Protein AF-A0A138ZXM4-F1 (afdb_monomer_lite)

Secondary structure (DSSP, 8-state):
-----------------------------PPPP-----SS---------------PPPPPPPPP----PPPPPPP---------------------------------PPPPPHHHHHHHHIIIIIIIT-TT--EEEEEEBTTB-TTT-EEEE-HHHHTTSHHHHHHHHHTTTPPSSEEEEEE---TT--HHHHHHHHHHHH-TTHHHHHHS--S-HHHHHHHHHHHHHHHHHTT-HHHHHHHHHHHHHH-STTTHHHHHHHHHSGGGGGGHHHHHHHHHHHHHIIIIIHHHHHHHHHT--S-TTTSGGG-HHHHHHHHHHHHS-HHHHHHHHT-TTS--S-HHHHHHHHHHHHHHHHHH-SS----EEEEEEE--SSTT-EEEEEEE--------------------------

InterPro domains:
  IPR011333 SKP1/BTB/POZ domain superfamily [G3DSA:3.30.710.10] (106-260)

Sequence (414 aa):
MMSFQREPSASPSQGQTHAQLQQQNVQIQHPNPITHKLAGLNLNGSVSFGDQSSVSPPLLPNPDYASIPPPLAPTGAPSHLRPPSVDSSGSASTSPVAPPQVHQMQMQVPPPQHHDVICHHMYNVGFVGGHFSDLVLRFQGPQVSQDVSAFRLHRIVVAQSPYIAQVLRQNEYSISPLDLVVHITDPHISHEGLHIALGHLYASYSLPLLAAPHPDPLRRSALLRSALASACLLHLPDLATRIAELVKLDIRRDTVTDYCAYVGGEVARAYGPWAREIRDAVTQYLCRDAAREAKERTGGTASVWEEGVSGEAYRDLVAGFAELPFDWLKKVVESRGFDCPSDLERFNFAKEVLAARVRAHRARPNEENVLLAFGGKTQGQANVALVRRTKSAGQGQGPVNGTAERKVWKAGGE

Organism: Gonapodya prolifera (strain JEL478) (NCBI:txid1344416)

Structure (mmCIF, N/CA/C/O backbone):
data_AF-A0A138ZXM4-F1
#
_entry.id   AF-A0A138ZXM4-F1
#
loop_
_atom_site.group_PDB
_atom_site.id
_atom_site.type_symbol
_atom_site.label_atom_id
_atom_site.label_alt_id
_atom_site.label_comp_id
_atom_site.label_asym_id
_atom_site.label_entity_id
_atom_site.label_seq_id
_atom_site.pdbx_PDB_ins_code
_atom_site.Cartn_x
_atom_site.Cartn_y
_atom_site.Cartn_z
_atom_site.occupancy
_atom_site.B_iso_or_equiv
_atom_site.auth_seq_id
_atom_site.auth_comp_id
_atom_site.auth_asym_id
_atom_site.auth_atom_id
_atom_site.pdbx_PDB_model_num
ATOM 1 N N . MET A 1 1 ? -32.473 -85.863 32.015 1.00 38.31 1 MET A N 1
ATOM 2 C CA . MET A 1 1 ? -32.603 -84.809 33.040 1.00 38.31 1 MET A CA 1
ATOM 3 C C . MET A 1 1 ? -32.464 -83.471 32.338 1.00 38.31 1 MET A C 1
ATOM 5 O O . MET A 1 1 ? -31.402 -83.236 31.791 1.00 38.31 1 MET A O 1
ATOM 9 N N . MET A 1 2 ? -33.579 -82.726 32.301 1.00 35.59 2 MET A N 1
ATOM 10 C CA . MET A 1 2 ? -33.753 -81.263 32.168 1.00 35.59 2 MET A CA 1
ATOM 11 C C . MET A 1 2 ? -32.957 -80.498 31.080 1.00 35.59 2 MET A C 1
ATOM 13 O O . MET A 1 2 ? -31.740 -80.537 31.093 1.00 35.59 2 MET A O 1
ATOM 17 N N . SER A 1 3 ? -33.510 -79.697 30.159 1.00 32.78 3 SER A N 1
ATOM 18 C CA . SER A 1 3 ? -34.881 -79.271 29.815 1.00 32.78 3 SER A CA 1
ATOM 19 C C . SER A 1 3 ? -34.835 -78.486 28.481 1.00 32.78 3 SER A C 1
ATOM 21 O O . SER A 1 3 ? -33.892 -77.736 28.266 1.00 32.78 3 SER A O 1
ATOM 23 N N . PHE A 1 4 ? -35.852 -78.693 27.627 1.00 35.78 4 PHE A N 1
ATOM 24 C CA . PHE A 1 4 ? -36.592 -77.792 26.702 1.00 35.78 4 PHE A CA 1
ATOM 25 C C . PHE A 1 4 ? -36.105 -76.327 26.498 1.00 35.78 4 PHE A C 1
ATOM 27 O O . PHE A 1 4 ? -35.669 -75.701 27.450 1.00 35.78 4 PHE A O 1
ATOM 34 N N . GLN A 1 5 ? -36.225 -75.663 25.327 1.00 36.12 5 GLN A N 1
ATOM 35 C CA . GLN A 1 5 ? -37.429 -75.484 24.474 1.00 36.12 5 GLN A CA 1
ATOM 36 C C . GLN A 1 5 ? -37.052 -74.789 23.121 1.00 36.12 5 GLN A C 1
ATOM 38 O O . GLN A 1 5 ? -36.386 -73.762 23.142 1.00 36.12 5 GLN A O 1
ATOM 43 N N . ARG A 1 6 ? -37.220 -75.440 21.952 1.00 33.19 6 ARG A N 1
ATOM 44 C CA . ARG A 1 6 ? -38.161 -75.178 20.812 1.00 33.19 6 ARG A CA 1
ATOM 45 C C . ARG A 1 6 ? -38.364 -73.728 20.289 1.00 33.19 6 ARG A C 1
ATOM 47 O O . ARG A 1 6 ? -39.032 -72.957 20.960 1.00 33.19 6 ARG A O 1
ATOM 54 N N . GLU A 1 7 ? -37.848 -73.464 19.067 1.00 42.28 7 GLU A N 1
ATOM 55 C CA . GLU A 1 7 ? -38.527 -73.195 17.751 1.00 42.28 7 GLU A CA 1
ATOM 56 C C . GLU A 1 7 ? -39.801 -72.299 17.642 1.00 42.28 7 GLU A C 1
ATOM 58 O O . GLU A 1 7 ? -40.478 -72.156 18.655 1.00 42.28 7 GLU A O 1
ATOM 63 N N . PRO A 1 8 ? -40.260 -71.813 16.440 1.00 58.84 8 PRO A N 1
ATOM 64 C CA . PRO A 1 8 ? -39.748 -71.961 15.046 1.00 58.84 8 PRO A CA 1
ATOM 65 C C . PRO A 1 8 ? -39.905 -70.732 14.075 1.00 58.84 8 PRO A C 1
ATOM 67 O O . PRO A 1 8 ? -40.482 -69.700 14.399 1.00 58.84 8 PRO A O 1
ATOM 70 N N . SER A 1 9 ? -39.473 -70.961 12.817 1.00 34.47 9 SER A N 1
ATOM 71 C CA . SER A 1 9 ? -40.088 -70.575 11.514 1.00 34.47 9 SER A CA 1
ATOM 72 C C . SER A 1 9 ? -40.133 -69.116 11.023 1.00 34.47 9 SER A C 1
ATOM 74 O O . SER A 1 9 ? -40.842 -68.290 11.582 1.00 34.47 9 SER A O 1
ATOM 76 N N . ALA A 1 10 ? -39.534 -68.866 9.846 1.00 34.12 10 ALA A N 1
ATOM 77 C CA . ALA A 1 10 ? -40.231 -68.696 8.550 1.00 34.12 10 ALA A CA 1
ATOM 78 C C . ALA A 1 10 ? -39.397 -67.857 7.547 1.00 34.12 10 ALA A C 1
ATOM 80 O O . ALA A 1 10 ? -38.995 -66.732 7.825 1.00 34.12 10 ALA A O 1
ATOM 81 N N . SER A 1 11 ? -39.143 -68.423 6.366 1.00 39.12 11 SER A N 1
ATOM 82 C CA . SER A 1 11 ? -38.633 -67.768 5.137 1.00 39.12 11 SER A CA 1
ATOM 83 C C . SER A 1 11 ? -39.806 -67.084 4.382 1.00 39.12 11 SER A C 1
ATOM 85 O O . SER A 1 11 ? -40.922 -67.140 4.899 1.00 39.12 11 SER A O 1
ATOM 87 N N . PRO A 1 12 ? -39.720 -66.643 3.101 1.00 57.97 12 PRO A N 1
ATOM 88 C CA . PRO A 1 12 ? -38.662 -66.035 2.264 1.00 57.97 12 PRO A CA 1
ATOM 89 C C . PRO A 1 12 ? -39.185 -64.781 1.478 1.00 57.97 12 PRO A C 1
ATOM 91 O O . PRO A 1 12 ? -40.369 -64.468 1.524 1.00 57.97 12 PRO A O 1
ATOM 94 N N . SER A 1 13 ? -38.353 -64.071 0.699 1.00 35.69 13 SER A N 1
ATOM 95 C CA . SER A 1 13 ? -38.745 -63.346 -0.552 1.00 35.69 13 SER A CA 1
ATOM 96 C C . SER A 1 13 ? -37.514 -62.642 -1.151 1.00 35.69 13 SER A C 1
ATOM 98 O O . SER A 1 13 ? -36.816 -61.914 -0.460 1.00 35.69 13 SER A O 1
ATOM 100 N N . GLN A 1 14 ? -37.008 -63.070 -2.313 1.00 35.56 14 GLN A N 1
ATOM 101 C CA . GLN A 1 14 ? -37.389 -62.662 -3.680 1.00 35.56 14 GLN A CA 1
ATOM 102 C C . GLN A 1 14 ? -37.160 -61.176 -3.998 1.00 35.56 14 GLN A C 1
ATOM 104 O O . GLN A 1 14 ? -37.762 -60.306 -3.383 1.00 35.56 14 GLN A O 1
ATOM 109 N N . GLY A 1 15 ? -36.357 -60.915 -5.041 1.00 32.12 15 GLY A N 1
ATOM 110 C CA . GLY A 1 15 ? -36.316 -59.612 -5.711 1.00 32.12 15 GLY A CA 1
ATOM 111 C C . GLY A 1 15 ? -35.017 -59.283 -6.451 1.00 32.12 15 GLY A C 1
ATOM 112 O O . GLY A 1 15 ? -34.351 -58.317 -6.103 1.00 32.12 15 GLY A O 1
ATOM 113 N N . GLN A 1 16 ? -34.648 -60.057 -7.478 1.00 41.94 16 GLN A N 1
ATOM 114 C CA . GLN A 1 16 ? -33.799 -59.538 -8.560 1.00 41.94 16 GLN A CA 1
ATOM 115 C C . GLN A 1 16 ? -34.645 -58.609 -9.438 1.00 41.94 16 GLN A C 1
ATOM 117 O O . GLN A 1 16 ? -35.705 -59.052 -9.859 1.00 41.94 16 GLN A O 1
ATOM 122 N N . THR A 1 17 ? -34.141 -57.426 -9.812 1.00 40.62 17 THR A N 1
ATOM 123 C CA . THR A 1 17 ? -34.301 -56.876 -11.177 1.00 40.62 17 THR A CA 1
ATOM 124 C C . THR A 1 17 ? -33.346 -55.709 -11.448 1.00 40.62 17 THR A C 1
ATOM 126 O O . THR A 1 17 ? -33.464 -54.629 -10.880 1.00 40.62 17 THR A O 1
ATOM 129 N N . HIS A 1 18 ? -32.407 -55.980 -12.353 1.00 42.78 18 HIS A N 1
ATOM 130 C CA . HIS A 1 18 ? -31.997 -55.179 -13.513 1.00 42.78 18 HIS A CA 1
ATOM 131 C C . HIS A 1 18 ? -32.740 -53.852 -13.796 1.00 42.78 18 HIS A C 1
ATOM 133 O O . HIS A 1 18 ? -33.948 -53.871 -14.010 1.00 42.78 18 HIS A O 1
ATOM 139 N N . ALA A 1 19 ? -31.972 -52.761 -13.943 1.00 36.25 19 ALA A N 1
ATOM 140 C CA . ALA A 1 19 ? -32.199 -51.550 -14.763 1.00 36.25 19 ALA A CA 1
ATOM 141 C C . ALA A 1 19 ? -31.180 -50.482 -14.294 1.00 36.25 19 ALA A C 1
ATOM 143 O O . ALA A 1 19 ? -30.959 -50.356 -13.101 1.00 36.25 19 ALA A O 1
ATOM 144 N N . GLN A 1 20 ? -30.499 -49.654 -15.080 1.00 39.78 20 GLN A N 1
ATOM 145 C CA . GLN A 1 20 ? -30.492 -49.364 -16.505 1.00 39.78 20 GLN A CA 1
ATOM 146 C C . GLN A 1 20 ? -29.289 -48.420 -16.699 1.00 39.78 20 GLN A C 1
ATOM 148 O O . GLN A 1 20 ? -29.171 -47.410 -16.009 1.00 39.78 20 GLN A O 1
ATOM 153 N N . LEU A 1 21 ? -28.363 -48.773 -17.592 1.00 41.78 21 LEU A N 1
ATOM 154 C CA . LEU A 1 21 ? -27.267 -47.897 -18.007 1.00 41.78 21 LEU A CA 1
ATOM 155 C C . LEU A 1 21 ? -27.857 -46.747 -18.824 1.00 41.78 21 LEU A C 1
ATOM 157 O O . LEU A 1 21 ? -28.330 -46.959 -19.939 1.00 41.78 21 LEU A O 1
ATOM 161 N N . GLN A 1 22 ? -27.804 -45.536 -18.278 1.00 39.94 22 GLN A N 1
ATOM 162 C CA . GLN A 1 22 ? -28.008 -44.311 -19.036 1.00 39.94 22 GLN A CA 1
ATOM 163 C C . GLN A 1 22 ? -26.737 -43.473 -18.902 1.00 39.94 22 GLN A C 1
ATOM 165 O O . GLN A 1 22 ? -26.466 -42.856 -17.875 1.00 39.94 22 GLN A O 1
ATOM 170 N N . GLN A 1 23 ? -25.913 -43.529 -19.950 1.00 39.78 23 GLN A N 1
ATOM 171 C CA . GLN A 1 23 ? -24.825 -42.587 -20.167 1.00 39.78 23 GLN A CA 1
ATOM 172 C C . GLN A 1 23 ? -25.450 -41.212 -20.386 1.00 39.78 23 GLN A C 1
ATOM 174 O O . GLN A 1 23 ? -26.037 -40.950 -21.436 1.00 39.78 23 GLN A O 1
ATOM 179 N N . GLN A 1 24 ? -25.342 -40.342 -19.386 1.00 34.28 24 GLN A N 1
ATOM 180 C CA . GLN A 1 24 ? -25.623 -38.927 -19.551 1.00 34.28 24 GLN A CA 1
ATOM 181 C C . GLN A 1 24 ? -24.293 -38.204 -19.746 1.00 34.28 24 GLN A C 1
ATOM 183 O O . GLN A 1 24 ? -23.449 -38.120 -18.857 1.00 34.28 24 GLN A O 1
ATOM 188 N N . ASN A 1 25 ? -24.115 -37.743 -20.977 1.00 32.75 25 ASN A N 1
ATOM 189 C CA . ASN A 1 25 ? -23.037 -36.892 -21.435 1.00 32.75 25 ASN A CA 1
ATOM 190 C C . ASN A 1 25 ? -23.164 -35.532 -20.722 1.00 32.75 25 ASN A C 1
ATOM 192 O O . ASN A 1 25 ? -23.930 -34.673 -21.156 1.00 32.75 25 ASN A O 1
ATOM 196 N N . VAL A 1 26 ? -22.480 -35.357 -19.587 1.00 34.22 26 VAL A N 1
ATOM 197 C CA . VAL A 1 26 ? -22.360 -34.057 -18.914 1.00 34.22 26 VAL A CA 1
ATOM 198 C C . VAL A 1 26 ? -21.089 -33.392 -19.416 1.00 34.22 26 VAL A C 1
ATOM 200 O O . VAL A 1 26 ? -19.976 -33.651 -18.965 1.00 34.22 26 VAL A O 1
ATOM 203 N N . GLN A 1 27 ? -21.298 -32.533 -20.401 1.00 28.95 27 GLN A N 1
ATOM 204 C CA . GLN A 1 27 ? -20.345 -31.566 -20.904 1.00 28.95 27 GLN A CA 1
ATOM 205 C C . GLN A 1 27 ? -20.014 -30.589 -19.765 1.00 28.95 27 GLN A C 1
ATOM 207 O O . GLN A 1 27 ? -20.816 -29.721 -19.423 1.00 28.95 27 GLN A O 1
ATOM 212 N N . ILE A 1 28 ? -18.848 -30.759 -19.137 1.00 30.16 28 ILE A N 1
ATOM 213 C CA . ILE A 1 28 ? -18.315 -29.809 -18.156 1.00 30.16 28 ILE A CA 1
ATOM 214 C C . ILE A 1 28 ? -17.912 -28.549 -18.932 1.00 30.16 28 ILE A C 1
ATOM 216 O O . ILE A 1 28 ? -16.823 -28.460 -19.494 1.00 30.16 28 ILE A O 1
ATOM 220 N N . GLN A 1 29 ? -18.827 -27.583 -19.011 1.00 29.02 29 GLN A N 1
ATOM 221 C CA . GLN A 1 29 ? -18.492 -26.213 -19.377 1.00 29.02 29 GLN A CA 1
ATOM 222 C C . GLN A 1 29 ? -17.703 -25.600 -18.220 1.00 29.02 29 GLN A C 1
ATOM 224 O O . GLN A 1 29 ? -18.238 -25.342 -17.142 1.00 29.02 29 GLN A O 1
ATOM 229 N N . HIS A 1 30 ? -16.412 -25.382 -18.448 1.00 31.16 30 HIS A N 1
ATOM 230 C CA . HIS A 1 30 ? -15.605 -24.505 -17.613 1.00 31.16 30 HIS A CA 1
ATOM 231 C C . HIS A 1 30 ? -16.187 -23.080 -17.659 1.00 31.16 30 HIS A C 1
ATOM 233 O O . HIS A 1 30 ? -16.512 -22.598 -18.747 1.00 31.16 30 HIS A O 1
ATOM 239 N N . PRO A 1 31 ? -16.310 -22.374 -16.522 1.00 30.88 31 PRO A N 1
ATOM 240 C CA . PRO A 1 31 ? -16.673 -20.967 -16.543 1.00 30.88 31 PRO A CA 1
ATOM 241 C C . PRO A 1 31 ? -15.512 -20.153 -17.128 1.00 30.88 31 PRO A C 1
ATOM 243 O O . PRO A 1 31 ? -14.401 -20.152 -16.596 1.00 30.88 31 PRO A O 1
ATOM 246 N N . ASN A 1 32 ? -15.783 -19.464 -18.237 1.00 30.11 32 ASN A N 1
ATOM 247 C CA . ASN A 1 32 ? -14.894 -18.453 -18.802 1.00 30.11 32 ASN A CA 1
ATOM 248 C C . ASN A 1 32 ? -14.623 -17.347 -17.765 1.00 30.11 32 ASN A C 1
ATOM 250 O O . ASN A 1 32 ? -15.570 -16.871 -17.131 1.00 30.11 32 ASN A O 1
ATOM 254 N N . PRO A 1 33 ? -13.374 -16.875 -17.616 1.00 29.64 33 PRO A N 1
ATOM 255 C CA . PRO A 1 33 ? -13.096 -15.689 -16.827 1.00 29.64 33 PRO A CA 1
ATOM 256 C C . PRO A 1 33 ? -13.668 -14.455 -17.531 1.00 29.64 33 PRO A C 1
ATOM 258 O O . PRO A 1 33 ? -13.435 -14.204 -18.714 1.00 29.64 33 PRO A O 1
ATOM 261 N N . ILE A 1 34 ? -14.435 -13.679 -16.772 1.00 28.89 34 ILE A N 1
ATOM 262 C CA . ILE A 1 34 ? -15.022 -12.412 -17.191 1.00 28.89 34 ILE A CA 1
ATOM 263 C C . ILE A 1 34 ? -13.892 -11.382 -17.342 1.00 28.89 34 ILE A C 1
ATOM 265 O O . ILE A 1 34 ? -13.441 -10.776 -16.374 1.00 28.89 34 ILE A O 1
ATOM 269 N N . THR A 1 35 ? -13.425 -11.163 -18.570 1.00 29.75 35 THR A N 1
ATOM 270 C CA . THR A 1 35 ? -12.601 -10.003 -18.935 1.00 29.75 35 THR A CA 1
ATOM 271 C C . THR A 1 35 ? -13.485 -8.765 -19.062 1.00 29.75 35 THR A C 1
ATOM 273 O O . THR A 1 35 ? -14.120 -8.550 -20.096 1.00 29.75 35 THR A O 1
ATOM 276 N N . HIS A 1 36 ? -13.509 -7.920 -18.031 1.00 31.66 36 HIS A N 1
ATOM 277 C CA . HIS A 1 36 ? -14.006 -6.552 -18.167 1.00 31.66 36 HIS A CA 1
ATOM 278 C C . HIS A 1 36 ? -12.922 -5.663 -18.787 1.00 31.66 36 HIS A C 1
ATOM 280 O O . HIS A 1 36 ? -11.859 -5.438 -18.209 1.00 31.66 36 HIS A O 1
ATOM 286 N N . LYS A 1 37 ? -13.228 -5.163 -19.989 1.00 27.03 37 LYS A N 1
ATOM 287 C CA . LYS A 1 37 ? -12.516 -4.089 -20.687 1.00 27.03 37 LYS A CA 1
ATOM 288 C C . LYS A 1 37 ? -12.453 -2.846 -19.793 1.00 27.03 37 LYS A C 1
ATOM 290 O O . LYS A 1 37 ? -13.477 -2.207 -19.562 1.00 27.03 37 LYS A O 1
ATOM 295 N N . LEU A 1 38 ? -11.253 -2.469 -19.359 1.00 29.81 38 LEU A N 1
ATOM 296 C CA . LEU A 1 38 ? -10.950 -1.074 -19.053 1.00 29.81 38 LEU A CA 1
ATOM 297 C C . LEU A 1 38 ? -11.057 -0.294 -20.368 1.00 29.81 38 LEU A C 1
ATOM 299 O O . LEU A 1 38 ? -10.394 -0.614 -21.357 1.00 29.81 38 LEU A O 1
ATOM 303 N N . ALA A 1 39 ? -11.957 0.683 -20.401 1.00 30.14 39 ALA A N 1
ATOM 304 C CA . ALA A 1 39 ? -12.055 1.610 -21.512 1.00 30.14 39 ALA A CA 1
ATOM 305 C C . ALA A 1 39 ? -10.760 2.432 -21.571 1.00 30.14 39 ALA A C 1
ATOM 307 O O . ALA A 1 39 ? -10.463 3.189 -20.653 1.00 30.14 39 ALA A O 1
ATOM 308 N N . GLY A 1 40 ? -10.007 2.257 -22.659 1.00 31.59 40 GLY A N 1
ATOM 309 C CA . GLY A 1 40 ? -8.855 3.090 -22.997 1.00 31.59 40 GLY A CA 1
ATOM 310 C C . GLY A 1 40 ? -7.512 2.560 -22.504 1.00 31.59 40 GLY A C 1
ATOM 311 O O . GLY A 1 40 ? -6.895 3.194 -21.663 1.00 31.59 40 GLY A O 1
ATOM 312 N N . LEU A 1 41 ? -7.081 1.404 -23.022 1.00 35.16 41 LEU A N 1
ATOM 313 C CA . LEU A 1 41 ? -5.732 1.089 -23.535 1.00 35.16 41 LEU A CA 1
ATOM 314 C C . LEU A 1 41 ? -5.639 -0.442 -23.680 1.00 35.16 41 LEU A C 1
ATOM 316 O O . LEU A 1 41 ? -5.649 -1.189 -22.706 1.00 35.16 41 LEU A O 1
ATOM 320 N N . ASN A 1 42 ? -5.629 -0.917 -24.926 1.00 30.86 42 ASN A N 1
ATOM 321 C CA . ASN A 1 42 ? -5.535 -2.337 -25.255 1.00 30.86 42 ASN A CA 1
ATOM 322 C C . ASN A 1 42 ? -4.065 -2.779 -25.149 1.00 30.86 42 ASN A C 1
ATOM 324 O O . ASN A 1 42 ? -3.282 -2.491 -26.047 1.00 30.86 42 ASN A O 1
ATOM 328 N N . LEU A 1 43 ? -3.695 -3.443 -24.050 1.00 41.62 43 LEU A N 1
ATOM 329 C CA . LEU A 1 43 ? -2.327 -3.918 -23.784 1.00 41.62 43 LEU A CA 1
ATOM 330 C C . LEU A 1 43 ? -2.052 -5.356 -24.270 1.00 41.62 43 LEU A C 1
ATOM 332 O O . LEU A 1 43 ? -0.990 -5.896 -23.987 1.00 41.62 43 LEU A O 1
ATOM 336 N N . ASN A 1 44 ? -2.953 -5.970 -25.046 1.00 30.34 44 ASN A N 1
ATOM 337 C CA . ASN A 1 44 ? -2.725 -7.294 -25.637 1.00 30.34 44 ASN A CA 1
ATOM 338 C C . ASN A 1 44 ? -2.558 -7.200 -27.158 1.00 30.34 44 ASN A C 1
ATOM 340 O O . ASN A 1 44 ? -3.509 -7.374 -27.919 1.00 30.34 44 ASN A O 1
ATOM 344 N N . GLY A 1 45 ? -1.326 -6.947 -27.597 1.00 29.80 45 GLY A N 1
ATOM 345 C CA . GLY A 1 45 ? -0.895 -7.117 -28.983 1.00 29.80 45 GLY A CA 1
ATOM 346 C C . GLY A 1 45 ? -0.041 -8.372 -29.140 1.00 29.80 45 GLY A C 1
ATOM 347 O O . GLY A 1 45 ? 1.173 -8.271 -29.274 1.00 29.80 45 GLY A O 1
ATOM 348 N N . SER A 1 46 ? -0.648 -9.562 -29.121 1.00 27.39 46 SER A N 1
ATOM 349 C CA . SER A 1 46 ? 0.027 -10.782 -29.577 1.00 27.39 46 SER A CA 1
ATOM 350 C C . SER A 1 46 ? 0.015 -10.806 -31.108 1.00 27.39 46 SER A C 1
ATOM 352 O O . SER A 1 46 ? -1.023 -11.075 -31.715 1.00 27.39 46 SER A O 1
ATOM 354 N N . VAL A 1 47 ? 1.149 -10.510 -31.740 1.00 32.25 47 VAL A N 1
ATOM 355 C CA . VAL A 1 47 ? 1.321 -10.653 -33.191 1.00 32.25 47 VAL A CA 1
ATOM 356 C C . VAL A 1 47 ? 2.090 -11.947 -33.455 1.00 32.25 47 VAL A C 1
ATOM 358 O O . VAL A 1 47 ? 3.249 -12.078 -33.065 1.00 32.25 47 VAL A O 1
ATOM 361 N N . SER A 1 48 ? 1.433 -12.914 -34.102 1.00 27.03 48 SER A N 1
ATOM 362 C CA . SER A 1 48 ? 2.085 -14.097 -34.672 1.00 27.03 48 SER A CA 1
ATOM 363 C C . SER A 1 48 ? 3.062 -13.671 -35.765 1.00 27.03 48 SER A C 1
ATOM 365 O O . SER A 1 48 ? 2.666 -13.030 -36.738 1.00 27.03 48 SER A O 1
ATOM 367 N N . PHE A 1 49 ? 4.328 -14.059 -35.624 1.00 31.98 49 PHE A N 1
ATOM 368 C CA . PHE A 1 49 ? 5.327 -13.918 -36.678 1.00 31.98 49 PHE A CA 1
ATOM 369 C C . PHE A 1 49 ? 5.114 -14.998 -37.741 1.00 31.98 49 PHE A C 1
ATOM 371 O O . PHE A 1 49 ? 5.291 -16.187 -37.479 1.00 31.98 49 PHE A O 1
ATOM 378 N N . GLY A 1 50 ? 4.714 -14.560 -38.934 1.00 28.03 50 GLY A N 1
ATOM 379 C CA . GLY A 1 50 ? 4.845 -15.329 -40.162 1.00 28.03 50 GLY A CA 1
ATOM 380 C C . GLY A 1 50 ? 6.275 -15.221 -40.683 1.00 28.03 50 GLY A C 1
ATOM 381 O O . GLY A 1 50 ? 6.826 -14.126 -40.784 1.00 28.03 50 GLY A O 1
ATOM 382 N N . ASP A 1 51 ? 6.848 -16.377 -40.985 1.00 34.75 51 ASP A N 1
ATOM 383 C CA . ASP A 1 51 ? 8.135 -16.581 -41.637 1.00 34.75 51 ASP A CA 1
ATOM 384 C C . ASP A 1 51 ? 8.145 -15.897 -43.017 1.00 34.75 51 ASP A C 1
ATOM 386 O O . ASP A 1 51 ? 7.332 -16.241 -43.878 1.00 34.75 51 ASP A O 1
ATOM 390 N N . GLN A 1 52 ? 9.015 -14.902 -43.228 1.00 32.28 52 GLN A N 1
ATOM 391 C CA . GLN A 1 52 ? 9.327 -14.398 -44.568 1.00 32.28 52 GLN A CA 1
ATOM 392 C C . GLN A 1 52 ? 10.818 -14.100 -44.724 1.00 32.28 52 GLN A C 1
ATOM 394 O O . GLN A 1 52 ? 11.423 -13.275 -44.041 1.00 32.28 52 GLN A O 1
ATOM 399 N N . SER A 1 53 ? 11.361 -14.821 -45.695 1.00 31.59 53 SER A N 1
ATOM 400 C CA . SER A 1 53 ? 12.686 -14.772 -46.281 1.00 31.59 53 SER A CA 1
ATOM 401 C C . SER A 1 53 ? 13.117 -13.387 -46.775 1.00 31.59 53 SER A C 1
ATOM 403 O O . SER A 1 53 ? 12.339 -12.618 -47.333 1.00 31.59 53 SER A O 1
ATOM 405 N N . SER A 1 54 ? 14.421 -13.162 -46.633 1.00 39.75 54 SER A N 1
ATOM 406 C CA . SER A 1 54 ? 15.265 -12.083 -47.151 1.00 39.75 54 SER A CA 1
ATOM 407 C C . SER A 1 54 ? 14.871 -11.482 -48.508 1.00 39.75 54 SER A C 1
ATOM 409 O O . SER A 1 54 ? 14.960 -12.159 -49.534 1.00 39.75 54 SER A O 1
ATOM 411 N N . VAL A 1 55 ? 14.626 -10.168 -48.532 1.00 33.66 55 VAL A N 1
ATOM 412 C CA . VAL A 1 55 ? 14.842 -9.317 -49.713 1.00 33.66 55 VAL A CA 1
ATOM 413 C C . VAL A 1 55 ? 15.416 -7.974 -49.248 1.00 33.66 55 VAL A C 1
ATOM 415 O O . VAL A 1 55 ? 14.792 -7.258 -48.468 1.00 33.66 55 VAL A O 1
ATOM 418 N N . SER A 1 56 ? 16.632 -7.653 -49.693 1.00 36.28 56 SER A N 1
ATOM 419 C CA . SER A 1 56 ? 17.322 -6.388 -49.408 1.00 36.28 56 SER A CA 1
ATOM 420 C C . SER A 1 56 ? 16.662 -5.204 -50.135 1.00 36.28 56 SER A C 1
ATOM 422 O O . SER A 1 56 ? 16.290 -5.358 -51.300 1.00 36.28 56 SER A O 1
ATOM 424 N N . PRO A 1 57 ? 16.562 -4.008 -49.523 1.00 41.41 57 PRO A N 1
ATOM 425 C CA . PRO A 1 57 ? 16.085 -2.812 -50.213 1.00 41.41 57 PRO A CA 1
ATOM 426 C C . PRO A 1 57 ? 17.206 -2.122 -51.024 1.00 41.41 57 PRO A C 1
ATOM 428 O O . PRO A 1 57 ? 18.388 -2.278 -50.702 1.00 41.41 57 PRO A O 1
ATOM 431 N N . PRO A 1 58 ? 16.859 -1.348 -52.073 1.00 38.84 58 PRO A N 1
ATOM 432 C CA . PRO A 1 58 ? 17.829 -0.654 -52.914 1.00 38.84 58 PRO A CA 1
ATOM 433 C C . PRO A 1 58 ? 18.396 0.602 -52.231 1.00 38.84 58 PRO A C 1
ATOM 435 O O . PRO A 1 58 ? 17.691 1.334 -51.538 1.00 38.84 58 PRO A O 1
ATOM 438 N N . LEU A 1 59 ? 19.684 0.852 -52.476 1.00 39.09 59 LEU A N 1
ATOM 439 C CA . LEU A 1 59 ? 20.416 2.061 -52.090 1.00 39.09 59 LEU A CA 1
ATOM 440 C C . LEU A 1 59 ? 19.830 3.300 -52.788 1.00 39.09 59 LEU A C 1
ATOM 442 O O . LEU A 1 59 ? 19.748 3.344 -54.015 1.00 39.09 59 LEU A O 1
ATOM 446 N N . LEU A 1 60 ? 19.462 4.315 -52.004 1.00 43.03 60 LEU A N 1
ATOM 447 C CA . LEU A 1 60 ? 19.148 5.658 -52.498 1.00 43.03 60 LEU A CA 1
ATOM 448 C C . LEU A 1 60 ? 20.443 6.475 -52.696 1.00 43.03 60 LEU A C 1
ATOM 450 O O . LEU A 1 60 ? 21.394 6.290 -51.934 1.00 43.03 60 LEU A O 1
ATOM 454 N N . PRO A 1 61 ? 20.496 7.383 -53.689 1.00 40.78 61 PRO A N 1
ATOM 455 C CA . PRO A 1 61 ? 21.673 8.204 -53.959 1.00 40.78 61 PRO A CA 1
ATOM 456 C C . PRO A 1 61 ? 21.805 9.385 -52.980 1.00 40.78 61 PRO A C 1
ATOM 458 O O . PRO A 1 61 ? 20.818 10.013 -52.596 1.00 40.78 61 PRO A O 1
ATOM 461 N N . ASN A 1 62 ? 23.054 9.685 -52.610 1.00 40.09 62 ASN A N 1
ATOM 462 C CA . ASN A 1 62 ? 23.471 10.847 -51.817 1.00 40.09 62 ASN A CA 1
ATOM 463 C C . ASN A 1 62 ? 23.052 12.173 -52.479 1.00 40.09 62 ASN A C 1
ATOM 465 O O . ASN A 1 62 ? 23.333 12.349 -53.666 1.00 40.09 62 ASN A O 1
ATOM 469 N N . PRO A 1 63 ? 22.491 13.142 -51.734 1.00 44.94 63 PRO A N 1
ATOM 470 C CA . PRO A 1 63 ? 22.438 14.525 -52.179 1.00 44.94 63 PRO A CA 1
ATOM 471 C C . PRO A 1 63 ? 23.730 15.271 -51.809 1.00 44.94 63 PRO A C 1
ATOM 473 O O . PRO A 1 63 ? 24.202 15.222 -50.672 1.00 44.94 63 PRO A O 1
ATOM 476 N N . ASP A 1 64 ? 24.282 15.968 -52.800 1.00 34.91 64 ASP A N 1
ATOM 477 C CA . ASP A 1 64 ? 25.448 16.839 -52.698 1.00 34.91 64 ASP A CA 1
ATOM 478 C C . ASP A 1 64 ? 25.265 17.958 -51.659 1.00 34.91 64 ASP A C 1
ATOM 480 O O . ASP A 1 64 ? 24.255 18.666 -51.626 1.00 34.91 64 ASP A O 1
ATOM 484 N N . TYR A 1 65 ? 26.294 18.153 -50.832 1.00 38.31 65 TYR A N 1
ATOM 485 C CA . TYR A 1 65 ? 26.432 19.298 -49.936 1.00 38.31 65 TYR A CA 1
ATOM 486 C C . TYR A 1 65 ? 26.771 20.555 -50.752 1.00 38.31 65 TYR A C 1
ATOM 488 O O . TYR A 1 65 ? 27.905 20.724 -51.201 1.00 38.31 65 TYR A O 1
ATOM 496 N N . ALA A 1 66 ? 25.805 21.464 -50.899 1.00 35.44 66 ALA A N 1
ATOM 497 C CA . ALA A 1 66 ? 26.039 22.830 -51.359 1.00 35.44 66 ALA A CA 1
ATOM 498 C C . ALA A 1 66 ? 25.842 23.834 -50.208 1.00 35.44 66 ALA A C 1
ATOM 500 O O . ALA A 1 66 ? 24.866 23.795 -49.463 1.00 35.44 66 ALA A O 1
ATOM 501 N N . SER A 1 67 ? 26.834 24.712 -50.085 1.00 40.19 67 SER A N 1
ATOM 502 C CA . SER A 1 67 ? 27.096 25.757 -49.094 1.00 40.19 67 SER A CA 1
ATOM 503 C C . SER A 1 67 ? 25.901 26.616 -48.647 1.00 40.19 67 SER A C 1
ATOM 505 O O . SER A 1 67 ? 25.186 27.180 -49.472 1.00 40.19 67 SER A O 1
ATOM 507 N N . ILE A 1 68 ? 25.779 26.832 -47.331 1.00 44.41 68 ILE A N 1
ATOM 508 C CA . ILE A 1 68 ? 24.876 27.819 -46.709 1.00 44.41 68 ILE A CA 1
ATOM 509 C C . ILE A 1 68 ? 25.723 28.985 -46.146 1.00 44.41 68 ILE A C 1
ATOM 511 O O . ILE A 1 68 ? 26.682 28.716 -45.418 1.00 44.41 68 ILE A O 1
ATOM 515 N N . PRO A 1 69 ? 25.414 30.264 -46.450 1.00 50.72 69 PRO A N 1
ATOM 516 C CA . PRO A 1 69 ? 26.103 31.426 -45.876 1.00 50.72 69 PRO A CA 1
ATOM 517 C C . PRO A 1 69 ? 25.560 31.816 -44.478 1.00 50.72 69 PRO A C 1
ATOM 519 O O . PRO A 1 69 ? 24.426 31.472 -44.141 1.00 50.72 69 PRO A O 1
ATOM 522 N N . PRO A 1 70 ? 26.342 32.544 -43.652 1.00 59.28 70 PRO A N 1
ATOM 523 C CA . PRO A 1 70 ? 25.993 32.838 -42.258 1.00 59.28 70 PRO A CA 1
ATOM 524 C C . PRO A 1 70 ? 25.034 34.039 -42.104 1.00 59.28 70 PRO A C 1
ATOM 526 O O . PRO A 1 70 ? 25.019 34.926 -42.962 1.00 59.28 70 PRO A O 1
ATOM 529 N N . PRO A 1 71 ? 24.265 34.122 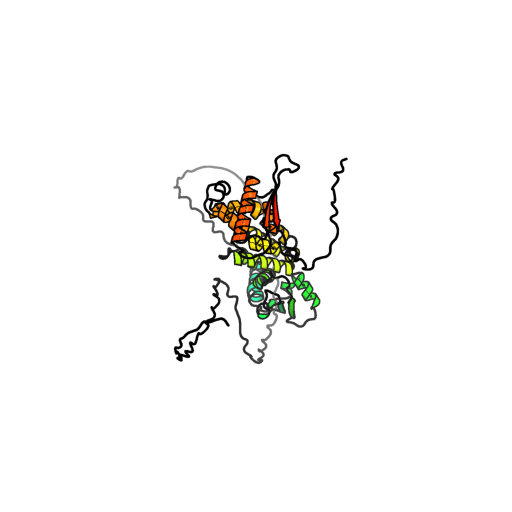-40.997 1.00 51.03 71 PRO A N 1
ATOM 530 C CA . PRO A 1 71 ? 23.360 35.238 -40.744 1.00 51.03 71 PRO A CA 1
ATOM 531 C C . PRO A 1 71 ? 24.065 36.460 -40.130 1.00 51.03 71 PRO A C 1
ATOM 533 O O . PRO A 1 71 ? 24.938 36.352 -39.269 1.00 51.03 71 PRO A O 1
ATOM 536 N N . LEU A 1 72 ? 23.624 37.633 -40.590 1.00 41.78 72 LEU A N 1
ATOM 537 C CA . LEU A 1 72 ? 24.029 38.972 -40.163 1.00 41.78 72 LEU A CA 1
ATOM 538 C C . LEU A 1 72 ? 23.528 39.312 -38.749 1.00 41.78 72 LEU A C 1
ATOM 540 O O . LEU A 1 72 ? 22.395 39.008 -38.378 1.00 41.78 72 LEU A O 1
ATOM 544 N N . ALA A 1 73 ? 24.382 40.002 -37.992 1.00 44.81 73 ALA A N 1
ATOM 545 C CA . ALA A 1 73 ? 24.101 40.571 -36.677 1.00 44.81 73 ALA A CA 1
ATOM 546 C C . ALA A 1 73 ? 23.176 41.807 -36.753 1.00 44.81 73 ALA A C 1
ATOM 548 O O . ALA A 1 73 ? 23.284 42.579 -37.708 1.00 44.81 73 ALA A O 1
ATOM 549 N N . PRO A 1 74 ? 22.343 42.075 -35.730 1.00 51.22 74 PRO A N 1
ATOM 550 C CA . PRO A 1 74 ? 21.647 43.348 -35.601 1.00 51.22 74 PRO A CA 1
ATOM 551 C C . PRO A 1 74 ? 22.450 44.353 -34.756 1.00 51.22 74 PRO A C 1
ATOM 553 O O . PRO A 1 74 ? 22.697 44.159 -33.566 1.00 51.22 74 PRO A O 1
ATOM 556 N N . THR A 1 75 ? 22.832 45.457 -35.393 1.00 40.19 75 THR A N 1
ATOM 557 C CA . THR A 1 75 ? 23.260 46.722 -34.785 1.00 40.19 75 THR A CA 1
ATOM 558 C C . THR A 1 75 ? 22.040 47.589 -34.457 1.00 40.19 75 THR A C 1
ATOM 560 O O . THR A 1 75 ? 21.120 47.692 -35.263 1.00 40.19 75 THR A O 1
ATOM 563 N N . GLY A 1 76 ? 22.037 48.268 -33.304 1.00 36.47 76 GLY A N 1
ATOM 564 C CA . GLY A 1 76 ? 21.035 49.302 -33.013 1.00 36.47 76 GLY A CA 1
ATOM 565 C C . GLY A 1 76 ? 20.963 49.719 -31.546 1.00 36.47 76 GLY A C 1
ATOM 566 O O . GLY A 1 76 ? 20.271 49.094 -30.755 1.00 36.47 76 GLY A O 1
ATOM 567 N N . ALA A 1 77 ? 21.699 50.776 -31.207 1.00 39.47 77 ALA A N 1
ATOM 568 C CA . ALA A 1 77 ? 21.822 51.403 -29.890 1.00 39.47 77 ALA A CA 1
ATOM 569 C C . ALA A 1 77 ? 20.599 52.302 -29.526 1.00 39.47 77 ALA A C 1
ATOM 571 O O . ALA A 1 77 ? 19.718 52.500 -30.363 1.00 39.47 77 ALA A O 1
ATOM 572 N N . PRO A 1 78 ? 20.522 52.841 -28.289 1.00 49.72 78 PRO A N 1
ATOM 573 C CA . PRO A 1 78 ? 19.281 53.252 -27.629 1.00 49.72 78 PRO A CA 1
ATOM 574 C C . PRO A 1 78 ? 18.981 54.753 -27.755 1.00 49.72 78 PRO A C 1
ATOM 576 O O . PRO A 1 78 ? 19.875 55.566 -27.986 1.00 49.72 78 PRO A O 1
ATOM 579 N N . SER A 1 79 ? 17.724 55.153 -27.537 1.00 37.66 79 SER A N 1
ATOM 580 C CA . SER A 1 79 ? 17.346 56.568 -27.432 1.00 37.66 79 SER A CA 1
ATOM 581 C C . SER A 1 79 ? 16.109 56.804 -26.556 1.00 37.66 79 SER A C 1
ATOM 583 O O . SER A 1 79 ? 14.994 56.455 -26.917 1.00 37.66 79 SER A O 1
ATOM 585 N N . HIS A 1 80 ? 16.388 57.475 -25.437 1.00 38.75 80 HIS A N 1
ATOM 586 C CA . HIS A 1 80 ? 15.634 58.553 -24.786 1.00 38.75 80 HIS A CA 1
ATOM 587 C C . HIS A 1 80 ? 14.316 58.299 -24.022 1.00 38.75 80 HIS A C 1
ATOM 589 O O . HIS A 1 80 ? 13.274 57.920 -24.541 1.00 38.75 80 HIS A O 1
ATOM 595 N N . LEU A 1 81 ? 14.421 58.651 -22.735 1.00 37.62 81 LEU A N 1
ATOM 596 C CA . LEU A 1 81 ? 13.400 58.820 -21.707 1.00 37.62 81 LEU A CA 1
ATOM 597 C C . LEU A 1 81 ? 12.638 60.158 -21.830 1.00 37.62 81 LEU A C 1
ATOM 599 O O . LEU A 1 81 ? 13.226 61.168 -22.218 1.00 37.62 81 LEU A O 1
ATOM 603 N N . ARG A 1 82 ? 11.421 60.145 -21.249 1.00 37.88 82 ARG A N 1
ATOM 604 C CA . ARG A 1 82 ? 10.610 61.245 -20.658 1.00 37.88 82 ARG A CA 1
ATOM 605 C C . ARG A 1 82 ? 9.505 61.861 -21.544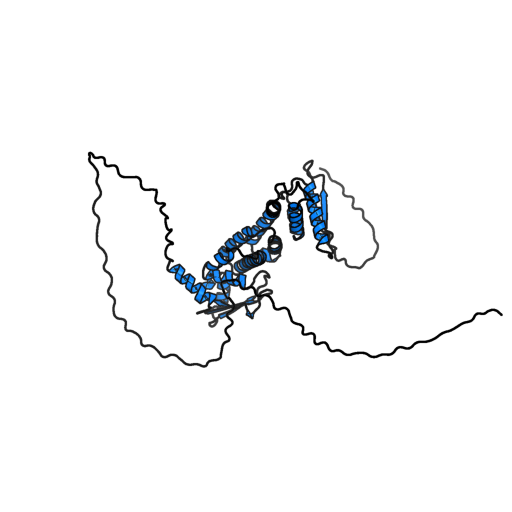 1.00 37.88 82 ARG A C 1
ATOM 607 O O . ARG A 1 82 ? 9.763 62.265 -22.670 1.00 37.88 82 ARG A O 1
ATOM 614 N N . PRO A 1 83 ? 8.271 61.959 -21.007 1.00 46.69 83 PRO A N 1
ATOM 615 C CA . PRO A 1 83 ? 7.770 63.249 -20.491 1.00 46.69 83 PRO A CA 1
ATOM 616 C C . PRO A 1 83 ? 7.023 63.094 -19.140 1.00 46.69 83 PRO A C 1
ATOM 618 O O . PRO A 1 83 ? 6.744 61.970 -18.723 1.00 46.69 83 PRO A O 1
ATOM 621 N N . PRO A 1 84 ? 6.802 64.182 -18.374 1.00 55.97 84 PRO A N 1
ATOM 622 C CA . PRO A 1 84 ? 5.505 64.895 -18.411 1.00 55.97 84 PRO A CA 1
ATOM 623 C C . PRO A 1 84 ? 5.720 66.430 -18.260 1.00 55.97 84 PRO A C 1
ATOM 625 O O . PRO A 1 84 ? 6.862 66.860 -18.120 1.00 55.97 84 PRO A O 1
ATOM 628 N N . SER A 1 85 ? 4.778 67.377 -18.304 1.00 41.12 85 SER A N 1
ATOM 629 C CA . SER A 1 85 ? 3.336 67.479 -17.997 1.00 41.12 85 SER A CA 1
ATOM 630 C C . SER A 1 85 ? 2.933 68.935 -18.317 1.00 41.12 85 SER A C 1
ATOM 632 O O . SER A 1 85 ? 3.773 69.785 -18.044 1.00 41.12 85 SER A O 1
ATOM 634 N N . VAL A 1 86 ? 1.705 69.236 -18.778 1.00 41.41 86 VAL A N 1
ATOM 635 C CA . VAL A 1 86 ? 0.829 70.328 -18.258 1.00 41.41 86 VAL A CA 1
ATOM 636 C C . VAL A 1 86 ? -0.551 70.377 -18.953 1.00 41.41 86 VAL A C 1
ATOM 638 O O . VAL A 1 86 ? -0.636 70.436 -20.174 1.00 41.41 86 VAL A O 1
ATOM 641 N N . ASP A 1 87 ? -1.587 70.366 -18.108 1.00 36.31 87 ASP A N 1
ATOM 642 C CA . ASP A 1 87 ? -2.790 71.216 -18.029 1.00 36.31 87 ASP A CA 1
ATOM 643 C C . ASP A 1 87 ? -3.835 71.398 -19.158 1.00 36.31 87 ASP A C 1
ATOM 645 O O . ASP A 1 87 ? -3.606 72.017 -20.191 1.00 36.31 87 ASP A O 1
ATOM 649 N N . SER A 1 88 ? -5.071 71.055 -18.754 1.00 37.88 88 SER A N 1
ATOM 650 C CA . SER A 1 88 ? -6.286 71.899 -18.720 1.00 37.88 88 SER A CA 1
ATOM 651 C C . SER A 1 88 ? -7.493 71.588 -19.624 1.00 37.88 88 SER A C 1
ATOM 653 O O . SER A 1 88 ? -7.456 71.638 -20.847 1.00 37.88 88 SER A O 1
ATOM 655 N N . SER A 1 89 ? -8.619 71.455 -18.903 1.00 37.16 89 SER A N 1
ATOM 656 C CA . SER A 1 89 ? -10.007 71.853 -19.199 1.00 37.16 89 SER A CA 1
ATOM 657 C C . SER A 1 89 ? -10.850 71.106 -20.245 1.00 37.16 89 SER A C 1
ATOM 659 O O . SER A 1 89 ? -10.707 71.297 -21.443 1.00 37.16 89 SER A O 1
ATOM 661 N N . GLY A 1 90 ? -11.891 70.438 -19.725 1.00 36.88 90 GLY A N 1
ATOM 662 C CA . GLY A 1 90 ? -13.286 70.768 -20.046 1.00 36.88 90 GLY A CA 1
ATOM 663 C C . GLY A 1 90 ? -13.954 69.964 -21.161 1.00 36.88 90 GLY A C 1
ATOM 664 O O . GLY A 1 90 ? -13.656 70.176 -22.329 1.00 36.88 90 GLY A O 1
ATOM 665 N N . SER A 1 91 ? -14.941 69.132 -20.803 1.00 40.47 91 SER A N 1
ATOM 666 C CA . SER A 1 91 ? -16.324 69.143 -21.336 1.00 40.47 91 SER A CA 1
ATOM 667 C C . SER A 1 91 ? -17.023 67.814 -21.052 1.00 40.47 91 SER A C 1
ATOM 669 O O . SER A 1 91 ? -16.524 66.739 -21.374 1.00 40.47 91 SER A O 1
ATOM 671 N N . ALA A 1 92 ? -18.201 67.910 -20.445 1.00 46.66 92 ALA A N 1
ATOM 672 C CA . ALA A 1 92 ? -19.096 66.802 -20.164 1.00 46.66 92 ALA A CA 1
ATOM 673 C C . ALA A 1 92 ? -19.693 66.210 -21.451 1.00 46.66 92 ALA A C 1
ATOM 675 O O . ALA A 1 92 ? -20.147 66.946 -22.324 1.00 46.66 92 ALA A O 1
ATOM 676 N N . SER A 1 93 ? -19.788 64.882 -21.521 1.00 42.22 93 SER A N 1
ATOM 677 C CA . SER A 1 93 ? -20.856 64.214 -22.267 1.00 42.22 93 SER A CA 1
ATOM 678 C C . SER A 1 93 ? -21.155 62.854 -21.641 1.00 42.22 93 SER A C 1
ATOM 680 O O . SER A 1 93 ? -20.273 62.046 -21.358 1.00 42.22 93 SER A O 1
ATOM 682 N N . THR A 1 94 ? -22.430 62.666 -21.331 1.00 51.84 94 THR A N 1
ATOM 683 C CA . THR A 1 94 ? -23.041 61.481 -20.744 1.00 51.84 94 THR A CA 1
ATOM 684 C C . THR A 1 94 ? -23.325 60.455 -21.838 1.00 51.84 94 THR A C 1
ATOM 686 O O . THR A 1 94 ? -23.869 60.788 -22.889 1.00 51.84 94 THR A O 1
ATOM 689 N N . SER A 1 95 ? -22.978 59.190 -21.601 1.00 48.81 95 SER A N 1
ATOM 690 C CA . SER A 1 95 ? -23.421 58.051 -22.415 1.00 48.81 95 SER A CA 1
ATOM 691 C C . SER A 1 95 ? -23.440 56.764 -21.576 1.00 48.81 95 SER A C 1
ATOM 693 O O . SER A 1 95 ? -22.757 56.696 -20.552 1.00 48.81 95 SER A O 1
ATOM 695 N N . PRO A 1 96 ? -24.308 55.800 -21.926 1.00 52.88 96 PRO A N 1
ATOM 696 C CA . PRO A 1 96 ? -24.993 54.954 -20.955 1.00 52.88 96 PRO A CA 1
ATOM 697 C C . PRO A 1 96 ? -24.185 53.727 -20.523 1.00 52.88 96 PRO A C 1
ATOM 699 O O . PRO A 1 96 ? -23.398 53.161 -21.279 1.00 52.88 96 PRO A O 1
ATOM 702 N N . VAL A 1 97 ? -24.441 53.304 -19.285 1.00 46.78 97 VAL A N 1
ATOM 703 C CA . VAL A 1 97 ? -23.885 52.113 -18.634 1.00 46.78 97 VAL A CA 1
ATOM 704 C C . VAL A 1 97 ? -24.300 50.851 -19.398 1.00 46.78 97 VAL A C 1
ATOM 706 O O . VAL A 1 97 ? -25.472 50.475 -19.402 1.00 46.78 97 VAL A O 1
ATOM 709 N N . ALA A 1 98 ? -23.330 50.189 -20.029 1.00 59.09 98 ALA A N 1
ATOM 710 C CA . ALA A 1 98 ? -23.465 48.824 -20.529 1.00 59.09 98 ALA A CA 1
ATOM 711 C C . ALA A 1 98 ? -23.313 47.820 -19.365 1.00 59.09 98 ALA A C 1
ATOM 713 O O . ALA A 1 98 ? -22.528 48.073 -18.445 1.00 59.09 98 ALA A O 1
ATOM 714 N N . PRO A 1 99 ? -24.039 46.686 -19.372 1.00 58.31 99 PRO A N 1
ATOM 715 C CA . PRO A 1 99 ? -23.923 45.675 -18.325 1.00 58.31 99 PRO A CA 1
ATOM 716 C C . PRO A 1 99 ? -22.510 45.064 -18.308 1.00 58.31 99 PRO A C 1
ATOM 718 O O . PRO A 1 99 ? -21.869 44.972 -19.360 1.00 58.31 99 PRO A O 1
ATOM 721 N N . PRO A 1 100 ? -22.007 44.636 -17.135 1.00 50.19 100 PRO A N 1
ATOM 722 C CA . PRO A 1 100 ? -20.646 44.136 -17.003 1.00 50.19 100 PRO A CA 1
ATOM 723 C C . PRO A 1 100 ? -20.469 42.865 -17.838 1.00 50.19 100 PRO A C 1
ATOM 725 O O . PRO A 1 100 ? -21.049 41.819 -17.545 1.00 50.19 100 PRO A O 1
ATOM 728 N N . GLN A 1 101 ? -19.650 42.959 -18.886 1.00 53.47 101 GLN A N 1
ATOM 729 C CA . GLN A 1 101 ? -19.165 41.789 -19.600 1.00 53.47 101 GLN A CA 1
ATOM 730 C C . GLN A 1 101 ? -18.225 41.019 -18.682 1.00 53.47 101 GLN A C 1
ATOM 732 O O . GLN A 1 101 ? -17.108 41.454 -18.395 1.00 53.47 101 GLN A O 1
ATOM 737 N N . VAL A 1 102 ? -18.695 39.863 -18.223 1.00 52.31 102 VAL A N 1
ATOM 738 C CA . VAL A 1 102 ? -17.871 38.861 -17.557 1.00 52.31 102 VAL A CA 1
ATOM 739 C C . VAL A 1 102 ? -16.843 38.395 -18.587 1.00 52.31 102 VAL A C 1
ATOM 741 O O . VAL A 1 102 ? -17.152 37.589 -19.463 1.00 52.31 102 VAL A O 1
ATOM 744 N N . HIS A 1 103 ? -15.639 38.964 -18.541 1.00 54.66 103 HIS A N 1
ATOM 745 C CA . HIS A 1 103 ? -14.509 38.481 -19.323 1.00 54.66 103 HIS A CA 1
ATOM 746 C C . HIS A 1 103 ? -14.217 37.051 -18.863 1.00 54.66 103 HIS A C 1
ATOM 748 O O . HIS A 1 103 ? -13.575 36.831 -17.837 1.00 54.66 103 HIS A O 1
ATOM 754 N N . GLN A 1 104 ? -14.712 36.066 -19.616 1.00 57.22 104 GLN A N 1
ATOM 755 C CA . GLN A 1 104 ? -14.176 34.715 -19.565 1.00 57.22 104 GLN A CA 1
ATOM 756 C C . GLN A 1 104 ? -12.732 34.802 -20.060 1.00 57.22 104 GLN A C 1
ATOM 758 O O . GLN A 1 104 ? -12.474 34.788 -21.261 1.00 57.22 104 GLN A O 1
ATOM 763 N N . MET A 1 105 ? -11.783 34.936 -19.131 1.00 53.94 105 MET A N 1
ATOM 764 C CA . MET A 1 105 ? -10.382 34.658 -19.418 1.00 53.94 105 MET A CA 1
ATOM 765 C C . MET A 1 105 ? -10.296 33.182 -19.806 1.00 53.94 105 MET A C 1
ATOM 767 O O . MET A 1 105 ? -10.260 32.299 -18.950 1.00 53.94 105 MET A O 1
ATOM 771 N N . GLN A 1 106 ? -10.311 32.908 -21.111 1.00 57.88 106 GLN A N 1
ATOM 772 C CA . GLN A 1 106 ? -9.862 31.631 -21.640 1.00 57.88 106 GLN A CA 1
ATOM 773 C C . GLN A 1 106 ? -8.397 31.481 -21.234 1.00 57.88 106 GLN A C 1
ATOM 775 O O . GLN A 1 106 ? -7.518 32.158 -21.763 1.00 57.88 106 GLN A O 1
ATOM 780 N N . MET A 1 107 ? -8.150 30.622 -20.246 1.00 58.78 107 MET A N 1
ATOM 781 C CA . MET A 1 107 ? -6.814 30.157 -19.892 1.00 58.78 107 MET A CA 1
ATOM 782 C C . MET A 1 107 ? -6.237 29.444 -21.115 1.00 58.78 107 MET A C 1
ATOM 784 O O . MET A 1 107 ? -6.550 28.285 -21.384 1.00 58.78 107 MET A O 1
ATOM 788 N N . GLN A 1 108 ? -5.447 30.172 -21.898 1.00 63.03 108 GLN A N 1
ATOM 789 C CA . GLN A 1 108 ? -4.753 29.640 -23.058 1.00 63.03 108 GLN A CA 1
ATOM 790 C C . GLN A 1 108 ? -3.680 28.680 -22.536 1.00 63.03 108 GLN A C 1
ATOM 792 O O . GLN A 1 108 ? -2.699 29.103 -21.925 1.00 63.03 108 GLN A O 1
ATOM 797 N N . VAL A 1 109 ? -3.909 27.374 -22.694 1.00 71.31 109 VAL A N 1
ATOM 798 C CA . VAL A 1 109 ? -2.932 26.352 -22.303 1.00 71.31 109 VAL A CA 1
ATOM 799 C C . VAL A 1 109 ? -1.673 26.577 -23.147 1.00 71.31 109 VAL A C 1
ATOM 801 O O . VAL A 1 109 ? -1.785 26.628 -24.376 1.00 71.31 109 VAL A O 1
ATOM 804 N N . PRO A 1 110 ? -0.492 26.763 -22.529 1.00 75.00 110 PRO A N 1
ATOM 805 C CA . PRO A 1 110 ? 0.735 26.995 -23.275 1.00 75.00 110 PRO A CA 1
ATOM 806 C C . PRO A 1 110 ? 1.027 25.809 -24.211 1.00 75.00 110 PRO A C 1
ATOM 808 O O . PRO A 1 110 ? 0.737 24.662 -23.856 1.00 75.00 110 PRO A O 1
ATOM 811 N N . PRO A 1 111 ? 1.581 26.064 -25.410 1.00 80.94 111 PRO A N 1
ATOM 812 C CA . PRO A 1 111 ? 1.906 25.002 -26.355 1.00 80.94 111 PRO A CA 1
ATOM 813 C C . PRO A 1 111 ? 2.934 24.026 -25.752 1.00 80.94 111 PRO A C 1
ATOM 815 O O . PRO A 1 111 ? 3.809 24.463 -24.997 1.00 80.94 111 PRO A O 1
ATOM 818 N N . PRO A 1 112 ? 2.851 22.720 -26.079 1.00 83.19 112 PRO A N 1
ATOM 819 C CA . PRO A 1 112 ? 3.765 21.712 -25.548 1.00 83.19 112 PRO A CA 1
ATOM 820 C C . PRO A 1 112 ? 5.204 22.033 -25.951 1.00 83.19 112 PRO A C 1
ATOM 822 O O . PRO A 1 112 ? 5.471 22.426 -27.091 1.00 83.19 112 PRO A O 1
ATOM 825 N N . GLN A 1 113 ? 6.142 21.866 -25.021 1.00 90.50 113 GLN A N 1
ATOM 826 C CA . GLN A 1 113 ? 7.549 22.110 -25.307 1.00 90.50 113 GLN A CA 1
ATOM 827 C C . GLN A 1 113 ? 8.110 20.971 -26.168 1.00 90.50 113 GLN A C 1
ATOM 829 O O . GLN A 1 113 ? 7.623 19.842 -26.140 1.00 90.50 113 GLN A O 1
ATOM 834 N N . HIS A 1 114 ? 9.172 21.235 -26.934 1.00 90.44 114 HIS A N 1
ATOM 835 C CA . HIS A 1 114 ? 9.780 20.221 -27.807 1.00 90.44 114 HIS A CA 1
ATOM 836 C C . HIS A 1 114 ? 10.231 18.963 -27.037 1.00 90.44 114 HIS A C 1
ATOM 838 O O . HIS A 1 114 ? 10.097 17.847 -27.535 1.00 90.44 114 HIS A O 1
ATOM 844 N N . HIS A 1 115 ? 10.696 19.136 -25.795 1.00 89.75 115 HIS A N 1
ATOM 845 C CA . HIS A 1 115 ? 11.029 18.035 -24.893 1.00 89.75 115 HIS A CA 1
ATOM 846 C C . HIS A 1 115 ? 9.830 17.113 -24.620 1.00 89.75 115 HIS A C 1
ATOM 848 O O . HIS A 1 115 ? 9.973 15.893 -24.695 1.00 89.75 115 HIS A O 1
ATOM 854 N N . ASP A 1 116 ? 8.640 17.680 -24.397 1.00 88.94 116 ASP A N 1
ATOM 855 C CA . ASP A 1 116 ? 7.418 16.910 -24.143 1.00 88.94 116 ASP A CA 1
ATOM 856 C C . ASP A 1 116 ? 7.062 16.032 -25.344 1.00 88.94 116 ASP A C 1
ATOM 858 O O . ASP A 1 116 ? 6.673 14.878 -25.180 1.00 88.94 116 ASP A O 1
ATOM 862 N N . VAL A 1 117 ? 7.246 16.553 -26.562 1.00 91.62 117 VAL A N 1
ATOM 863 C CA . VAL A 1 117 ? 7.007 15.807 -27.806 1.00 91.62 117 VAL A CA 1
ATOM 864 C C . VAL A 1 117 ? 7.958 14.612 -27.921 1.00 91.62 117 VAL A C 1
ATOM 866 O O . VAL A 1 117 ? 7.519 13.514 -28.271 1.00 91.62 117 VAL A O 1
ATOM 869 N N . ILE A 1 118 ? 9.241 14.795 -27.590 1.00 93.00 118 ILE A N 1
ATOM 870 C CA . ILE A 1 118 ? 10.240 13.716 -27.611 1.00 93.00 118 ILE A CA 1
ATOM 871 C C . ILE A 1 118 ? 9.894 12.648 -26.570 1.00 93.00 118 ILE A C 1
ATOM 873 O O . ILE A 1 118 ? 9.807 11.472 -26.919 1.00 93.00 118 ILE A O 1
ATOM 877 N N . CYS A 1 119 ? 9.652 13.035 -25.316 1.00 92.25 119 CYS A N 1
ATOM 878 C CA . CYS A 1 119 ? 9.291 12.102 -24.247 1.00 92.25 119 CYS A CA 1
ATOM 879 C C . CYS A 1 119 ? 8.001 11.341 -24.565 1.00 92.25 119 CYS A C 1
ATOM 881 O O . CYS A 1 119 ? 7.927 10.128 -24.362 1.00 92.25 119 CYS A O 1
ATOM 883 N N . HIS A 1 120 ? 7.002 12.025 -25.123 1.00 92.62 120 HIS A N 1
ATOM 884 C CA . HIS A 1 120 ? 5.761 11.406 -25.570 1.00 92.62 120 HIS A CA 1
ATOM 885 C C . HIS A 1 120 ? 5.998 10.364 -26.667 1.00 92.62 120 HIS A C 1
ATOM 887 O O . HIS A 1 120 ? 5.474 9.250 -26.592 1.00 92.62 120 HIS A O 1
ATOM 893 N N . HIS A 1 121 ? 6.812 10.693 -27.673 1.00 94.62 121 HIS A N 1
ATOM 894 C CA . HIS A 1 121 ? 7.160 9.756 -28.738 1.00 94.62 121 HIS A CA 1
ATOM 895 C C . HIS A 1 121 ? 7.956 8.561 -28.201 1.00 94.62 121 HIS A C 1
ATOM 897 O O . HIS A 1 121 ? 7.616 7.416 -28.491 1.00 94.62 121 HIS A O 1
ATOM 903 N N . MET A 1 122 ? 8.969 8.806 -27.368 1.00 94.88 122 MET A N 1
ATOM 904 C CA . MET A 1 122 ? 9.783 7.756 -26.755 1.00 94.88 122 MET A CA 1
ATOM 905 C C . MET A 1 122 ? 8.955 6.810 -25.886 1.00 94.88 122 MET A C 1
ATOM 907 O O . MET A 1 122 ? 9.175 5.602 -25.925 1.00 94.88 122 MET A O 1
ATOM 911 N N . TYR A 1 123 ? 7.986 7.330 -25.134 1.00 94.81 123 TYR A N 1
ATOM 912 C CA . TYR A 1 123 ? 7.086 6.505 -24.337 1.00 94.81 123 TYR A CA 1
ATOM 913 C C . TYR A 1 123 ? 6.179 5.636 -25.223 1.00 94.81 123 TYR A C 1
ATOM 915 O O . TYR A 1 123 ? 6.136 4.421 -25.056 1.00 94.81 123 TYR A O 1
ATOM 923 N N . ASN A 1 124 ? 5.480 6.222 -26.198 1.00 94.88 124 ASN A N 1
ATOM 924 C CA . ASN A 1 124 ? 4.495 5.475 -26.988 1.00 94.88 124 ASN A CA 1
ATOM 925 C C . ASN A 1 124 ? 5.130 4.548 -28.033 1.00 94.88 124 ASN A C 1
ATOM 927 O O . ASN A 1 124 ? 4.729 3.397 -28.174 1.00 94.88 124 ASN A O 1
ATOM 931 N N . VAL A 1 125 ? 6.118 5.037 -28.780 1.00 96.44 125 VAL A N 1
ATOM 932 C CA . VAL A 1 125 ? 6.746 4.278 -29.871 1.00 96.44 125 VAL A CA 1
ATOM 933 C C . VAL A 1 125 ? 7.874 3.401 -29.333 1.00 96.44 125 VAL A C 1
ATOM 935 O O . VAL A 1 125 ? 7.959 2.225 -29.680 1.00 96.44 125 VAL A O 1
ATOM 938 N N . GLY A 1 126 ? 8.709 3.952 -28.451 1.00 95.81 126 GLY A N 1
ATOM 939 C CA . GLY A 1 126 ? 9.852 3.239 -27.886 1.00 95.81 126 GLY A CA 1
ATOM 940 C C . GLY A 1 126 ? 9.454 2.230 -26.810 1.00 95.81 126 GLY A C 1
ATOM 941 O O . GLY A 1 126 ? 9.732 1.046 -26.959 1.00 95.81 126 GLY A O 1
ATOM 942 N N . PHE A 1 127 ? 8.813 2.678 -25.727 1.00 95.75 127 PHE A N 1
ATOM 943 C CA . PHE A 1 127 ? 8.483 1.807 -24.591 1.00 95.75 127 PHE A CA 1
ATOM 944 C C . PHE A 1 127 ? 7.255 0.926 -24.847 1.00 95.75 127 PHE A C 1
ATOM 946 O O . PHE A 1 127 ? 7.366 -0.294 -24.783 1.00 95.75 127 PHE A O 1
ATOM 953 N N . VAL A 1 128 ? 6.101 1.516 -25.178 1.00 94.12 128 VAL A N 1
ATOM 954 C CA . VAL A 1 128 ? 4.858 0.750 -25.401 1.00 94.12 128 VAL A CA 1
ATOM 955 C C . VAL A 1 128 ? 4.945 -0.085 -26.684 1.00 94.12 128 VAL A C 1
ATOM 957 O O . VAL A 1 128 ? 4.568 -1.254 -26.682 1.00 94.12 128 VAL A O 1
ATOM 960 N N . GLY A 1 129 ? 5.461 0.491 -27.774 1.00 95.38 129 GLY A N 1
ATOM 961 C CA . GLY A 1 129 ? 5.637 -0.213 -29.050 1.00 95.38 129 GLY A CA 1
ATOM 962 C C . GLY A 1 129 ? 6.861 -1.135 -29.116 1.00 95.38 129 GLY A C 1
ATOM 963 O O . GLY A 1 129 ? 6.912 -2.025 -29.962 1.00 95.38 129 GLY A O 1
ATOM 964 N N . GLY A 1 130 ? 7.857 -0.942 -28.246 1.00 95.44 130 GLY A N 1
ATOM 965 C CA . GLY A 1 130 ? 9.106 -1.710 -28.264 1.00 95.44 130 GLY A CA 1
ATOM 966 C C . GLY A 1 130 ? 9.991 -1.453 -29.491 1.00 95.44 130 GLY A C 1
ATOM 967 O O . GLY A 1 130 ? 10.902 -2.239 -29.759 1.00 95.44 130 GLY A O 1
ATOM 968 N N . HIS A 1 131 ? 9.727 -0.403 -30.275 1.00 96.81 131 HIS A N 1
ATOM 969 C CA . HIS A 1 131 ? 10.514 -0.094 -31.468 1.00 96.81 131 HIS A CA 1
ATOM 970 C C . HIS A 1 131 ? 11.910 0.391 -31.088 1.00 96.81 131 HIS A C 1
ATOM 972 O O . HIS A 1 131 ? 12.061 1.086 -30.094 1.00 96.81 131 HIS A O 1
ATOM 978 N N . PHE A 1 132 ? 12.915 0.045 -31.898 1.00 95.88 132 PHE A N 1
ATOM 979 C CA . PHE A 1 132 ? 14.322 0.425 -31.691 1.00 95.88 132 PHE A CA 1
ATOM 980 C C . PHE A 1 132 ? 14.944 -0.074 -30.373 1.00 95.88 132 PHE A C 1
ATOM 982 O O . PHE A 1 132 ? 16.008 0.395 -29.975 1.00 95.88 132 PHE A O 1
ATOM 989 N N . SER A 1 133 ? 14.318 -1.060 -29.718 1.00 96.38 133 SER A N 1
ATOM 990 C CA . SER A 1 133 ? 14.852 -1.675 -28.505 1.00 96.38 133 SER A CA 1
ATOM 991 C C . SER A 1 133 ? 16.159 -2.421 -28.777 1.00 96.38 133 SER A C 1
ATOM 993 O O . SER A 1 133 ? 16.214 -3.277 -29.662 1.00 96.38 133 SER A O 1
ATOM 995 N N . ASP A 1 134 ? 17.166 -2.174 -27.952 1.00 95.69 134 ASP A N 1
ATOM 996 C CA . ASP A 1 134 ? 18.458 -2.869 -27.925 1.00 95.69 134 ASP A CA 1
ATOM 997 C C . ASP A 1 134 ? 18.624 -3.756 -26.671 1.00 95.69 134 ASP A C 1
ATOM 999 O O . ASP A 1 134 ? 19.675 -4.366 -26.454 1.00 95.69 134 ASP A O 1
ATOM 1003 N N . LEU A 1 135 ? 17.571 -3.845 -25.852 1.00 95.81 135 LEU A N 1
ATOM 1004 C CA . LEU A 1 135 ? 17.490 -4.644 -24.636 1.00 95.81 135 LEU A CA 1
ATOM 1005 C C . LEU A 1 135 ? 16.133 -5.350 -24.544 1.00 95.81 135 LEU A C 1
ATOM 1007 O O . LEU A 1 135 ? 15.083 -4.734 -24.718 1.00 95.81 135 LEU A O 1
ATOM 1011 N N . VAL A 1 136 ? 16.154 -6.631 -24.193 1.00 95.56 136 VAL A N 1
ATOM 1012 C CA . VAL A 1 136 ? 14.993 -7.393 -23.736 1.00 95.56 136 VAL A CA 1
ATOM 1013 C C . VAL A 1 136 ? 15.224 -7.744 -22.272 1.00 95.56 136 VAL A C 1
ATOM 1015 O O . VAL A 1 136 ? 16.202 -8.402 -21.932 1.00 95.56 136 VAL A O 1
ATOM 1018 N N . LEU A 1 137 ? 14.343 -7.279 -21.391 1.00 94.81 137 LEU A N 1
ATOM 1019 C CA . LEU A 1 137 ? 14.418 -7.552 -19.959 1.00 94.81 137 LEU A CA 1
ATOM 1020 C C . LEU A 1 137 ? 13.248 -8.439 -19.546 1.00 94.81 137 LEU A C 1
ATOM 1022 O O . LEU A 1 137 ? 12.092 -8.029 -19.638 1.00 94.81 137 LEU A O 1
ATOM 1026 N N . ARG A 1 138 ? 13.549 -9.654 -19.095 1.00 94.62 138 ARG A N 1
ATOM 1027 C CA . ARG A 1 138 ? 12.573 -10.649 -18.656 1.00 94.62 138 ARG A CA 1
ATOM 1028 C C . ARG A 1 138 ? 12.578 -10.753 -17.149 1.00 94.62 138 ARG A C 1
ATOM 1030 O O . ARG A 1 138 ? 13.626 -10.960 -16.545 1.00 94.62 138 ARG A O 1
ATOM 1037 N N . PHE A 1 139 ? 11.405 -10.685 -16.547 1.00 91.75 139 PHE A N 1
ATOM 1038 C CA . PHE A 1 139 ? 11.249 -10.897 -15.116 1.00 91.75 139 PHE A CA 1
ATOM 1039 C C . PHE A 1 139 ? 10.642 -12.270 -14.834 1.00 91.75 139 PHE A C 1
ATOM 1041 O O . PHE A 1 139 ? 9.705 -12.689 -15.511 1.00 91.75 139 PHE A O 1
ATOM 1048 N N . GLN A 1 140 ? 11.172 -12.974 -13.835 1.00 89.75 140 GLN A N 1
ATOM 1049 C CA . GLN A 1 140 ? 10.697 -14.301 -13.441 1.00 89.75 140 GLN A CA 1
ATOM 1050 C C . GLN A 1 140 ? 10.427 -14.334 -11.945 1.00 89.75 140 GLN A C 1
ATOM 1052 O O . GLN A 1 140 ? 11.331 -14.077 -11.155 1.00 89.75 140 GLN A O 1
ATOM 1057 N N . GLY A 1 141 ? 9.203 -14.664 -11.539 1.00 84.81 141 GLY A N 1
ATOM 1058 C CA . GLY A 1 141 ? 8.856 -14.727 -10.124 1.00 84.81 141 GLY A CA 1
ATOM 1059 C C . GLY A 1 141 ? 7.472 -15.316 -9.862 1.00 84.81 141 GLY A C 1
ATOM 1060 O O . GLY A 1 141 ? 6.748 -15.633 -10.803 1.00 84.81 141 GLY A O 1
ATOM 1061 N N . PRO A 1 142 ? 7.072 -15.437 -8.584 1.00 77.38 142 PRO A N 1
ATOM 1062 C CA . PRO A 1 142 ? 5.841 -16.125 -8.184 1.00 77.38 142 PRO A CA 1
ATOM 1063 C C . PRO A 1 142 ? 4.561 -15.543 -8.800 1.00 77.38 142 PRO A C 1
ATOM 1065 O O . PRO A 1 142 ? 3.613 -16.277 -9.052 1.00 77.38 142 PRO A O 1
ATOM 1068 N N . GLN A 1 143 ? 4.534 -14.227 -9.028 1.00 78.12 143 GLN A N 1
ATOM 1069 C CA . GLN A 1 143 ? 3.391 -13.490 -9.589 1.00 78.12 143 GLN A CA 1
ATOM 1070 C C . GLN A 1 143 ? 3.596 -13.077 -11.055 1.00 78.12 143 GLN A C 1
ATOM 1072 O O . GLN A 1 143 ? 2.767 -12.380 -11.636 1.00 78.12 143 GLN A O 1
ATOM 1077 N N . VAL A 1 144 ? 4.727 -13.452 -11.654 1.00 76.75 144 VAL A N 1
ATOM 1078 C CA . VAL A 1 144 ? 5.211 -12.887 -12.914 1.00 76.75 144 VAL A CA 1
ATOM 1079 C C . VAL A 1 144 ? 5.495 -14.047 -13.861 1.00 76.75 144 VAL A C 1
ATOM 1081 O O . VAL A 1 144 ? 6.530 -14.707 -13.773 1.00 76.75 144 VAL A O 1
ATOM 1084 N N . SER A 1 145 ? 4.530 -14.329 -14.741 1.00 71.81 145 SER A N 1
ATOM 1085 C CA . SER A 1 145 ? 4.654 -15.394 -15.744 1.00 71.81 145 SER A CA 1
ATOM 1086 C C . SER A 1 145 ? 5.726 -15.030 -16.772 1.00 71.81 145 SER A C 1
ATOM 1088 O O . SER A 1 145 ? 5.744 -13.898 -17.263 1.00 71.81 145 SER A O 1
ATOM 1090 N N . GLN A 1 146 ? 6.595 -15.987 -17.114 1.00 63.41 146 GLN A N 1
ATOM 1091 C CA . GLN A 1 146 ? 7.757 -15.763 -17.986 1.00 63.41 146 GLN A CA 1
ATOM 1092 C C . GLN A 1 146 ? 7.374 -15.201 -19.366 1.00 63.41 146 GLN A C 1
ATOM 1094 O O . GLN A 1 146 ? 8.060 -14.313 -19.870 1.00 63.41 146 GLN A O 1
ATOM 1099 N N . ASP A 1 147 ? 6.260 -15.662 -19.941 1.00 62.31 147 ASP A N 1
ATOM 1100 C CA . ASP A 1 147 ? 5.841 -15.282 -21.298 1.00 62.31 147 ASP A CA 1
ATOM 1101 C C . ASP A 1 147 ? 5.286 -13.855 -21.395 1.00 62.31 147 ASP A C 1
ATOM 1103 O O . ASP A 1 147 ? 5.375 -13.221 -22.442 1.00 62.31 147 ASP A O 1
ATOM 1107 N N . VAL A 1 148 ? 4.736 -13.327 -20.299 1.00 70.12 148 VAL A N 1
ATOM 1108 C CA . VAL A 1 148 ? 4.078 -12.006 -20.274 1.00 70.12 148 VAL A CA 1
ATOM 1109 C C . VAL A 1 148 ? 5.049 -10.903 -19.843 1.00 70.12 148 VAL A C 1
ATOM 1111 O O . VAL A 1 148 ? 4.751 -9.726 -19.981 1.00 70.12 148 VAL A O 1
ATOM 1114 N N . SER A 1 149 ? 6.234 -11.259 -19.346 1.00 78.31 149 SER A N 1
ATOM 1115 C CA . SER A 1 149 ? 7.070 -10.339 -18.561 1.00 78.31 149 SER A CA 1
ATOM 1116 C C . SER A 1 149 ? 8.374 -9.954 -19.243 1.00 78.31 149 SER A C 1
ATOM 1118 O O . SER A 1 149 ? 9.369 -9.676 -18.571 1.00 78.31 149 SER A O 1
ATOM 1120 N N . ALA A 1 150 ? 8.367 -9.964 -20.577 1.00 91.50 150 ALA A N 1
ATOM 1121 C CA . ALA A 1 150 ? 9.462 -9.508 -21.417 1.00 91.50 150 ALA A CA 1
ATOM 1122 C C . ALA A 1 150 ? 9.220 -8.061 -21.867 1.00 91.50 150 ALA A C 1
ATOM 1124 O O . ALA A 1 150 ? 8.293 -7.778 -22.623 1.00 91.50 150 ALA A O 1
ATOM 1125 N N . PHE A 1 151 ? 10.094 -7.153 -21.444 1.00 95.25 151 PHE A N 1
ATOM 1126 C CA . PHE A 1 151 ? 10.048 -5.745 -21.818 1.00 95.25 151 PHE A CA 1
ATOM 1127 C C . PHE A 1 151 ? 11.114 -5.442 -22.868 1.00 95.25 151 PHE A C 1
ATOM 1129 O O . PHE A 1 151 ? 12.299 -5.691 -22.644 1.00 95.25 151 PHE A O 1
ATOM 1136 N N . ARG A 1 152 ? 10.698 -4.875 -24.003 1.00 96.50 152 ARG A N 1
ATOM 1137 C CA . ARG A 1 152 ? 11.595 -4.342 -25.037 1.00 96.50 152 ARG A CA 1
ATOM 1138 C C . ARG A 1 152 ? 11.955 -2.907 -24.676 1.00 96.50 152 ARG A C 1
ATOM 1140 O O . ARG A 1 152 ? 11.098 -2.032 -24.656 1.00 96.50 152 ARG A O 1
ATOM 1147 N N . LEU A 1 153 ? 13.214 -2.684 -24.332 1.00 97.19 153 LEU A N 1
ATOM 1148 C CA . LEU A 1 153 ? 13.702 -1.471 -23.688 1.00 97.19 153 LEU A CA 1
ATOM 1149 C C . LEU A 1 153 ? 14.913 -0.908 -24.432 1.00 97.19 153 LEU A C 1
ATOM 1151 O O . LEU A 1 153 ? 15.500 -1.555 -25.296 1.00 97.19 153 LEU A O 1
ATOM 1155 N N . HIS A 1 154 ? 15.274 0.321 -24.076 1.00 96.69 154 HIS A N 1
ATOM 1156 C CA . HIS A 1 154 ? 16.399 1.048 -24.647 1.00 96.69 154 HIS A CA 1
ATOM 1157 C C . HIS A 1 154 ? 17.452 1.255 -23.563 1.00 96.69 154 HIS A C 1
ATOM 1159 O O . HIS A 1 154 ? 17.181 1.958 -22.585 1.00 96.69 154 HIS A O 1
ATOM 1165 N N . ARG A 1 155 ? 18.647 0.675 -23.724 1.00 95.44 155 ARG A N 1
ATOM 1166 C CA . ARG A 1 155 ? 19.722 0.682 -22.713 1.00 95.44 155 ARG A CA 1
ATOM 1167 C C . ARG A 1 155 ? 20.018 2.089 -22.208 1.00 95.44 155 ARG A C 1
ATOM 1169 O O . ARG A 1 155 ? 20.103 2.287 -21.001 1.00 95.44 155 ARG A O 1
ATOM 1176 N N . ILE A 1 156 ? 20.102 3.062 -23.118 1.00 95.00 156 ILE A N 1
ATOM 1177 C CA . ILE A 1 156 ? 20.385 4.465 -22.785 1.00 95.00 156 ILE A CA 1
ATOM 1178 C C . ILE A 1 156 ? 19.323 5.086 -21.865 1.00 95.00 156 ILE A C 1
ATOM 1180 O O . ILE A 1 156 ? 19.653 5.879 -20.991 1.00 95.00 156 ILE A O 1
ATOM 1184 N N . VAL A 1 157 ? 18.057 4.692 -22.024 1.00 96.38 157 VAL A N 1
ATOM 1185 C CA . VAL A 1 157 ? 16.943 5.209 -21.222 1.00 96.38 157 VAL A CA 1
ATOM 1186 C C . VAL A 1 157 ? 16.912 4.517 -19.870 1.00 96.38 157 VAL A C 1
ATOM 1188 O O . VAL A 1 157 ? 16.847 5.174 -18.834 1.00 96.38 157 VAL A O 1
ATOM 1191 N N . VAL A 1 158 ? 16.982 3.186 -19.860 1.00 96.56 158 VAL A N 1
ATOM 1192 C CA . VAL A 1 158 ? 16.802 2.419 -18.624 1.00 96.56 158 VAL A CA 1
ATOM 1193 C C . VAL A 1 158 ? 18.038 2.400 -17.729 1.00 96.56 158 VAL A C 1
ATOM 1195 O O . VAL A 1 158 ? 17.914 2.108 -16.543 1.00 96.56 158 VAL A O 1
ATOM 1198 N N . ALA A 1 159 ? 19.208 2.794 -18.243 1.00 96.31 159 ALA A N 1
ATOM 1199 C CA . ALA A 1 159 ? 20.410 3.041 -17.445 1.00 96.31 159 ALA A CA 1
ATOM 1200 C C . ALA A 1 159 ? 20.237 4.167 -16.404 1.00 96.31 159 ALA A C 1
ATOM 1202 O O . ALA A 1 159 ? 21.072 4.310 -15.517 1.00 96.31 159 ALA A O 1
ATOM 1203 N N . GLN A 1 160 ? 19.144 4.935 -16.461 1.00 95.69 160 GLN A N 1
ATOM 1204 C CA . GLN A 1 160 ? 18.746 5.843 -15.383 1.00 95.69 160 GLN A CA 1
ATOM 1205 C C . GLN A 1 160 ? 18.396 5.104 -14.077 1.00 95.69 160 GLN A C 1
ATOM 1207 O O . GLN A 1 160 ? 18.536 5.675 -13.000 1.00 95.69 160 GLN A O 1
ATOM 1212 N N . SER A 1 161 ? 17.966 3.838 -14.144 1.00 97.62 161 SER A N 1
ATOM 1213 C CA . SER A 1 161 ? 17.806 2.991 -12.958 1.00 97.62 161 SER A CA 1
ATOM 1214 C C . SER A 1 161 ? 19.185 2.533 -12.464 1.00 97.62 161 SER A C 1
ATOM 1216 O O . SER A 1 161 ? 19.879 1.826 -13.202 1.00 97.62 161 SER A O 1
ATOM 1218 N N . PRO A 1 162 ? 19.583 2.836 -11.211 1.00 97.44 162 PRO A N 1
ATOM 1219 C CA . PRO A 1 162 ? 20.859 2.374 -10.660 1.00 97.44 162 PRO A CA 1
ATOM 1220 C C . PRO A 1 162 ? 21.008 0.849 -10.684 1.00 97.44 162 PRO A C 1
ATOM 1222 O O . PRO A 1 162 ? 22.097 0.331 -10.938 1.00 97.44 162 PRO A O 1
ATOM 1225 N N . TYR A 1 163 ? 19.903 0.133 -10.455 1.00 96.56 163 TYR A N 1
ATOM 1226 C CA . TYR A 1 163 ? 19.854 -1.322 -10.536 1.00 96.56 163 TYR A CA 1
ATOM 1227 C C . TYR A 1 163 ? 20.158 -1.806 -11.960 1.00 96.56 163 TYR A C 1
ATOM 1229 O O . TYR A 1 163 ? 21.105 -2.565 -12.169 1.00 96.56 163 TYR A O 1
ATOM 1237 N N . ILE A 1 164 ? 19.414 -1.318 -12.959 1.00 96.00 164 ILE A N 1
ATOM 1238 C CA . ILE A 1 164 ? 19.605 -1.741 -14.354 1.00 96.00 164 ILE A CA 1
ATOM 1239 C C . ILE A 1 164 ? 20.988 -1.321 -14.861 1.00 96.00 164 ILE A C 1
ATOM 1241 O O . ILE A 1 164 ? 21.653 -2.110 -15.524 1.00 96.00 164 ILE A O 1
ATOM 1245 N N . ALA A 1 165 ? 21.481 -0.133 -14.505 1.00 96.69 165 ALA A N 1
ATOM 1246 C CA . ALA A 1 165 ? 22.826 0.316 -14.863 1.00 96.69 165 ALA A CA 1
ATOM 1247 C C . ALA A 1 165 ? 23.921 -0.631 -14.350 1.00 96.69 165 ALA A C 1
ATOM 1249 O O . ALA A 1 165 ? 24.906 -0.893 -15.043 1.00 96.69 165 ALA A O 1
ATOM 1250 N N . GLN A 1 166 ? 23.768 -1.169 -13.137 1.00 96.25 166 GLN A N 1
ATOM 1251 C CA . GLN A 1 166 ? 24.681 -2.181 -12.614 1.00 96.25 166 GLN A CA 1
ATOM 1252 C C . GLN A 1 166 ? 24.604 -3.481 -13.421 1.00 96.25 166 GLN A C 1
ATOM 1254 O O . GLN A 1 166 ? 25.649 -4.006 -13.806 1.00 96.25 166 GLN A O 1
ATOM 1259 N N . VAL A 1 167 ? 23.396 -3.962 -13.724 1.00 93.56 167 VAL A N 1
ATOM 1260 C CA . VAL A 1 167 ? 23.203 -5.174 -14.535 1.00 93.56 167 VAL A CA 1
ATOM 1261 C C . VAL A 1 167 ? 23.787 -4.995 -15.944 1.00 93.56 167 VAL A C 1
ATOM 1263 O O . VAL A 1 167 ? 24.469 -5.885 -16.446 1.00 93.56 167 VAL A O 1
ATOM 1266 N N . LEU A 1 168 ? 23.596 -3.835 -16.576 1.00 94.06 168 LEU A N 1
ATOM 1267 C CA . LEU A 1 168 ? 24.140 -3.543 -17.905 1.00 94.06 168 LEU A CA 1
ATOM 1268 C C . LEU A 1 168 ? 25.672 -3.505 -17.912 1.00 94.06 168 LEU A C 1
ATOM 1270 O O . LEU A 1 168 ? 26.273 -4.038 -18.840 1.00 94.06 168 LEU A O 1
ATOM 1274 N N . ARG A 1 169 ? 26.308 -2.935 -16.879 1.00 93.81 169 ARG A N 1
ATOM 1275 C CA . ARG A 1 169 ? 27.779 -2.931 -16.748 1.00 93.81 169 ARG A CA 1
ATOM 1276 C C . ARG A 1 169 ? 28.359 -4.336 -16.612 1.00 93.81 169 ARG A C 1
ATOM 1278 O O . ARG A 1 169 ? 29.415 -4.619 -17.159 1.00 93.81 169 ARG A O 1
ATOM 1285 N N . GLN A 1 170 ? 27.657 -5.237 -15.928 1.00 92.62 170 GLN A N 1
ATOM 1286 C CA . GLN A 1 170 ? 28.072 -6.641 -15.821 1.00 92.62 170 GLN A CA 1
ATOM 1287 C C . GLN A 1 170 ? 27.989 -7.392 -17.160 1.00 92.62 170 GLN A C 1
ATOM 1289 O O . GLN A 1 170 ? 28.605 -8.441 -17.309 1.00 92.62 170 GLN A O 1
ATOM 1294 N N . ASN A 1 171 ? 27.253 -6.846 -18.131 1.00 89.88 171 ASN A N 1
ATOM 1295 C CA . ASN A 1 171 ? 26.974 -7.460 -19.426 1.00 89.88 171 ASN A CA 1
ATOM 1296 C C . ASN A 1 171 ? 27.445 -6.582 -20.600 1.00 89.88 171 ASN A C 1
ATOM 1298 O O . ASN A 1 171 ? 26.920 -6.703 -21.708 1.00 89.88 171 ASN A O 1
ATOM 1302 N N . GLU A 1 172 ? 28.419 -5.695 -20.372 1.00 83.50 172 GLU A N 1
ATOM 1303 C CA . GLU A 1 172 ? 28.827 -4.647 -21.318 1.00 83.50 172 GLU A CA 1
ATOM 1304 C C . GLU A 1 172 ? 29.228 -5.193 -22.699 1.00 83.50 172 GLU A C 1
ATOM 1306 O O . GLU A 1 172 ? 28.858 -4.611 -23.716 1.00 83.50 172 GLU A O 1
ATOM 1311 N N . TYR A 1 173 ? 29.877 -6.360 -22.731 1.00 82.81 173 TYR A N 1
ATOM 1312 C CA . TYR A 1 173 ? 30.393 -7.011 -23.944 1.00 82.81 173 TYR A CA 1
ATOM 1313 C C . TYR A 1 173 ? 29.386 -7.919 -24.666 1.00 82.81 173 TYR A C 1
ATOM 1315 O O . TYR A 1 173 ? 29.758 -8.659 -25.576 1.00 82.81 173 TYR A O 1
ATOM 1323 N N . SER A 1 174 ? 28.121 -7.907 -24.253 1.00 84.06 174 SER A N 1
ATOM 1324 C CA . SER A 1 174 ? 27.102 -8.777 -24.843 1.00 84.06 174 SER A CA 1
ATOM 1325 C C . SER A 1 174 ? 26.618 -8.258 -26.198 1.00 84.06 174 SER A C 1
ATOM 1327 O O . SER A 1 174 ? 26.526 -7.050 -26.428 1.00 84.06 174 SER A O 1
ATOM 1329 N N . ILE A 1 175 ? 26.269 -9.189 -27.087 1.00 82.19 175 ILE A N 1
ATOM 1330 C CA . ILE A 1 175 ? 25.753 -8.900 -28.431 1.00 82.19 175 ILE A CA 1
ATOM 1331 C C . ILE A 1 175 ? 24.349 -8.281 -28.327 1.00 82.19 175 ILE A C 1
ATOM 1333 O O . ILE A 1 175 ? 23.568 -8.642 -27.449 1.00 82.19 175 ILE A O 1
ATOM 1337 N N . SER A 1 176 ? 24.034 -7.338 -29.219 1.00 80.69 176 SER A N 1
ATOM 1338 C CA . SER A 1 176 ? 22.710 -6.712 -29.316 1.00 80.69 176 SER A CA 1
ATOM 1339 C C . SER A 1 176 ? 21.754 -7.541 -30.198 1.00 80.69 176 SER A C 1
ATOM 1341 O O . SER A 1 176 ? 22.188 -7.998 -31.259 1.00 80.69 176 SER A O 1
ATOM 1343 N N . PRO A 1 177 ? 20.467 -7.705 -29.829 1.00 82.62 177 PRO A N 1
ATOM 1344 C CA . PRO A 1 177 ? 19.846 -7.210 -28.602 1.00 82.62 177 PRO A CA 1
ATOM 1345 C C . PRO A 1 177 ? 20.268 -8.038 -27.386 1.00 82.62 177 PRO A C 1
ATOM 1347 O O . PRO A 1 177 ? 20.301 -9.267 -27.429 1.00 82.62 177 PRO A O 1
ATOM 1350 N N . LEU A 1 178 ? 20.559 -7.347 -26.286 1.00 91.88 178 LEU A N 1
ATOM 1351 C CA . LEU A 1 178 ? 20.896 -7.990 -25.020 1.00 91.88 178 LEU A CA 1
ATOM 1352 C C . LEU A 1 178 ? 19.613 -8.564 -24.396 1.00 91.88 178 LEU A C 1
ATOM 1354 O O . LEU A 1 178 ? 18.677 -7.807 -24.167 1.00 91.88 178 LEU A O 1
ATOM 1358 N N . ASP A 1 179 ? 19.551 -9.869 -24.122 1.00 92.50 179 ASP A N 1
ATOM 1359 C CA . ASP A 1 179 ? 18.424 -10.517 -23.427 1.00 92.50 179 ASP A CA 1
ATOM 1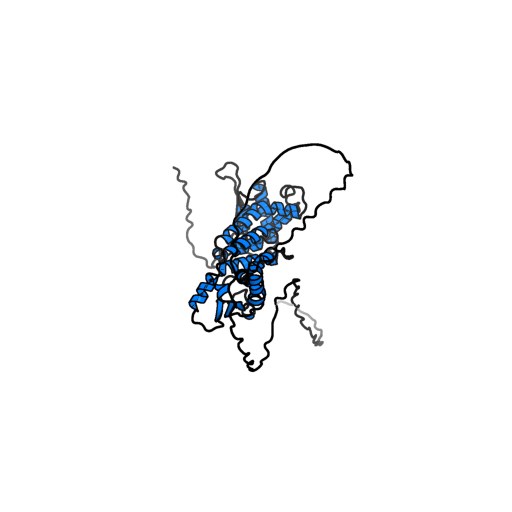360 C C . ASP A 1 179 ? 18.841 -10.869 -21.991 1.00 92.50 179 ASP A C 1
ATOM 1362 O O . ASP A 1 179 ? 19.796 -11.618 -21.778 1.00 92.50 179 ASP A O 1
ATOM 1366 N N . LEU A 1 180 ? 18.165 -10.284 -21.002 1.00 92.62 180 LEU A N 1
ATOM 1367 C CA . LEU A 1 180 ? 18.488 -10.424 -19.583 1.00 92.62 180 LEU A CA 1
ATOM 1368 C C . LEU A 1 180 ? 17.310 -10.974 -18.799 1.00 92.62 180 LEU A C 1
ATOM 1370 O O . LEU A 1 180 ? 16.174 -10.537 -18.966 1.00 92.62 180 LEU A O 1
ATOM 1374 N N . VAL A 1 181 ? 17.610 -11.868 -17.859 1.00 92.81 181 VAL A N 1
ATOM 1375 C CA . VAL A 1 181 ? 16.623 -12.461 -16.959 1.00 92.81 181 VAL A CA 1
ATOM 1376 C C . VAL A 1 181 ? 16.866 -11.989 -15.528 1.00 92.81 181 VAL A C 1
ATOM 1378 O O . VAL A 1 181 ? 17.918 -12.244 -14.944 1.00 92.81 181 VAL A O 1
ATOM 1381 N N . VAL A 1 182 ? 15.867 -11.330 -14.947 1.00 92.25 182 VAL A N 1
ATOM 1382 C CA . VAL A 1 182 ? 15.851 -10.863 -13.560 1.00 92.25 182 VAL A CA 1
ATOM 1383 C C . VAL A 1 182 ? 14.910 -11.740 -12.743 1.00 92.25 182 VAL A C 1
ATOM 1385 O O . VAL A 1 182 ? 13.714 -11.831 -13.019 1.00 92.25 182 VAL A O 1
ATOM 1388 N N . HIS A 1 183 ? 15.454 -12.371 -11.707 1.00 91.75 183 HIS A N 1
ATOM 1389 C CA . HIS A 1 183 ? 14.679 -13.191 -10.784 1.00 91.75 183 HIS A CA 1
ATOM 1390 C C 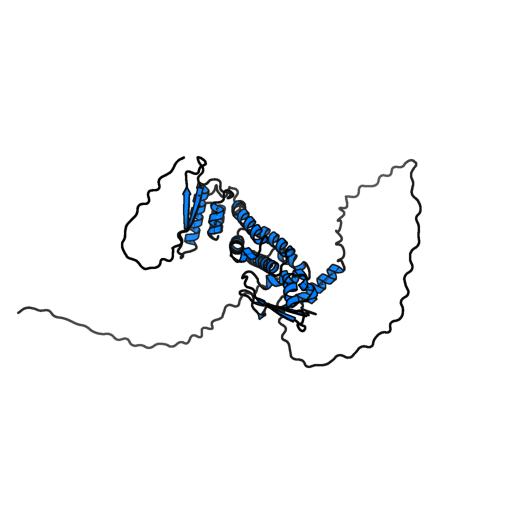. HIS A 1 183 ? 14.089 -12.320 -9.672 1.00 91.75 183 HIS A C 1
ATOM 1392 O O . HIS A 1 183 ? 14.805 -11.583 -8.995 1.00 91.75 183 HIS A O 1
ATOM 1398 N N . ILE A 1 184 ? 12.779 -12.427 -9.479 1.00 92.31 184 ILE A N 1
ATOM 1399 C CA . ILE A 1 184 ? 11.998 -11.711 -8.479 1.00 92.31 184 ILE A CA 1
ATOM 1400 C C . ILE A 1 184 ? 11.643 -12.675 -7.353 1.00 92.31 184 ILE A C 1
ATOM 1402 O O . ILE A 1 184 ? 10.983 -13.692 -7.565 1.00 92.31 184 ILE A O 1
ATOM 1406 N N . THR A 1 185 ? 12.024 -12.308 -6.136 1.00 91.75 185 THR A N 1
ATOM 1407 C CA . THR A 1 185 ? 11.613 -13.000 -4.906 1.00 91.75 185 THR A CA 1
ATOM 1408 C C . THR A 1 185 ? 10.442 -12.313 -4.208 1.00 91.75 185 THR A C 1
ATOM 1410 O O . THR A 1 185 ? 9.753 -12.937 -3.405 1.00 91.75 185 THR A O 1
ATOM 1413 N N . ASP A 1 186 ? 10.204 -11.039 -4.519 1.00 94.12 186 ASP A N 1
ATOM 1414 C CA . ASP A 1 186 ? 9.150 -10.232 -3.921 1.00 94.12 186 ASP A CA 1
ATOM 1415 C C . ASP A 1 186 ? 7.768 -10.604 -4.503 1.00 94.12 186 ASP A C 1
ATOM 1417 O O . ASP A 1 186 ? 7.532 -10.411 -5.700 1.00 94.12 186 ASP A O 1
ATOM 1421 N N . PRO A 1 187 ? 6.829 -11.114 -3.682 1.00 92.81 187 PRO A N 1
ATOM 1422 C CA . PRO A 1 187 ? 5.504 -11.519 -4.139 1.00 92.81 187 PRO A CA 1
ATOM 1423 C C . PRO A 1 187 ? 4.576 -10.339 -4.457 1.00 92.81 187 PRO A C 1
ATOM 1425 O O . PRO A 1 187 ? 3.463 -10.565 -4.916 1.00 92.81 187 PRO A O 1
ATOM 1428 N N . HIS A 1 188 ? 4.967 -9.096 -4.185 1.00 94.69 188 HIS A N 1
ATOM 1429 C CA . HIS A 1 188 ? 4.164 -7.917 -4.501 1.00 94.69 188 HIS A CA 1
ATOM 1430 C C . HIS A 1 188 ? 4.495 -7.334 -5.876 1.00 94.69 188 HIS A C 1
ATOM 1432 O O . HIS A 1 188 ? 3.728 -6.526 -6.404 1.00 94.69 188 HIS A O 1
ATOM 1438 N N . ILE A 1 189 ? 5.595 -7.757 -6.499 1.00 94.88 189 ILE A N 1
ATOM 1439 C CA . ILE A 1 189 ? 5.962 -7.301 -7.838 1.00 94.88 189 ILE A CA 1
ATOM 1440 C C . ILE A 1 189 ? 5.130 -8.049 -8.882 1.00 94.88 189 ILE A C 1
ATOM 1442 O O . ILE A 1 189 ? 5.080 -9.276 -8.907 1.00 94.88 189 ILE A O 1
ATOM 1446 N N . SER A 1 190 ? 4.482 -7.284 -9.756 1.00 93.88 190 SER A N 1
ATOM 1447 C CA . SER A 1 190 ? 3.640 -7.767 -10.850 1.00 93.88 190 SER A CA 1
ATOM 1448 C C . SER A 1 190 ? 4.065 -7.120 -12.165 1.00 93.88 190 SER A C 1
ATOM 1450 O O . SER A 1 190 ? 4.778 -6.114 -12.175 1.00 93.88 190 SER A O 1
ATOM 1452 N N . HIS A 1 191 ? 3.573 -7.661 -13.280 1.00 93.50 191 HIS A N 1
ATOM 1453 C CA . HIS A 1 191 ? 3.786 -7.071 -14.600 1.00 93.50 191 HIS A CA 1
ATOM 1454 C C . HIS A 1 191 ? 3.299 -5.611 -14.681 1.00 93.50 191 HIS A C 1
ATOM 1456 O O . HIS A 1 191 ? 4.020 -4.758 -15.192 1.00 93.50 191 HIS A O 1
ATOM 1462 N N . GLU A 1 192 ? 2.115 -5.295 -14.139 1.00 92.56 192 GLU A N 1
ATOM 1463 C CA . GLU A 1 192 ? 1.566 -3.928 -14.160 1.00 92.56 192 GLU A CA 1
ATOM 1464 C C . GLU A 1 192 ? 2.449 -2.954 -13.354 1.00 92.56 192 GLU A C 1
ATOM 1466 O O . GLU A 1 192 ? 2.750 -1.853 -13.818 1.00 92.56 192 GLU A O 1
ATOM 1471 N N . GLY A 1 193 ? 2.933 -3.378 -12.179 1.00 94.81 193 GLY A N 1
ATOM 1472 C CA . GLY A 1 193 ? 3.852 -2.585 -11.357 1.00 94.81 193 GLY A CA 1
ATOM 1473 C C . GLY A 1 193 ? 5.191 -2.314 -12.052 1.00 94.81 193 GLY A C 1
ATOM 1474 O O . GLY A 1 193 ? 5.671 -1.176 -12.054 1.00 94.81 193 GLY A O 1
ATOM 1475 N N . LEU A 1 194 ? 5.761 -3.336 -12.701 1.00 95.69 194 LEU A N 1
ATOM 1476 C CA . LEU A 1 194 ? 6.994 -3.216 -13.484 1.00 95.69 194 LEU A CA 1
ATOM 1477 C C . LEU A 1 194 ? 6.807 -2.293 -14.686 1.00 95.69 194 LEU A C 1
ATOM 1479 O O . LEU A 1 194 ? 7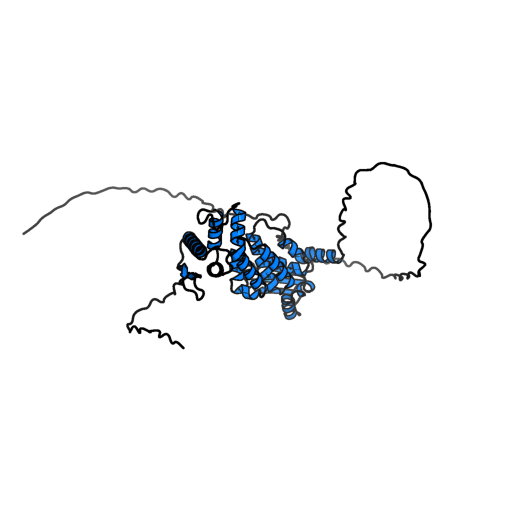.648 -1.432 -14.927 1.00 95.69 194 LEU A O 1
ATOM 1483 N N . HIS A 1 195 ? 5.689 -2.421 -15.401 1.00 94.56 195 HIS A N 1
ATOM 1484 C CA . HIS A 1 195 ? 5.363 -1.561 -16.533 1.00 94.56 195 HIS A CA 1
ATOM 1485 C C . HIS A 1 195 ? 5.288 -0.084 -16.115 1.00 94.56 195 HIS A C 1
ATOM 1487 O O . HIS A 1 195 ? 5.830 0.786 -16.794 1.00 94.56 195 HIS A O 1
ATOM 1493 N N . ILE A 1 196 ? 4.675 0.215 -14.966 1.00 95.44 196 ILE A N 1
ATOM 1494 C CA . ILE A 1 196 ? 4.622 1.577 -14.416 1.00 95.44 196 ILE A CA 1
ATOM 1495 C C . ILE A 1 196 ? 6.026 2.103 -14.110 1.00 95.44 196 ILE A C 1
ATOM 1497 O O . ILE A 1 196 ? 6.356 3.219 -14.522 1.00 95.44 196 ILE A O 1
ATOM 1501 N N . ALA A 1 197 ? 6.840 1.309 -13.410 1.00 96.44 197 ALA A N 1
ATOM 1502 C CA . ALA A 1 197 ? 8.170 1.717 -12.971 1.00 96.44 197 ALA A CA 1
ATOM 1503 C C . ALA A 1 197 ? 9.161 1.872 -14.137 1.00 96.44 197 ALA A C 1
ATOM 1505 O O . ALA A 1 197 ? 9.909 2.845 -14.177 1.00 96.44 197 ALA A O 1
ATOM 1506 N N . LEU A 1 198 ? 9.128 0.973 -15.122 1.00 96.44 198 LEU A N 1
ATOM 1507 C CA . LEU A 1 198 ? 9.935 1.078 -16.340 1.00 96.44 198 LEU A CA 1
ATOM 1508 C C . LEU A 1 198 ? 9.461 2.230 -17.228 1.00 96.44 198 LEU A C 1
ATOM 1510 O O . LEU A 1 198 ? 10.281 3.006 -17.710 1.00 96.44 198 LEU A O 1
ATOM 1514 N N . GLY A 1 199 ? 8.146 2.397 -17.387 1.00 95.31 199 GLY A N 1
ATOM 1515 C CA . GLY A 1 199 ? 7.575 3.509 -18.144 1.00 95.31 199 GLY A CA 1
ATOM 1516 C C . GLY A 1 199 ? 7.947 4.872 -17.556 1.00 95.31 199 GLY A C 1
ATOM 1517 O O . GLY A 1 199 ? 8.182 5.814 -18.310 1.00 95.31 199 GLY A O 1
ATOM 1518 N N . HIS A 1 200 ? 8.097 4.961 -16.227 1.00 95.56 200 HIS A N 1
ATOM 1519 C CA . HIS A 1 200 ? 8.547 6.177 -15.544 1.00 95.56 200 HIS A CA 1
ATOM 1520 C C . HIS A 1 200 ? 9.933 6.656 -16.012 1.00 95.56 200 HIS A C 1
ATOM 1522 O O . HIS A 1 200 ? 10.176 7.860 -16.033 1.00 95.56 200 HIS A O 1
ATOM 1528 N N . LEU A 1 201 ? 10.814 5.741 -16.438 1.00 95.62 201 LEU A N 1
ATOM 1529 C CA . LEU A 1 201 ? 12.147 6.072 -16.966 1.00 95.62 201 LEU A CA 1
ATOM 1530 C C . LEU A 1 201 ? 12.095 6.738 -18.347 1.00 95.62 201 LEU A C 1
ATOM 1532 O O . LEU A 1 201 ? 13.020 7.456 -18.718 1.00 95.62 201 LEU A O 1
ATOM 1536 N N . TYR A 1 202 ? 11.027 6.494 -19.110 1.00 94.69 202 TYR A N 1
ATOM 1537 C CA . TYR A 1 202 ? 10.795 7.132 -20.406 1.00 94.69 202 TYR A CA 1
ATOM 1538 C C . TYR A 1 202 ? 10.127 8.491 -20.242 1.00 94.69 202 TYR A C 1
ATOM 1540 O O . TYR A 1 202 ? 10.490 9.451 -20.920 1.00 94.69 202 TYR A O 1
ATOM 1548 N N . ALA A 1 203 ? 9.132 8.559 -19.357 1.00 88.12 203 ALA A N 1
ATOM 1549 C CA . ALA A 1 203 ? 8.410 9.776 -19.036 1.00 88.12 203 ALA A CA 1
ATOM 1550 C C . ALA A 1 203 ? 7.555 9.595 -17.776 1.00 88.12 203 ALA A C 1
ATOM 1552 O O . ALA A 1 203 ? 7.107 8.501 -17.440 1.00 88.12 203 ALA A O 1
ATOM 1553 N N . SER A 1 204 ? 7.196 10.702 -17.126 1.00 83.12 204 SER A N 1
ATOM 1554 C CA . SER A 1 204 ? 6.333 10.690 -15.934 1.00 83.12 204 SER A CA 1
ATOM 1555 C C . SER A 1 204 ? 4.845 10.368 -16.208 1.00 83.12 204 SER A C 1
ATOM 1557 O O . SER A 1 204 ? 4.009 10.571 -15.329 1.00 83.12 204 SER A O 1
ATOM 1559 N N . TYR A 1 205 ? 4.486 9.833 -17.384 1.00 79.25 205 TYR A N 1
ATOM 1560 C CA . TYR A 1 205 ? 3.094 9.531 -17.765 1.00 79.25 205 TYR A CA 1
ATOM 1561 C C . TYR A 1 205 ? 2.451 8.403 -16.951 1.00 79.25 205 TYR A C 1
ATOM 1563 O O . TYR A 1 205 ? 1.228 8.354 -16.833 1.00 79.25 205 TYR A O 1
ATOM 1571 N N . SER A 1 206 ? 3.250 7.529 -16.333 1.00 76.94 206 SER A N 1
ATOM 1572 C CA . SER A 1 206 ? 2.722 6.455 -15.485 1.00 76.94 206 SER A CA 1
ATOM 1573 C C . SER A 1 206 ? 2.106 6.967 -14.170 1.00 76.94 206 SER A C 1
ATOM 1575 O O . SER A 1 206 ? 1.326 6.256 -13.542 1.00 76.94 206 SER A O 1
ATOM 1577 N N . LEU A 1 207 ? 2.427 8.195 -13.737 1.00 81.38 207 LEU A N 1
ATOM 1578 C CA . LEU A 1 207 ? 1.927 8.767 -12.479 1.00 81.38 207 LEU A CA 1
ATOM 1579 C C . LEU A 1 207 ? 0.456 9.208 -12.551 1.00 81.38 207 LEU A C 1
ATOM 1581 O O . LEU A 1 207 ? -0.297 8.839 -11.652 1.00 81.38 207 LEU A O 1
ATOM 1585 N N . PRO A 1 208 ? -0.004 9.934 -13.591 1.00 84.44 208 PRO A N 1
ATOM 1586 C CA . PRO A 1 208 ? -1.429 10.193 -13.791 1.00 84.44 208 PRO A CA 1
ATOM 1587 C C . PRO A 1 208 ? -2.293 8.927 -13.805 1.00 84.44 208 PRO A C 1
ATOM 1589 O O . PRO A 1 208 ? -3.390 8.944 -13.252 1.00 84.44 208 PRO A O 1
ATOM 1592 N N . LEU A 1 209 ? -1.786 7.821 -14.367 1.00 80.31 209 LEU A N 1
ATOM 1593 C CA . LEU A 1 209 ? -2.486 6.529 -14.369 1.00 80.31 209 LEU A CA 1
ATOM 1594 C C . LEU A 1 209 ? -2.710 5.994 -12.949 1.00 80.31 209 LEU A C 1
ATOM 1596 O O . LEU A 1 209 ? -3.764 5.436 -12.659 1.00 80.31 209 LEU A O 1
ATOM 1600 N N . LEU A 1 210 ? -1.743 6.202 -12.052 1.00 85.00 210 LEU A N 1
ATOM 1601 C CA . LEU A 1 210 ? -1.879 5.861 -10.636 1.00 85.00 210 LEU A CA 1
ATOM 1602 C C . LEU A 1 210 ? -2.739 6.868 -9.865 1.00 85.00 210 LEU A C 1
ATOM 1604 O O . LEU A 1 210 ? -3.449 6.494 -8.934 1.00 85.00 210 LEU A O 1
ATOM 1608 N N . ALA A 1 211 ? -2.678 8.151 -10.210 1.00 84.75 211 ALA A N 1
ATOM 1609 C CA . ALA A 1 211 ? -3.437 9.191 -9.523 1.00 84.75 211 ALA A CA 1
ATOM 1610 C C . ALA A 1 211 ? -4.940 9.117 -9.834 1.00 84.75 211 ALA A C 1
ATOM 1612 O O . ALA A 1 211 ? -5.755 9.411 -8.962 1.00 84.75 211 ALA A O 1
ATOM 1613 N N . ALA A 1 212 ? -5.310 8.688 -11.044 1.00 84.25 212 ALA A N 1
ATOM 1614 C CA . ALA A 1 212 ? -6.700 8.599 -11.472 1.00 84.25 212 ALA A CA 1
ATOM 1615 C C . ALA A 1 212 ? -7.504 7.627 -10.587 1.00 84.25 212 ALA A C 1
ATOM 1617 O O . ALA A 1 212 ? -7.053 6.500 -10.368 1.00 84.25 212 ALA A O 1
ATOM 1618 N N . PRO A 1 213 ? -8.690 8.017 -10.084 1.00 78.75 213 PRO A N 1
ATOM 1619 C CA . PRO A 1 213 ? -9.520 7.136 -9.274 1.00 78.75 213 PRO A CA 1
ATOM 1620 C C . PRO A 1 213 ? -9.903 5.886 -10.073 1.00 78.75 213 PRO A C 1
ATOM 1622 O O . PRO A 1 213 ? -10.295 5.965 -11.235 1.00 78.75 213 PRO A O 1
ATOM 1625 N N . HIS A 1 214 ? -9.784 4.725 -9.434 1.00 83.94 214 HIS A N 1
ATOM 1626 C CA . HIS A 1 214 ? -10.135 3.441 -10.029 1.00 83.94 214 HIS A CA 1
ATOM 1627 C C . HIS A 1 214 ? -11.461 2.958 -9.417 1.00 83.94 214 HIS A C 1
ATOM 1629 O O . HIS A 1 214 ? -11.628 3.092 -8.202 1.00 83.94 214 HIS A O 1
ATOM 1635 N N . PRO A 1 215 ? -12.396 2.402 -10.211 1.00 86.00 215 PRO A N 1
ATOM 1636 C CA . PRO A 1 215 ? -13.709 1.976 -9.714 1.00 86.00 215 PRO A CA 1
ATOM 1637 C C . PRO A 1 215 ? -13.618 0.854 -8.672 1.00 86.00 215 PRO A C 1
ATOM 1639 O O . PRO A 1 215 ? -14.451 0.777 -7.777 1.00 86.00 215 PRO A O 1
ATOM 1642 N N . ASP A 1 216 ? -12.596 0.005 -8.781 1.00 92.19 216 ASP A N 1
ATOM 1643 C CA . ASP A 1 216 ? -12.294 -1.043 -7.807 1.00 92.19 216 ASP A CA 1
ATOM 1644 C C . ASP A 1 216 ? -11.145 -0.595 -6.876 1.00 92.19 216 ASP A C 1
ATOM 1646 O O . ASP A 1 216 ? -10.005 -0.467 -7.350 1.00 92.19 216 ASP A O 1
ATOM 1650 N N . PRO A 1 217 ? -11.416 -0.350 -5.579 1.00 91.12 217 PRO A N 1
ATOM 1651 C CA . PRO A 1 217 ? -10.410 0.086 -4.615 1.00 91.12 217 PRO A CA 1
ATOM 1652 C C . PRO A 1 217 ? -9.367 -0.997 -4.308 1.00 91.12 217 PRO A C 1
ATOM 1654 O O . PRO A 1 217 ? -8.206 -0.669 -4.079 1.00 91.12 217 PRO A O 1
ATOM 1657 N N . LEU A 1 218 ? -9.730 -2.283 -4.354 1.00 93.31 218 LEU A N 1
ATOM 1658 C CA . LEU A 1 218 ? -8.802 -3.380 -4.062 1.00 93.31 218 LEU A CA 1
ATOM 1659 C C . LEU A 1 218 ? -7.797 -3.558 -5.197 1.00 93.31 218 LEU A C 1
ATOM 1661 O O . LEU A 1 218 ? -6.594 -3.689 -4.963 1.00 93.31 218 LEU A O 1
ATOM 1665 N N . ARG A 1 219 ? -8.263 -3.479 -6.449 1.00 92.88 219 ARG A N 1
ATOM 1666 C CA . ARG A 1 219 ? -7.358 -3.486 -7.607 1.00 92.88 219 ARG A CA 1
ATOM 1667 C C . ARG A 1 219 ? -6.407 -2.291 -7.586 1.00 92.88 219 ARG A C 1
ATOM 1669 O O . ARG A 1 219 ? -5.225 -2.444 -7.892 1.00 92.88 219 ARG A O 1
ATOM 1676 N N . ARG A 1 220 ? -6.894 -1.115 -7.179 1.00 93.81 220 ARG A N 1
ATOM 1677 C CA . ARG A 1 220 ? -6.056 0.078 -6.997 1.00 93.81 220 ARG A CA 1
ATOM 1678 C C . ARG A 1 220 ? -4.987 -0.134 -5.930 1.00 93.81 220 ARG A C 1
ATOM 1680 O O . ARG A 1 220 ? -3.816 0.136 -6.198 1.00 93.81 220 ARG A O 1
ATOM 1687 N N . SER A 1 221 ? -5.369 -0.642 -4.758 1.00 95.62 221 SER A N 1
ATOM 1688 C CA . SER A 1 221 ? -4.434 -0.899 -3.659 1.00 95.62 221 SER A CA 1
ATOM 1689 C C . SER A 1 221 ? -3.348 -1.894 -4.087 1.00 95.62 221 SER A C 1
ATOM 1691 O O . SER A 1 221 ? -2.171 -1.713 -3.767 1.00 95.62 221 SER A O 1
ATOM 1693 N N . ALA A 1 222 ? -3.718 -2.935 -4.844 1.00 95.25 222 ALA A N 1
ATOM 1694 C CA . ALA A 1 222 ? -2.795 -3.929 -5.387 1.00 95.25 222 ALA A CA 1
ATOM 1695 C C . ALA A 1 222 ? -1.812 -3.306 -6.386 1.00 95.25 222 ALA A C 1
ATOM 1697 O O . ALA A 1 222 ? -0.604 -3.526 -6.272 1.00 95.25 222 ALA A O 1
ATOM 1698 N N . LEU A 1 223 ? -2.306 -2.471 -7.305 1.00 95.12 223 LEU A N 1
ATOM 1699 C CA . LEU A 1 223 ? -1.474 -1.766 -8.277 1.00 95.12 223 LEU A CA 1
ATOM 1700 C C . LEU A 1 223 ? -0.483 -0.813 -7.598 1.00 95.12 223 LEU A C 1
ATOM 1702 O O . LEU A 1 223 ? 0.697 -0.822 -7.938 1.00 95.12 223 LEU A O 1
ATOM 1706 N N . LEU A 1 224 ? -0.928 -0.034 -6.605 1.00 97.00 224 LEU A N 1
ATOM 1707 C CA . LEU A 1 224 ? -0.068 0.887 -5.854 1.00 97.00 224 LEU A CA 1
ATOM 1708 C C . LEU A 1 224 ? 1.038 0.146 -5.093 1.00 97.00 224 LEU A C 1
ATOM 1710 O O . LEU A 1 224 ? 2.204 0.531 -5.174 1.00 97.00 224 LEU A O 1
ATOM 1714 N N . ARG A 1 225 ? 0.696 -0.945 -4.395 1.00 96.75 225 ARG A N 1
ATOM 1715 C CA . ARG A 1 225 ? 1.682 -1.804 -3.716 1.00 96.75 225 ARG A CA 1
ATOM 1716 C C . ARG A 1 225 ? 2.684 -2.387 -4.707 1.00 96.75 225 ARG A C 1
ATOM 1718 O O . ARG A 1 225 ? 3.885 -2.353 -4.460 1.00 96.75 225 ARG A O 1
ATOM 1725 N N . SER A 1 226 ? 2.200 -2.865 -5.850 1.00 96.12 226 SER A N 1
ATOM 1726 C CA . SER A 1 226 ? 3.056 -3.461 -6.868 1.00 96.12 226 SER A CA 1
ATOM 1727 C C . SER A 1 226 ? 3.986 -2.457 -7.541 1.00 96.12 226 SER A C 1
ATOM 1729 O O . SER A 1 226 ? 5.167 -2.741 -7.754 1.00 96.12 226 SER A O 1
ATOM 1731 N N . ALA A 1 227 ? 3.479 -1.262 -7.837 1.00 96.88 227 ALA A N 1
ATOM 1732 C CA . ALA A 1 227 ? 4.267 -0.171 -8.384 1.00 96.88 227 ALA A CA 1
ATOM 1733 C C . ALA A 1 227 ? 5.338 0.294 -7.386 1.00 96.88 227 ALA A C 1
ATOM 1735 O O . ALA A 1 227 ? 6.475 0.527 -7.791 1.00 96.88 227 ALA A O 1
ATOM 1736 N N . LEU A 1 228 ? 5.016 0.365 -6.086 1.00 97.88 228 LEU A N 1
ATOM 1737 C CA . LEU A 1 228 ? 5.993 0.696 -5.046 1.00 97.88 228 LEU A CA 1
ATOM 1738 C C . LEU A 1 228 ? 7.094 -0.365 -4.953 1.00 97.88 228 LEU A C 1
ATOM 1740 O O . LEU A 1 228 ? 8.270 -0.017 -5.005 1.00 97.88 228 LEU A O 1
ATOM 1744 N N . ALA A 1 229 ? 6.729 -1.647 -4.877 1.00 97.31 229 ALA A N 1
ATOM 1745 C CA . ALA A 1 229 ? 7.694 -2.746 -4.837 1.00 97.31 229 ALA A CA 1
ATOM 1746 C C . ALA A 1 229 ? 8.611 -2.746 -6.076 1.00 97.31 229 ALA A C 1
ATOM 1748 O O . ALA A 1 229 ? 9.826 -2.904 -5.961 1.00 97.31 229 ALA A O 1
ATOM 1749 N N . SER A 1 230 ? 8.047 -2.471 -7.257 1.00 96.94 230 SER A N 1
ATOM 1750 C CA . SER A 1 230 ? 8.796 -2.360 -8.517 1.00 96.94 230 SER A CA 1
ATOM 1751 C C . SER A 1 230 ? 9.734 -1.148 -8.534 1.00 96.94 230 SER A C 1
ATOM 1753 O O . SER A 1 230 ? 10.881 -1.260 -8.962 1.00 96.94 230 SER A O 1
ATOM 1755 N N . ALA A 1 231 ? 9.287 0.005 -8.025 1.00 97.31 231 ALA A N 1
ATOM 1756 C CA . ALA A 1 231 ? 10.124 1.193 -7.879 1.00 97.31 231 ALA A CA 1
ATOM 1757 C C . ALA A 1 231 ? 11.288 0.947 -6.906 1.00 97.31 231 ALA A C 1
ATOM 1759 O O . ALA A 1 231 ? 12.417 1.354 -7.184 1.00 97.31 231 ALA A O 1
ATOM 1760 N N . CYS A 1 232 ? 11.040 0.232 -5.803 1.00 97.56 232 CYS A N 1
ATOM 1761 C CA . CYS A 1 232 ? 12.083 -0.182 -4.870 1.00 97.56 232 CYS A CA 1
ATOM 1762 C C . CYS A 1 232 ? 13.076 -1.152 -5.519 1.00 97.56 232 CYS A C 1
ATOM 1764 O O . CYS A 1 232 ? 14.271 -0.926 -5.383 1.00 97.56 232 CYS A O 1
ATOM 1766 N N . LEU A 1 233 ? 12.621 -2.167 -6.266 1.00 96.56 233 LEU A N 1
ATOM 1767 C CA . LEU A 1 233 ? 13.502 -3.091 -6.998 1.00 96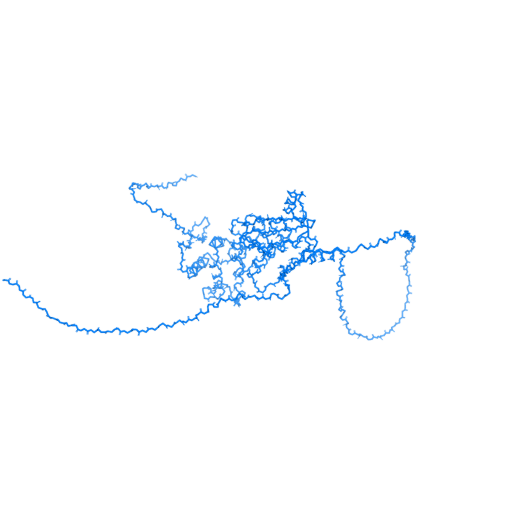.56 233 LEU A CA 1
ATOM 1768 C C . LEU A 1 233 ? 14.426 -2.346 -7.972 1.00 96.56 233 LEU A C 1
ATOM 1770 O O . LEU A 1 233 ? 15.622 -2.613 -8.032 1.00 96.56 233 LEU A O 1
ATOM 1774 N N . LEU A 1 234 ? 13.871 -1.397 -8.727 1.00 97.06 234 LEU A N 1
ATOM 1775 C CA . LEU A 1 234 ? 14.605 -0.641 -9.742 1.00 97.06 234 LEU A CA 1
ATOM 1776 C C . LEU A 1 234 ? 15.401 0.545 -9.170 1.00 97.06 234 LEU A C 1
ATOM 1778 O O . LEU A 1 234 ? 16.011 1.290 -9.940 1.00 97.06 234 LEU A O 1
ATOM 1782 N N . HIS A 1 235 ? 15.425 0.721 -7.846 1.00 97.50 235 HIS A N 1
ATOM 1783 C CA . HIS A 1 235 ? 16.091 1.828 -7.152 1.00 97.50 235 HIS A CA 1
ATOM 1784 C C . HIS A 1 235 ? 15.632 3.217 -7.653 1.00 97.50 235 HIS A C 1
ATOM 1786 O O . HIS A 1 235 ? 16.457 4.075 -7.966 1.00 97.50 235 HIS A O 1
ATOM 1792 N N . LEU A 1 236 ? 14.315 3.442 -7.728 1.00 97.12 236 LEU A N 1
ATOM 1793 C CA . LEU A 1 236 ? 13.690 4.691 -8.192 1.00 97.12 236 LEU A CA 1
ATOM 1794 C C . LEU A 1 236 ? 13.047 5.465 -7.020 1.00 97.12 236 LEU A C 1
ATOM 1796 O O . LEU A 1 236 ? 11.831 5.375 -6.821 1.00 97.12 236 LEU A O 1
ATOM 1800 N N . PRO A 1 237 ? 13.829 6.220 -6.219 1.00 96.75 237 PRO A N 1
ATOM 1801 C CA . PRO A 1 237 ? 13.346 6.832 -4.978 1.00 96.75 237 PRO A CA 1
ATOM 1802 C C . PRO A 1 237 ? 12.276 7.910 -5.194 1.00 96.75 237 PRO A C 1
ATOM 1804 O O . PRO A 1 237 ? 11.334 8.000 -4.404 1.00 96.75 237 PRO A O 1
ATOM 1807 N N . ASP A 1 238 ? 12.373 8.692 -6.271 1.00 95.62 238 ASP A N 1
ATOM 1808 C CA . ASP A 1 238 ? 11.400 9.747 -6.577 1.00 95.62 238 ASP A CA 1
ATOM 1809 C C . ASP A 1 238 ? 10.023 9.156 -6.899 1.00 95.62 238 ASP A C 1
ATOM 1811 O O . ASP A 1 238 ? 8.992 9.638 -6.419 1.00 95.62 238 ASP A O 1
ATOM 1815 N N . LEU A 1 239 ? 10.003 8.062 -7.668 1.00 96.12 239 LEU A N 1
ATOM 1816 C CA . LEU A 1 239 ? 8.782 7.326 -7.973 1.00 96.12 239 LEU A CA 1
ATOM 1817 C C . LEU A 1 239 ? 8.210 6.668 -6.714 1.00 96.12 239 LEU A C 1
ATOM 1819 O O . LEU A 1 239 ? 7.023 6.822 -6.436 1.00 96.12 239 LEU A O 1
ATOM 1823 N N . ALA A 1 240 ? 9.048 5.980 -5.934 1.00 97.38 240 ALA A N 1
ATOM 1824 C CA . ALA A 1 240 ? 8.630 5.328 -4.695 1.00 97.38 240 ALA A CA 1
ATOM 1825 C C . ALA A 1 240 ? 8.003 6.324 -3.705 1.00 97.38 240 ALA A C 1
ATOM 1827 O O . ALA A 1 240 ? 6.946 6.046 -3.144 1.00 97.38 240 ALA A O 1
ATOM 1828 N N . THR A 1 241 ? 8.583 7.520 -3.573 1.00 97.12 241 THR A N 1
ATOM 1829 C CA . THR A 1 241 ? 8.049 8.600 -2.728 1.00 97.12 241 THR A CA 1
ATOM 1830 C C . THR A 1 241 ? 6.663 9.041 -3.189 1.00 97.12 241 THR A C 1
ATOM 1832 O O . THR A 1 241 ? 5.728 9.081 -2.394 1.00 97.12 241 THR A O 1
ATOM 1835 N N . ARG A 1 242 ? 6.478 9.292 -4.490 1.00 96.19 242 ARG A N 1
ATOM 1836 C CA . ARG A 1 242 ? 5.164 9.682 -5.031 1.00 96.19 242 ARG A CA 1
ATOM 1837 C C . ARG A 1 242 ? 4.117 8.582 -4.870 1.00 96.19 242 ARG A C 1
ATOM 1839 O O . ARG A 1 242 ? 2.968 8.880 -4.557 1.00 96.19 242 ARG A O 1
ATOM 1846 N N . ILE A 1 243 ? 4.495 7.318 -5.062 1.00 97.06 243 ILE A N 1
ATOM 1847 C CA . ILE A 1 243 ? 3.579 6.189 -4.862 1.00 97.06 243 ILE A CA 1
ATOM 1848 C C . ILE A 1 243 ? 3.220 6.047 -3.381 1.00 97.06 243 ILE A C 1
ATOM 1850 O O . ILE A 1 243 ? 2.058 5.799 -3.073 1.00 97.06 243 ILE A O 1
ATOM 1854 N N . ALA A 1 244 ? 4.166 6.250 -2.462 1.00 97.56 244 ALA A N 1
ATOM 1855 C CA . ALA A 1 244 ? 3.890 6.233 -1.028 1.00 97.56 244 ALA A CA 1
ATOM 1856 C C . ALA A 1 244 ? 2.874 7.317 -0.627 1.00 97.56 244 ALA A C 1
ATOM 1858 O O . ALA A 1 244 ? 1.964 7.028 0.147 1.00 97.56 244 ALA A O 1
ATOM 1859 N N . GLU A 1 245 ? 2.948 8.524 -1.202 1.00 97.06 245 GLU A N 1
ATOM 1860 C CA . GLU A 1 245 ? 1.906 9.550 -1.021 1.00 97.06 245 GLU A CA 1
ATOM 1861 C C . GLU A 1 245 ? 0.532 9.070 -1.504 1.00 97.06 245 GLU A C 1
ATOM 1863 O O . GLU A 1 245 ? -0.459 9.194 -0.786 1.00 97.06 245 GLU A O 1
ATOM 1868 N N . LEU A 1 246 ? 0.465 8.453 -2.687 1.00 96.50 246 LEU A N 1
ATOM 1869 C CA . LEU A 1 246 ? -0.789 7.907 -3.212 1.00 96.50 246 LEU A CA 1
ATOM 1870 C C . LEU A 1 246 ? -1.337 6.761 -2.355 1.00 96.50 246 LEU A C 1
ATOM 1872 O O . LEU A 1 246 ? -2.548 6.672 -2.177 1.00 96.50 246 LEU A O 1
ATOM 1876 N N . VAL A 1 247 ? -0.468 5.910 -1.804 1.00 97.19 247 VAL A N 1
ATOM 1877 C CA . VAL A 1 247 ? -0.859 4.863 -0.852 1.00 97.19 247 VAL A CA 1
ATOM 1878 C C . VAL A 1 247 ? -1.477 5.486 0.391 1.00 97.19 247 VAL A C 1
ATOM 1880 O O . VAL A 1 247 ? -2.549 5.056 0.796 1.00 97.19 247 VAL A O 1
ATOM 1883 N N . LYS A 1 248 ? -0.856 6.520 0.973 1.00 97.56 248 LYS A N 1
ATOM 1884 C CA . LYS A 1 248 ? -1.394 7.196 2.165 1.00 97.56 248 LYS A CA 1
ATOM 1885 C C . LYS A 1 248 ? -2.796 7.761 1.929 1.00 97.56 248 LYS A C 1
ATOM 1887 O O . LYS A 1 248 ? -3.627 7.689 2.826 1.00 97.56 248 LYS A O 1
ATOM 1892 N N . LEU A 1 249 ? -3.063 8.264 0.724 1.00 95.56 249 LEU A N 1
ATOM 1893 C CA . LEU A 1 249 ? -4.384 8.752 0.316 1.00 95.56 249 LEU A CA 1
ATOM 1894 C C . LEU A 1 249 ? -5.396 7.631 0.017 1.00 95.56 249 LEU A C 1
ATOM 1896 O O . LEU A 1 249 ? -6.596 7.886 0.032 1.00 95.56 249 LEU A O 1
ATOM 1900 N N . ASP A 1 250 ? -4.937 6.413 -0.280 1.00 96.31 250 ASP A N 1
ATOM 1901 C CA . ASP A 1 250 ? -5.800 5.261 -0.577 1.00 96.31 250 ASP A CA 1
ATOM 1902 C C . ASP A 1 250 ? -6.137 4.417 0.664 1.00 96.31 250 ASP A C 1
ATOM 1904 O O . ASP A 1 250 ? -7.001 3.544 0.577 1.00 96.31 250 ASP A O 1
ATOM 1908 N N . ILE A 1 251 ? -5.497 4.660 1.817 1.00 97.62 251 ILE A N 1
ATOM 1909 C CA . ILE A 1 251 ? -5.809 3.974 3.082 1.00 97.62 251 ILE A CA 1
ATOM 1910 C C . ILE A 1 251 ? -7.212 4.374 3.555 1.00 97.62 251 ILE A C 1
ATOM 1912 O O . ILE A 1 251 ? -7.461 5.523 3.911 1.00 97.62 251 ILE A O 1
ATOM 1916 N N . ARG A 1 252 ? -8.111 3.390 3.582 1.00 95.88 252 ARG A N 1
ATOM 1917 C CA . ARG A 1 252 ? -9.515 3.501 4.010 1.00 95.88 252 ARG A CA 1
ATOM 1918 C C . ARG A 1 252 ? -10.056 2.135 4.424 1.00 95.88 252 ARG A C 1
ATOM 1920 O O . ARG A 1 252 ? -9.330 1.138 4.340 1.00 95.88 252 ARG A O 1
ATOM 1927 N N . ARG A 1 253 ? -11.336 2.061 4.802 1.00 95.62 253 ARG A N 1
ATOM 1928 C CA . ARG A 1 253 ? -11.966 0.844 5.349 1.00 95.62 253 ARG A CA 1
ATOM 1929 C C . ARG A 1 253 ? -11.751 -0.397 4.480 1.00 95.62 253 ARG A C 1
ATOM 1931 O O . ARG A 1 253 ? -11.485 -1.474 5.015 1.00 95.62 253 ARG A O 1
ATOM 1938 N N . ASP A 1 254 ? -11.845 -0.231 3.165 1.00 94.81 254 ASP A N 1
ATOM 1939 C CA . ASP A 1 254 ? -11.793 -1.333 2.199 1.00 94.81 254 ASP A CA 1
ATOM 1940 C C . ASP A 1 254 ? -10.359 -1.817 1.911 1.00 94.81 254 ASP A C 1
ATOM 1942 O O . ASP A 1 254 ? -10.158 -2.958 1.509 1.00 94.81 254 ASP A O 1
ATOM 1946 N N . THR A 1 255 ? -9.342 -0.971 2.107 1.00 96.81 255 THR A N 1
ATOM 1947 C CA . THR A 1 255 ? -7.958 -1.226 1.654 1.00 96.81 255 THR A CA 1
ATOM 1948 C C . THR A 1 255 ? -6.968 -1.416 2.802 1.00 96.81 255 THR A C 1
ATOM 1950 O O . THR A 1 255 ? -5.887 -1.977 2.609 1.00 96.81 255 THR A O 1
ATOM 1953 N N . VAL A 1 256 ? -7.308 -0.974 4.018 1.00 97.69 256 VAL A N 1
ATOM 1954 C CA . VAL A 1 256 ? -6.391 -0.977 5.168 1.00 97.69 256 VAL A CA 1
ATOM 1955 C C . VAL A 1 256 ? -5.868 -2.373 5.513 1.00 97.69 256 VAL A C 1
ATOM 1957 O O . VAL A 1 256 ? -4.704 -2.513 5.893 1.00 97.69 256 VAL A O 1
ATOM 1960 N N . THR A 1 257 ? -6.678 -3.418 5.337 1.00 96.44 257 THR A N 1
ATOM 1961 C CA . THR A 1 257 ? -6.284 -4.807 5.618 1.00 96.44 257 THR A CA 1
ATOM 1962 C C . THR A 1 257 ? -5.170 -5.275 4.676 1.00 96.44 257 THR A C 1
ATOM 1964 O O . THR A 1 257 ? -4.194 -5.886 5.124 1.00 96.44 257 THR A O 1
ATOM 1967 N N . ASP A 1 258 ? -5.245 -4.908 3.395 1.00 95.81 258 ASP A N 1
ATOM 1968 C CA . ASP A 1 258 ? -4.209 -5.207 2.401 1.00 95.81 258 ASP A CA 1
ATOM 1969 C C . ASP A 1 258 ? -2.899 -4.483 2.714 1.00 95.81 258 ASP A C 1
ATOM 1971 O O . ASP A 1 258 ? -1.815 -5.066 2.608 1.00 95.81 258 ASP A O 1
ATOM 1975 N N . TYR A 1 259 ? -2.985 -3.222 3.141 1.00 97.81 259 TYR A N 1
ATOM 1976 C CA . TYR A 1 259 ? -1.811 -2.459 3.548 1.00 97.81 259 TYR A CA 1
ATOM 1977 C C . TYR A 1 259 ? -1.193 -2.993 4.843 1.00 97.81 259 TYR A C 1
ATOM 1979 O O . TYR A 1 259 ? 0.031 -3.091 4.928 1.00 97.81 259 TYR A O 1
ATOM 1987 N N . CYS A 1 260 ? -2.004 -3.430 5.813 1.00 97.00 260 CYS A N 1
ATOM 1988 C CA . CYS A 1 260 ? -1.531 -4.112 7.020 1.00 97.00 260 CYS A CA 1
ATOM 1989 C C . CYS A 1 260 ? -0.693 -5.352 6.684 1.00 97.00 260 CYS A C 1
ATOM 1991 O O . CYS A 1 260 ? 0.378 -5.546 7.267 1.00 97.00 260 CYS A O 1
ATOM 1993 N N . ALA A 1 261 ? -1.174 -6.184 5.754 1.00 94.44 261 ALA A N 1
ATOM 1994 C CA . ALA A 1 261 ? -0.456 -7.370 5.294 1.00 94.44 261 ALA A CA 1
ATOM 1995 C C . ALA A 1 261 ? 0.828 -6.993 4.540 1.00 94.44 261 ALA A C 1
ATOM 1997 O O . ALA A 1 261 ? 1.891 -7.550 4.813 1.00 94.44 261 ALA A O 1
ATOM 1998 N N . TYR A 1 262 ? 0.742 -5.997 3.656 1.00 95.50 262 TYR A N 1
ATOM 1999 C CA . TYR A 1 262 ? 1.861 -5.514 2.850 1.00 95.50 262 TYR A CA 1
ATOM 2000 C C . TYR A 1 262 ? 3.026 -4.992 3.700 1.00 95.50 262 TYR A C 1
ATOM 2002 O O . TYR A 1 262 ? 4.159 -5.419 3.509 1.00 95.50 262 TYR A O 1
ATOM 2010 N N . VAL A 1 263 ? 2.768 -4.119 4.683 1.00 96.44 263 VAL A N 1
ATOM 2011 C CA . VAL A 1 263 ? 3.832 -3.549 5.537 1.00 96.44 263 VAL A CA 1
ATOM 2012 C C . VAL A 1 263 ? 4.168 -4.384 6.777 1.00 96.44 263 VAL A C 1
ATOM 2014 O O . VAL A 1 263 ? 5.120 -4.060 7.501 1.00 96.44 263 VAL A O 1
ATOM 2017 N N . GLY A 1 264 ? 3.376 -5.423 7.053 1.00 91.56 264 GLY A N 1
ATOM 2018 C CA . GLY A 1 264 ? 3.588 -6.373 8.145 1.00 91.56 264 GLY A CA 1
ATOM 2019 C C . GLY A 1 264 ? 4.488 -7.555 7.775 1.00 91.56 264 GLY A C 1
ATOM 2020 O O . GLY A 1 264 ? 5.029 -8.197 8.671 1.00 91.56 264 GLY A O 1
ATOM 2021 N N . GLY A 1 265 ? 4.662 -7.837 6.481 1.00 87.69 265 GLY A N 1
ATOM 2022 C CA . GLY A 1 265 ? 5.497 -8.935 5.995 1.00 87.69 265 GLY A CA 1
ATOM 2023 C C . GLY A 1 265 ? 7.003 -8.676 6.109 1.00 87.69 265 GLY A C 1
ATOM 2024 O O . GLY A 1 265 ? 7.465 -7.539 6.195 1.00 87.69 265 GLY A O 1
ATOM 2025 N N . GLU A 1 266 ? 7.791 -9.750 6.047 1.00 88.12 266 GLU A N 1
ATOM 2026 C CA . GLU A 1 266 ? 9.262 -9.698 6.093 1.00 88.12 266 GLU A CA 1
ATOM 2027 C C . GLU A 1 266 ? 9.857 -8.884 4.929 1.00 88.12 266 GLU A C 1
ATOM 2029 O O . GLU A 1 266 ? 10.798 -8.111 5.122 1.00 88.12 266 GLU A O 1
ATOM 2034 N N . VAL A 1 267 ? 9.252 -8.995 3.740 1.00 89.69 267 VAL A N 1
ATOM 2035 C CA . VAL A 1 267 ? 9.672 -8.291 2.516 1.00 89.69 267 VAL A CA 1
ATOM 2036 C C . VAL A 1 267 ? 9.549 -6.772 2.661 1.00 89.69 267 VAL A C 1
ATOM 2038 O O . VAL A 1 267 ? 10.352 -6.036 2.095 1.00 89.69 267 VAL A O 1
ATOM 2041 N N . ALA A 1 268 ? 8.639 -6.282 3.511 1.00 90.00 268 ALA A N 1
ATOM 2042 C CA . ALA A 1 268 ? 8.432 -4.852 3.720 1.00 90.00 268 ALA A CA 1
ATOM 2043 C C . ALA A 1 268 ? 9.688 -4.115 4.205 1.00 90.00 268 ALA A C 1
ATOM 2045 O O . ALA A 1 268 ? 9.826 -2.913 3.980 1.00 90.00 268 ALA A O 1
ATOM 2046 N N . ARG A 1 269 ? 10.628 -4.819 4.858 1.00 90.06 269 ARG A N 1
ATOM 2047 C CA . ARG A 1 269 ? 11.907 -4.227 5.278 1.00 90.06 269 ARG A CA 1
ATOM 2048 C C . ARG A 1 269 ? 12.751 -3.764 4.086 1.00 90.06 269 ARG A C 1
ATOM 2050 O O . ARG A 1 269 ? 13.485 -2.789 4.227 1.00 90.06 269 ARG A O 1
ATOM 2057 N N . ALA A 1 270 ? 12.619 -4.414 2.927 1.00 91.88 270 ALA A N 1
ATOM 2058 C CA . ALA A 1 270 ? 13.328 -4.045 1.704 1.00 91.88 270 ALA A CA 1
ATOM 2059 C C . ALA A 1 270 ? 12.846 -2.705 1.117 1.00 91.88 270 ALA A C 1
ATOM 2061 O O . ALA A 1 270 ? 13.605 -2.037 0.423 1.00 91.88 270 ALA A O 1
ATOM 2062 N N . TYR A 1 271 ? 11.627 -2.261 1.447 1.00 95.38 271 TYR A N 1
ATOM 2063 C CA . TYR A 1 271 ? 11.094 -0.968 1.000 1.00 95.38 271 TYR A CA 1
ATOM 2064 C C . TYR A 1 271 ? 11.564 0.214 1.866 1.00 95.38 271 TYR A C 1
ATOM 2066 O O . TYR A 1 271 ? 11.112 1.340 1.675 1.00 95.38 271 TYR A O 1
ATOM 2074 N N . GLY A 1 272 ? 12.441 -0.018 2.848 1.00 93.75 272 GLY A N 1
ATOM 2075 C CA . GLY A 1 272 ? 13.118 1.038 3.600 1.00 93.75 272 GLY A CA 1
ATOM 2076 C C . GLY A 1 272 ? 12.168 2.068 4.245 1.00 93.75 272 GLY A C 1
ATOM 2077 O O . GLY A 1 272 ? 11.283 1.679 5.016 1.00 93.75 272 GLY A O 1
ATOM 2078 N N . PRO A 1 273 ? 12.359 3.382 4.006 1.00 96.88 273 PRO A N 1
ATOM 2079 C CA . PRO A 1 273 ? 11.572 4.433 4.655 1.00 96.88 273 PRO A CA 1
ATOM 2080 C C . PRO A 1 273 ? 10.095 4.420 4.238 1.00 96.88 273 PRO A C 1
ATOM 2082 O O . PRO A 1 273 ? 9.232 4.639 5.086 1.00 96.88 273 PRO A O 1
ATOM 2085 N N . TRP A 1 274 ? 9.780 4.065 2.989 1.00 97.81 274 TRP A N 1
ATOM 2086 C CA . TRP A 1 274 ? 8.405 4.102 2.481 1.00 97.81 274 TRP A CA 1
ATOM 2087 C C . TRP A 1 274 ? 7.491 3.101 3.198 1.00 97.81 274 TRP A C 1
ATOM 2089 O O . TRP A 1 274 ? 6.363 3.435 3.551 1.00 97.81 274 TRP A O 1
ATOM 2099 N N . ALA A 1 275 ? 7.979 1.894 3.512 1.00 97.00 275 ALA A N 1
ATOM 2100 C CA . ALA A 1 275 ? 7.205 0.947 4.324 1.00 97.00 275 ALA A CA 1
ATOM 2101 C C . ALA A 1 275 ? 6.943 1.457 5.747 1.00 97.00 275 ALA A C 1
ATOM 2103 O O . ALA A 1 275 ? 5.899 1.144 6.323 1.00 97.00 275 ALA A O 1
ATOM 2104 N N . ARG A 1 276 ? 7.870 2.232 6.326 1.00 96.62 276 ARG A N 1
ATOM 2105 C CA . ARG A 1 276 ? 7.679 2.850 7.645 1.00 96.62 276 ARG A CA 1
ATOM 2106 C C . ARG A 1 276 ? 6.592 3.917 7.584 1.00 96.62 276 ARG A C 1
ATOM 2108 O O . ARG A 1 276 ? 5.667 3.858 8.381 1.00 96.62 276 ARG A O 1
ATOM 2115 N N . GLU A 1 277 ? 6.658 4.813 6.607 1.00 97.88 277 GLU A N 1
ATOM 2116 C CA . GLU A 1 277 ? 5.650 5.861 6.420 1.00 97.88 277 GLU A CA 1
ATOM 2117 C C . GLU A 1 277 ? 4.250 5.283 6.193 1.00 97.88 277 GLU A C 1
ATOM 2119 O O . GLU A 1 277 ? 3.288 5.728 6.815 1.00 97.88 277 GLU A O 1
ATOM 2124 N N . ILE A 1 278 ? 4.132 4.242 5.363 1.00 98.19 278 ILE A N 1
ATOM 2125 C CA . ILE A 1 278 ? 2.852 3.559 5.135 1.00 98.19 278 ILE A CA 1
ATOM 2126 C C . ILE A 1 278 ? 2.367 2.891 6.425 1.00 98.19 278 ILE A C 1
ATOM 2128 O O . ILE A 1 278 ? 1.191 2.982 6.761 1.00 98.19 278 ILE A O 1
ATOM 2132 N N . ARG A 1 279 ? 3.255 2.248 7.191 1.00 97.69 279 ARG A N 1
ATOM 2133 C CA . ARG A 1 279 ? 2.903 1.642 8.484 1.00 97.69 279 ARG A CA 1
ATOM 2134 C C . ARG A 1 279 ? 2.402 2.680 9.486 1.00 97.69 279 ARG A C 1
ATOM 2136 O O . ARG A 1 279 ? 1.467 2.390 10.238 1.00 97.69 279 ARG A O 1
ATOM 2143 N N . ASP A 1 280 ? 3.015 3.854 9.515 1.00 97.81 280 ASP A N 1
ATOM 2144 C CA . ASP A 1 280 ? 2.611 4.950 10.392 1.00 97.81 280 ASP A CA 1
ATOM 2145 C C . ASP A 1 280 ? 1.254 5.511 9.957 1.00 97.81 280 ASP A C 1
ATOM 2147 O O . ASP A 1 280 ? 0.369 5.648 10.800 1.00 97.81 280 ASP A O 1
ATOM 2151 N N . ALA A 1 281 ? 1.029 5.688 8.652 1.00 98.38 281 ALA A N 1
ATOM 2152 C CA . ALA A 1 281 ? -0.262 6.097 8.101 1.00 98.38 281 ALA A CA 1
ATOM 2153 C C . ALA A 1 281 ? -1.380 5.076 8.379 1.00 98.38 281 ALA A C 1
ATOM 2155 O O . ALA A 1 281 ? -2.457 5.455 8.830 1.00 98.38 281 ALA A O 1
ATOM 2156 N N . VAL A 1 282 ? -1.118 3.773 8.215 1.00 98.44 282 VAL A N 1
ATOM 2157 C CA . VAL A 1 282 ? -2.063 2.700 8.584 1.00 98.44 282 VAL A CA 1
ATOM 2158 C C . VAL A 1 282 ? -2.371 2.746 10.081 1.00 98.44 282 VAL A C 1
ATOM 2160 O O . VAL A 1 282 ? -3.525 2.631 10.486 1.00 98.44 282 VAL A O 1
ATOM 2163 N N . THR A 1 283 ? -1.349 2.939 10.921 1.00 98.06 283 THR A N 1
ATOM 2164 C CA . THR A 1 283 ? -1.538 3.038 12.376 1.00 98.06 283 THR A CA 1
ATOM 2165 C C . THR A 1 283 ? -2.388 4.257 12.730 1.00 98.06 283 THR A C 1
ATOM 2167 O O . THR A 1 283 ? -3.300 4.136 13.544 1.00 98.06 283 THR A O 1
ATOM 2170 N N . GLN A 1 284 ? -2.105 5.411 12.122 1.00 97.94 284 GLN A N 1
ATOM 2171 C CA . GLN A 1 284 ? -2.858 6.647 12.316 1.00 97.94 284 GLN A CA 1
ATOM 2172 C C . GLN A 1 284 ? -4.320 6.466 11.913 1.00 97.94 284 GLN A C 1
ATOM 2174 O O . GLN A 1 284 ? -5.199 6.762 12.722 1.00 97.94 284 GLN A O 1
ATOM 2179 N N . TYR A 1 285 ? -4.558 5.914 10.724 1.00 98.50 285 TYR A N 1
ATOM 2180 C CA . TYR A 1 285 ? -5.895 5.646 10.221 1.00 98.50 285 TYR A CA 1
ATOM 2181 C C . TYR A 1 285 ? -6.685 4.754 11.185 1.00 98.50 285 TYR A C 1
ATOM 2183 O O . TYR A 1 285 ? -7.758 5.134 11.648 1.00 98.50 285 TYR A O 1
ATOM 2191 N N . LEU A 1 286 ? -6.121 3.605 11.574 1.00 98.38 286 LEU A N 1
ATOM 2192 C CA . LEU A 1 286 ? -6.786 2.680 12.493 1.00 98.38 286 LEU A CA 1
ATOM 2193 C C . LEU A 1 286 ? -7.012 3.302 13.876 1.00 98.38 286 LEU A C 1
ATOM 2195 O O . LEU A 1 286 ? -8.016 3.025 14.521 1.00 98.38 286 LEU A O 1
ATOM 2199 N N . CYS A 1 287 ? -6.094 4.144 14.351 1.00 98.00 287 CYS A N 1
ATOM 2200 C CA . CYS A 1 287 ? -6.236 4.771 15.659 1.00 98.00 287 CYS A CA 1
ATOM 2201 C C . CYS A 1 287 ? -7.273 5.899 15.682 1.00 98.00 287 CYS A C 1
ATOM 2203 O O . CYS A 1 287 ? -7.892 6.091 16.720 1.00 98.00 287 CYS A O 1
ATOM 2205 N N . ARG A 1 288 ? -7.419 6.671 14.597 1.00 96.06 288 ARG A N 1
ATOM 2206 C CA . ARG A 1 288 ? -8.129 7.964 14.626 1.00 96.06 288 ARG A CA 1
ATOM 2207 C C . ARG A 1 288 ? -9.198 8.132 13.559 1.00 96.06 288 ARG A C 1
ATOM 2209 O O . ARG A 1 288 ? -10.209 8.777 13.806 1.00 96.06 288 ARG A O 1
ATOM 2216 N N . ASP A 1 289 ? -8.967 7.603 12.367 1.00 96.94 289 ASP A N 1
ATOM 2217 C CA . ASP A 1 289 ? -9.806 7.904 11.208 1.00 96.94 289 ASP A CA 1
ATOM 2218 C C . ASP A 1 289 ? -10.855 6.814 10.956 1.00 96.94 289 ASP A C 1
ATOM 2220 O O . ASP A 1 289 ? -11.933 7.123 10.463 1.00 96.94 289 ASP A O 1
ATOM 2224 N N . ALA A 1 290 ? -10.600 5.567 11.365 1.00 97.06 290 ALA A N 1
ATOM 2225 C CA . ALA A 1 290 ? -11.508 4.443 11.138 1.00 97.06 290 ALA A CA 1
ATOM 2226 C C . ALA A 1 290 ? -12.888 4.632 11.798 1.00 97.06 290 ALA A C 1
ATOM 2228 O O . ALA A 1 290 ? -13.912 4.367 11.173 1.00 97.06 290 ALA A O 1
ATOM 2229 N N . ALA A 1 291 ? -12.936 5.124 13.043 1.00 95.00 291 ALA A N 1
ATOM 2230 C CA . ALA A 1 291 ? -14.204 5.410 13.722 1.00 95.00 291 ALA A CA 1
ATOM 2231 C C . ALA A 1 291 ? -14.966 6.552 13.029 1.00 95.00 291 ALA A C 1
ATOM 2233 O O . ALA A 1 291 ? -16.175 6.461 12.818 1.00 95.00 291 ALA A O 1
ATOM 2234 N N . ARG A 1 292 ? -14.253 7.607 12.610 1.00 94.69 292 ARG A N 1
ATOM 2235 C CA . ARG A 1 292 ? -14.842 8.714 11.848 1.00 94.69 292 ARG A CA 1
ATOM 2236 C C . ARG A 1 292 ? -15.424 8.229 10.518 1.00 94.69 292 ARG A C 1
ATOM 2238 O O . ARG A 1 292 ? -16.571 8.541 10.219 1.00 94.69 292 ARG A O 1
ATOM 2245 N N . GLU A 1 293 ? -14.678 7.429 9.760 1.00 95.38 293 GLU A N 1
ATOM 2246 C CA . GLU A 1 293 ? -15.136 6.892 8.475 1.00 95.38 293 GLU A CA 1
ATOM 2247 C C . GLU A 1 293 ? -16.361 5.976 8.642 1.00 95.38 293 GLU A C 1
ATOM 2249 O O . GLU A 1 293 ? -17.321 6.094 7.883 1.00 95.38 293 GLU A O 1
ATOM 2254 N N . ALA A 1 294 ? -16.385 5.108 9.662 1.00 95.06 294 ALA A N 1
ATOM 2255 C CA . ALA A 1 294 ? -17.538 4.245 9.940 1.00 95.06 294 ALA A CA 1
ATOM 2256 C C . ALA A 1 294 ? -18.817 5.057 10.235 1.00 95.06 294 ALA A C 1
ATOM 2258 O O . ALA A 1 294 ? -19.914 4.702 9.792 1.00 95.06 294 ALA A O 1
ATOM 2259 N N . LYS A 1 295 ? -18.681 6.191 10.937 1.00 94.12 295 LYS A N 1
ATOM 2260 C CA . LYS A 1 295 ? -19.780 7.144 11.153 1.00 94.12 295 LYS A CA 1
ATOM 2261 C C . LYS A 1 295 ? -20.245 7.783 9.843 1.00 94.12 295 LYS A C 1
ATOM 2263 O O . LYS A 1 295 ? -21.442 7.813 9.568 1.00 94.12 295 LYS A O 1
ATOM 2268 N N . GLU A 1 296 ? -19.311 8.281 9.035 1.00 93.88 296 GLU A N 1
ATOM 2269 C CA . GLU A 1 296 ? -19.609 8.945 7.759 1.00 93.88 296 GLU A CA 1
ATOM 2270 C C . GLU A 1 296 ? -20.329 8.006 6.780 1.00 93.88 296 GLU A C 1
ATOM 2272 O O . GLU A 1 296 ? -21.306 8.403 6.147 1.00 93.88 296 GLU A O 1
ATOM 2277 N N . ARG A 1 297 ? -19.905 6.740 6.699 1.00 92.19 297 ARG A N 1
ATOM 2278 C CA . ARG A 1 297 ? -20.494 5.730 5.803 1.00 92.19 297 ARG A CA 1
ATOM 2279 C C . ARG A 1 297 ? -21.923 5.340 6.165 1.00 92.19 297 ARG A C 1
ATOM 2281 O O . ARG A 1 297 ? -22.705 5.014 5.279 1.00 92.19 297 ARG A O 1
ATOM 2288 N N . THR A 1 298 ? -22.250 5.352 7.452 1.00 92.31 298 THR A N 1
ATOM 2289 C CA . THR A 1 298 ? -23.570 4.948 7.962 1.00 92.31 298 THR A CA 1
ATOM 2290 C C . THR A 1 298 ? -24.534 6.128 8.108 1.00 92.31 298 THR A C 1
ATOM 2292 O O . THR A 1 298 ? -25.706 5.932 8.412 1.00 92.31 298 THR A O 1
ATOM 2295 N N . GLY A 1 299 ? -24.071 7.363 7.871 1.00 88.88 299 GLY A N 1
ATOM 2296 C CA . GLY A 1 299 ? -24.894 8.572 7.970 1.00 88.88 299 GLY A CA 1
ATOM 2297 C C . GLY A 1 299 ? -25.319 8.927 9.401 1.00 88.88 299 GLY A C 1
ATOM 2298 O O . GLY A 1 299 ? -26.230 9.734 9.585 1.00 88.88 299 GLY A O 1
ATOM 2299 N N . GLY A 1 300 ? -24.681 8.331 10.413 1.00 81.31 300 GLY A N 1
ATOM 2300 C CA . GLY A 1 300 ? -25.004 8.557 11.820 1.00 81.31 300 GLY A CA 1
ATOM 2301 C C . GLY A 1 300 ? -24.623 9.965 12.288 1.00 81.31 300 GLY A C 1
ATOM 2302 O O . GLY A 1 300 ? -23.556 10.487 11.960 1.00 81.31 300 GLY A O 1
ATOM 2303 N N . THR A 1 301 ? -25.479 10.593 13.094 1.00 80.06 301 THR A N 1
ATOM 2304 C CA . THR A 1 301 ? -25.210 11.916 13.688 1.00 80.06 301 THR A CA 1
ATOM 2305 C C . THR A 1 301 ? -24.518 11.811 15.049 1.00 80.06 301 THR A C 1
ATOM 2307 O O . THR A 1 301 ? -23.684 12.663 15.374 1.00 80.06 301 THR A O 1
ATOM 2310 N N . ALA A 1 302 ? -24.795 10.745 15.803 1.00 81.56 302 ALA A N 1
ATOM 2311 C CA . ALA A 1 302 ? -24.220 10.456 17.114 1.00 81.56 302 ALA A CA 1
ATOM 2312 C C . ALA A 1 302 ? -22.752 10.002 17.033 1.00 81.56 302 ALA A C 1
ATOM 2314 O O . ALA A 1 302 ? -22.210 9.727 15.957 1.00 81.56 302 ALA A O 1
ATOM 2315 N N . SER A 1 303 ? -22.057 9.985 18.168 1.00 87.75 303 SER A N 1
ATOM 2316 C CA . SER A 1 303 ? -20.736 9.354 18.253 1.00 87.75 303 SER A CA 1
ATOM 2317 C C . SER A 1 303 ? -20.854 7.841 18.033 1.00 87.75 303 SER A C 1
ATOM 2319 O O . SER A 1 303 ? -21.807 7.226 18.508 1.00 87.75 303 SER A O 1
ATOM 2321 N N . VAL A 1 304 ? -19.859 7.216 17.385 1.00 92.38 304 VAL A N 1
ATOM 2322 C CA . VAL A 1 304 ? -19.810 5.746 17.196 1.00 92.38 304 VAL A CA 1
ATOM 2323 C C . VAL A 1 304 ? -19.930 5.002 18.530 1.00 92.38 304 VAL A C 1
ATOM 2325 O O . VAL A 1 304 ? -20.449 3.891 18.589 1.00 92.38 304 VAL A O 1
ATOM 2328 N N . TRP A 1 305 ? -19.468 5.632 19.609 1.00 93.44 305 TRP A N 1
ATOM 2329 C CA . TRP A 1 305 ? -19.429 5.055 20.947 1.00 93.44 305 TRP A CA 1
ATOM 2330 C C . TRP A 1 305 ? -20.755 5.195 21.716 1.00 93.44 305 TRP A C 1
ATOM 2332 O O . TRP A 1 305 ? -21.046 4.349 22.555 1.00 93.44 305 TRP A O 1
ATOM 2342 N N . GLU A 1 306 ? -21.586 6.200 21.408 1.00 89.00 306 GLU A N 1
ATOM 2343 C CA . GLU A 1 306 ? -22.844 6.479 22.131 1.00 89.00 306 GLU A CA 1
ATOM 2344 C C . GLU A 1 306 ? -23.940 5.450 21.828 1.00 89.00 306 GLU A C 1
ATOM 2346 O O . GLU A 1 306 ? -24.641 4.998 22.731 1.00 89.00 306 GLU A O 1
ATOM 2351 N N . GLU A 1 307 ? -24.074 5.046 20.563 1.00 83.25 307 GLU A N 1
ATOM 2352 C CA . GLU A 1 307 ? -25.044 4.018 20.152 1.00 83.25 307 GLU A CA 1
ATOM 2353 C C . GLU A 1 307 ? -24.607 2.600 20.569 1.00 83.25 307 GLU A C 1
ATOM 2355 O O . GLU A 1 307 ? -25.418 1.661 20.623 1.00 83.25 307 GLU A O 1
ATOM 2360 N N . GLY A 1 308 ? -23.311 2.435 20.858 1.00 86.94 308 GLY A N 1
ATOM 2361 C CA . GLY A 1 308 ? -22.687 1.178 21.247 1.00 86.94 308 GLY A CA 1
ATOM 2362 C C . GLY A 1 308 ? -23.006 0.034 20.281 1.00 86.94 308 GLY A C 1
ATOM 2363 O O . GLY A 1 308 ? -23.122 0.215 19.073 1.00 86.94 308 GLY A O 1
ATOM 2364 N N . VAL A 1 309 ? -23.216 -1.167 20.823 1.00 86.12 309 VAL A N 1
ATOM 2365 C CA . VAL A 1 309 ? -23.448 -2.408 20.050 1.00 86.12 309 VAL A CA 1
ATOM 2366 C C . VAL A 1 309 ? -24.676 -2.329 19.121 1.00 86.12 309 VAL A C 1
ATOM 2368 O O . VAL A 1 309 ? -24.769 -3.062 18.131 1.00 86.12 309 VAL A O 1
ATOM 2371 N N . SER A 1 310 ? -25.630 -1.441 19.419 1.00 88.31 310 SER A N 1
ATOM 2372 C CA . SER A 1 310 ? -26.845 -1.265 18.618 1.00 88.31 310 SER A CA 1
ATOM 2373 C C . SER A 1 310 ? -26.651 -0.368 17.391 1.00 88.31 310 SER A C 1
ATOM 2375 O O . SER A 1 310 ? -27.414 -0.505 16.428 1.00 88.31 310 SER A O 1
ATOM 2377 N N . GLY A 1 311 ? -25.609 0.467 17.388 1.00 93.12 311 GLY A N 1
ATOM 2378 C CA . GLY A 1 311 ? -25.307 1.405 16.313 1.00 93.12 311 GLY A CA 1
ATOM 2379 C C . GLY A 1 311 ? -24.741 0.737 15.068 1.00 93.12 311 GLY A C 1
ATOM 2380 O O . GLY A 1 311 ? -23.949 -0.207 15.142 1.00 93.12 311 GLY A O 1
ATOM 2381 N N . GLU A 1 312 ? -25.138 1.224 13.896 1.00 94.12 312 GLU A N 1
ATOM 2382 C CA . GLU A 1 312 ? -24.642 0.697 12.622 1.00 94.12 312 GLU A CA 1
ATOM 2383 C C . GLU A 1 312 ? -23.158 1.023 12.420 1.00 94.12 312 GLU A C 1
ATOM 2385 O O . GLU A 1 312 ? -22.384 0.129 12.081 1.00 94.12 312 GLU A O 1
ATOM 2390 N N . ALA A 1 313 ? -22.744 2.255 12.744 1.00 94.94 313 ALA A N 1
ATOM 2391 C CA . ALA A 1 313 ? -21.347 2.690 12.677 1.00 94.94 313 ALA A CA 1
ATOM 2392 C C . ALA A 1 313 ? -20.432 1.826 13.557 1.00 94.94 313 ALA A C 1
ATOM 2394 O O . ALA A 1 313 ? -19.340 1.434 13.150 1.00 94.94 313 ALA A O 1
ATOM 2395 N N . TYR A 1 314 ? -20.894 1.487 14.764 1.00 96.56 314 TYR A N 1
ATOM 2396 C CA . TYR A 1 314 ? -20.141 0.638 15.683 1.00 96.56 314 TYR A CA 1
ATOM 2397 C C . TYR A 1 314 ? -19.987 -0.780 15.130 1.00 96.56 314 TYR A C 1
ATOM 2399 O O . TYR A 1 314 ? -18.898 -1.353 15.183 1.00 96.56 314 TYR A O 1
ATOM 2407 N N . ARG A 1 315 ? -21.056 -1.350 14.555 1.00 95.62 315 ARG A N 1
ATOM 2408 C CA . ARG A 1 315 ? -20.997 -2.671 13.913 1.00 95.62 315 ARG A CA 1
ATOM 2409 C C . ARG A 1 315 ? -20.065 -2.687 12.701 1.00 95.62 315 ARG A C 1
ATOM 2411 O O . ARG A 1 315 ? -19.321 -3.656 12.558 1.00 95.62 315 ARG A O 1
ATOM 2418 N N . ASP A 1 316 ? -20.077 -1.644 11.872 1.00 95.56 316 ASP A N 1
ATOM 2419 C CA . ASP A 1 316 ? -19.163 -1.508 10.729 1.00 95.56 316 ASP A CA 1
ATOM 2420 C C . ASP A 1 316 ? -17.696 -1.422 11.187 1.00 95.56 316 ASP A C 1
ATOM 2422 O O . ASP A 1 316 ? -16.834 -2.150 10.684 1.00 95.56 316 ASP A O 1
ATOM 2426 N N . LEU A 1 317 ? -17.423 -0.628 12.230 1.00 97.06 317 LEU A N 1
ATOM 2427 C CA . LEU A 1 317 ? -16.096 -0.527 12.841 1.00 97.06 317 LEU A CA 1
ATOM 2428 C C . LEU A 1 317 ? -15.618 -1.880 13.395 1.00 97.06 317 LEU A C 1
ATOM 2430 O O . LEU A 1 317 ? -14.490 -2.301 13.127 1.00 97.06 317 LEU A O 1
ATOM 2434 N N . VAL A 1 318 ? -16.477 -2.592 14.135 1.00 97.44 318 VAL A N 1
ATOM 2435 C CA . VAL A 1 318 ? -16.176 -3.934 14.664 1.00 97.44 318 VAL A CA 1
ATOM 2436 C C . VAL A 1 318 ? -15.895 -4.922 13.531 1.00 97.44 318 VAL A C 1
ATOM 2438 O O . VAL A 1 318 ? -14.942 -5.698 13.626 1.00 97.44 318 VAL A O 1
ATOM 2441 N N . ALA A 1 319 ? -16.685 -4.889 12.453 1.00 96.00 319 ALA A N 1
ATOM 2442 C CA . ALA A 1 319 ? -16.478 -5.745 11.289 1.00 96.00 319 ALA A CA 1
ATOM 2443 C C . ALA A 1 319 ? -15.110 -5.490 10.638 1.00 96.00 319 ALA A C 1
ATOM 2445 O O . ALA A 1 319 ? -14.388 -6.443 10.350 1.00 96.00 319 ALA A O 1
ATOM 2446 N N . GLY A 1 320 ? -14.699 -4.226 10.496 1.00 95.56 320 GLY A N 1
ATOM 2447 C CA . GLY A 1 320 ? -13.386 -3.897 9.935 1.00 95.56 320 GLY A CA 1
ATOM 2448 C C . GLY A 1 320 ? -12.214 -4.318 10.791 1.00 95.56 320 GLY A C 1
ATOM 2449 O O . GLY A 1 320 ? -11.256 -4.905 10.292 1.00 95.56 320 GLY A O 1
ATOM 2450 N N . PHE A 1 321 ? -12.308 -4.115 12.100 1.00 97.25 321 PHE A N 1
ATOM 2451 C CA . PHE A 1 321 ? -11.257 -4.556 13.009 1.00 97.25 321 PHE A CA 1
ATOM 2452 C C . PHE A 1 321 ? -11.169 -6.082 13.127 1.00 97.25 321 PHE A C 1
ATOM 2454 O O . PHE A 1 321 ? -10.097 -6.608 13.437 1.00 97.25 321 PHE A O 1
ATOM 2461 N N . ALA A 1 322 ? -12.255 -6.809 12.847 1.00 96.06 322 ALA A N 1
ATOM 2462 C CA . ALA A 1 322 ? -12.245 -8.267 12.830 1.00 96.06 322 ALA A CA 1
ATOM 2463 C C . ALA A 1 322 ? -11.402 -8.842 11.674 1.00 96.06 322 ALA A C 1
ATOM 2465 O O . ALA A 1 322 ? -10.781 -9.895 11.834 1.00 96.06 322 ALA A O 1
ATOM 2466 N N . GLU A 1 323 ? -11.313 -8.142 10.543 1.00 95.06 323 GLU A N 1
ATOM 2467 C CA . GLU A 1 323 ? -10.527 -8.564 9.372 1.00 95.06 323 GLU A CA 1
ATOM 2468 C C . GLU A 1 323 ? -9.011 -8.369 9.555 1.00 95.06 323 GLU A C 1
ATOM 2470 O O . GLU A 1 323 ? -8.211 -8.985 8.848 1.00 95.06 323 GLU A O 1
ATOM 2475 N N . LEU A 1 324 ? -8.590 -7.540 10.516 1.00 95.44 324 LEU A N 1
ATOM 2476 C CA . LEU A 1 324 ? -7.183 -7.190 10.699 1.00 95.44 324 LEU A CA 1
ATOM 2477 C C . LEU A 1 324 ? -6.329 -8.387 11.149 1.00 95.44 324 LEU A C 1
ATOM 2479 O O . LEU A 1 324 ? -6.778 -9.233 11.935 1.00 95.44 324 LEU A O 1
ATOM 2483 N N . PRO A 1 325 ? -5.038 -8.433 10.768 1.00 94.00 325 PRO A N 1
ATOM 2484 C CA . PRO A 1 325 ? -4.071 -9.293 11.437 1.00 94.00 325 PRO A CA 1
ATOM 2485 C C . PRO A 1 325 ? -4.007 -8.969 12.938 1.00 94.00 325 PRO A C 1
ATOM 2487 O O . PRO A 1 325 ? -4.097 -7.814 13.348 1.00 94.00 325 PRO A O 1
ATOM 2490 N N . PHE A 1 326 ? -3.824 -9.985 13.785 1.00 93.44 326 PHE A N 1
ATOM 2491 C CA . PHE A 1 326 ? -3.873 -9.789 15.244 1.00 93.44 326 PHE A CA 1
ATOM 2492 C C . PHE A 1 326 ? -2.826 -8.819 15.773 1.00 93.44 326 PHE A C 1
ATOM 2494 O O . PHE A 1 326 ? -3.135 -8.059 16.680 1.00 93.44 326 PHE A O 1
ATOM 2501 N N . ASP A 1 327 ? -1.618 -8.813 15.212 1.00 94.50 327 ASP A N 1
ATOM 2502 C CA . ASP A 1 327 ? -0.569 -7.905 15.680 1.00 94.50 327 ASP A CA 1
ATOM 2503 C C . ASP A 1 327 ? -0.961 -6.440 15.448 1.00 94.50 327 ASP A C 1
ATOM 2505 O O . ASP A 1 327 ? -0.673 -5.584 16.282 1.00 94.50 327 ASP A O 1
ATOM 2509 N N . TRP A 1 328 ? -1.705 -6.163 14.372 1.00 96.81 328 TRP A N 1
ATOM 2510 C CA . TRP A 1 328 ? -2.288 -4.851 14.101 1.00 96.81 328 TRP A CA 1
ATOM 2511 C C . TRP A 1 328 ? -3.429 -4.522 15.058 1.00 96.81 328 TRP A C 1
ATOM 2513 O O . TRP A 1 328 ? -3.411 -3.457 15.670 1.00 96.81 328 TRP A O 1
ATOM 2523 N N . LEU A 1 329 ? -4.369 -5.452 15.253 1.00 97.06 329 LEU A N 1
ATOM 2524 C CA . LEU A 1 329 ? -5.461 -5.289 16.214 1.00 97.06 329 LEU A CA 1
ATOM 2525 C C . LEU A 1 329 ? -4.926 -4.999 17.628 1.00 97.06 329 LEU A C 1
ATOM 2527 O O . LEU A 1 329 ? -5.333 -4.027 18.258 1.00 97.06 329 LEU A O 1
ATOM 2531 N N . LYS A 1 330 ? -3.962 -5.799 18.100 1.00 96.31 330 LYS A N 1
ATOM 2532 C CA . LYS A 1 330 ? -3.262 -5.621 19.379 1.00 96.31 330 LYS A CA 1
ATOM 2533 C C . LYS A 1 330 ? -2.580 -4.267 19.455 1.00 96.31 330 LYS A C 1
ATOM 2535 O O . LYS A 1 330 ? -2.840 -3.520 20.392 1.00 96.31 330 LYS A O 1
ATOM 2540 N N . LYS A 1 331 ? -1.758 -3.925 18.461 1.00 96.75 331 LYS A N 1
ATOM 2541 C CA . LYS A 1 331 ? -1.045 -2.645 18.425 1.00 96.75 331 LYS A CA 1
ATOM 2542 C C . LYS A 1 331 ? -2.000 -1.454 18.533 1.00 96.75 331 LYS A C 1
ATOM 2544 O O . LYS A 1 331 ? -1.684 -0.504 19.241 1.00 96.75 331 LYS A O 1
ATOM 2549 N N . VAL A 1 332 ? -3.138 -1.492 17.839 1.00 97.56 332 VAL A N 1
ATOM 2550 C CA . VAL A 1 332 ? -4.103 -0.385 17.830 1.00 97.56 332 VAL A CA 1
ATOM 2551 C C . VAL A 1 332 ? -4.883 -0.325 19.139 1.00 97.56 332 VAL A C 1
ATOM 2553 O O . VAL A 1 332 ? -4.881 0.718 19.778 1.00 97.56 332 VAL A O 1
ATOM 2556 N N . VAL A 1 333 ? -5.477 -1.431 19.595 1.00 96.88 333 VAL A N 1
ATOM 2557 C CA . VAL A 1 333 ? -6.281 -1.453 20.832 1.00 96.88 333 VAL A CA 1
ATOM 2558 C C . VAL A 1 333 ? -5.443 -1.071 22.060 1.00 96.88 333 VAL A C 1
ATOM 2560 O O . VAL A 1 333 ? -5.917 -0.350 22.936 1.00 96.88 333 VAL A O 1
ATOM 2563 N N . GLU A 1 334 ? -4.180 -1.493 22.119 1.00 96.12 334 GLU A N 1
ATOM 2564 C CA . GLU A 1 334 ? -3.258 -1.154 23.215 1.00 96.12 334 GLU A CA 1
ATOM 2565 C C . GLU A 1 334 ? -2.647 0.254 23.073 1.00 96.12 334 GLU A C 1
ATOM 2567 O O . GLU A 1 334 ? -2.007 0.760 23.998 1.00 96.12 334 GLU A O 1
ATOM 2572 N N . SER A 1 335 ? -2.838 0.920 21.929 1.00 96.25 335 SER A N 1
ATOM 2573 C CA . SER A 1 335 ? -2.310 2.261 21.682 1.00 96.25 335 SER A CA 1
ATOM 2574 C C . SER A 1 335 ? -3.049 3.303 22.511 1.00 96.25 335 SER A C 1
ATOM 2576 O O . SER A 1 335 ? -4.278 3.385 22.516 1.00 96.25 335 SER A O 1
ATOM 2578 N N . ARG A 1 336 ? -2.302 4.208 23.146 1.00 93.44 336 ARG A N 1
ATOM 2579 C CA . ARG A 1 336 ? -2.885 5.405 23.776 1.00 93.44 336 ARG A CA 1
ATOM 2580 C C . ARG A 1 336 ? -3.528 6.353 22.763 1.00 93.44 336 ARG A C 1
ATOM 2582 O O . ARG A 1 336 ? -4.350 7.168 23.151 1.00 93.44 336 ARG A O 1
ATOM 2589 N N . GLY A 1 337 ? -3.141 6.254 21.492 1.00 95.06 337 GLY A N 1
ATOM 2590 C CA . GLY A 1 337 ? -3.683 7.076 20.415 1.00 95.06 337 GLY A CA 1
ATOM 2591 C C . GLY A 1 337 ? -4.997 6.567 19.824 1.00 95.06 337 GLY A C 1
ATOM 2592 O O . GLY A 1 337 ? -5.506 7.240 18.934 1.00 95.06 337 GLY A O 1
ATOM 2593 N N . PHE A 1 338 ? -5.501 5.407 20.265 1.00 96.88 338 PHE A N 1
ATOM 2594 C CA . PHE A 1 338 ? -6.784 4.867 19.815 1.00 96.88 338 PHE A CA 1
ATOM 2595 C C . PHE A 1 338 ? -7.938 5.730 20.329 1.00 96.88 338 PHE A C 1
ATOM 2597 O O . PHE A 1 338 ? -8.069 5.920 21.541 1.00 96.88 338 PHE A O 1
ATOM 2604 N N . ASP A 1 339 ? -8.737 6.247 19.400 1.00 94.75 339 ASP A N 1
ATOM 2605 C CA . ASP A 1 339 ? -9.867 7.137 19.645 1.00 94.75 339 ASP A CA 1
ATOM 2606 C C . ASP A 1 339 ? -11.033 6.362 20.258 1.00 94.75 339 ASP A C 1
ATOM 2608 O O . ASP A 1 339 ? -11.910 5.875 19.558 1.00 94.75 339 ASP A O 1
ATOM 2612 N N . CYS A 1 340 ? -10.999 6.185 21.576 1.00 94.12 340 CYS A N 1
ATOM 2613 C CA . CYS A 1 340 ? -12.025 5.499 22.347 1.00 94.12 340 CYS A CA 1
ATOM 2614 C C . CYS A 1 340 ? -12.245 6.263 23.665 1.00 94.12 340 CYS A C 1
ATOM 2616 O O . CYS A 1 340 ? -11.245 6.595 24.313 1.00 94.12 340 CYS A O 1
ATOM 2618 N N . PRO A 1 341 ? -13.495 6.532 24.096 1.00 94.50 341 PRO A N 1
ATOM 2619 C CA . PRO A 1 341 ? -13.745 7.473 25.191 1.00 94.50 341 PRO A CA 1
ATOM 2620 C C . PRO A 1 341 ? -13.249 6.971 26.552 1.00 94.50 341 PRO A C 1
ATOM 2622 O O . PRO A 1 341 ? -12.803 7.763 27.382 1.00 94.50 341 PRO A O 1
ATOM 2625 N N . SER A 1 342 ? -13.277 5.656 26.780 1.00 93.81 342 SER A N 1
ATOM 2626 C CA . SER A 1 342 ? -12.800 5.035 28.018 1.00 93.81 342 SER A CA 1
ATOM 2627 C C . SER A 1 342 ? -12.109 3.685 27.799 1.00 93.81 342 SER A C 1
ATOM 2629 O O . SER A 1 342 ? -12.318 3.000 26.794 1.00 93.81 342 SER A O 1
ATOM 2631 N N . ASP A 1 343 ? -11.316 3.252 28.785 1.00 93.88 343 ASP A N 1
ATOM 2632 C CA . ASP A 1 343 ? -10.699 1.916 28.786 1.00 93.88 343 ASP A CA 1
ATOM 2633 C C . ASP A 1 343 ? -11.745 0.792 28.870 1.00 93.88 343 ASP A C 1
ATOM 2635 O O . ASP A 1 343 ? -11.530 -0.302 28.346 1.00 93.88 343 ASP A O 1
ATOM 2639 N N . LEU A 1 344 ? -12.897 1.054 29.497 1.00 93.50 344 LEU A N 1
ATOM 2640 C CA . LEU A 1 344 ? -13.997 0.094 29.574 1.00 93.50 344 LEU A CA 1
ATOM 2641 C C . LEU A 1 344 ? -14.657 -0.112 28.204 1.00 93.50 344 LEU A C 1
ATOM 2643 O O . LEU A 1 344 ? -14.885 -1.252 27.800 1.00 93.50 344 LEU A O 1
ATOM 2647 N N . GLU A 1 345 ? -14.925 0.962 27.459 1.00 95.38 345 GLU A N 1
ATOM 2648 C CA . GLU A 1 345 ? -15.446 0.862 26.087 1.00 95.38 345 GLU A CA 1
ATOM 2649 C C . GLU A 1 345 ? -14.434 0.213 25.153 1.00 95.38 345 GLU A C 1
ATOM 2651 O O . GLU A 1 345 ? -14.809 -0.628 24.342 1.00 95.38 345 GLU A O 1
ATOM 2656 N N . ARG A 1 346 ? -13.145 0.519 25.322 1.00 96.38 346 ARG A N 1
ATOM 2657 C CA . ARG A 1 346 ? -12.055 -0.109 24.571 1.00 96.38 346 ARG A CA 1
ATOM 2658 C C . ARG A 1 346 ? -12.002 -1.613 24.820 1.00 96.38 346 ARG A C 1
ATOM 2660 O O . ARG A 1 346 ? -11.842 -2.388 23.879 1.00 96.38 346 ARG A O 1
ATOM 2667 N N . PHE A 1 347 ? -12.157 -2.034 26.076 1.00 96.62 347 PHE A N 1
ATOM 2668 C CA . PHE A 1 347 ? -12.249 -3.443 26.450 1.00 96.62 347 PHE A CA 1
ATOM 2669 C C . PHE A 1 347 ? -13.468 -4.117 25.811 1.00 96.62 347 PHE A C 1
ATOM 2671 O O . PHE A 1 347 ? -13.334 -5.186 25.213 1.00 96.62 347 PHE A O 1
ATOM 2678 N N . ASN A 1 348 ? -14.643 -3.487 25.897 1.00 96.69 348 ASN A N 1
ATOM 2679 C CA . ASN A 1 348 ? -15.876 -4.012 25.307 1.00 96.69 348 ASN A CA 1
ATOM 2680 C C . ASN A 1 348 ? -15.773 -4.108 23.779 1.00 96.69 348 ASN A C 1
ATOM 2682 O O . ASN A 1 348 ? -16.103 -5.144 23.210 1.00 96.69 348 ASN A O 1
ATOM 2686 N N . PHE A 1 349 ? -15.225 -3.084 23.126 1.00 97.44 349 PHE A N 1
ATOM 2687 C CA . PHE A 1 349 ? -14.938 -3.079 21.694 1.00 97.44 349 PHE A CA 1
ATOM 2688 C C . PHE A 1 349 ? -14.016 -4.227 21.296 1.00 97.44 349 PHE A C 1
ATOM 2690 O O . PHE A 1 349 ? -14.346 -5.020 20.418 1.00 97.44 349 PHE A O 1
ATOM 2697 N N . ALA A 1 350 ? -12.887 -4.375 21.986 1.00 97.56 350 ALA A N 1
ATOM 2698 C CA . ALA A 1 350 ? -11.954 -5.461 21.737 1.00 97.56 350 ALA A CA 1
ATOM 2699 C C . ALA A 1 350 ? -12.615 -6.840 21.910 1.00 97.56 350 ALA A C 1
ATOM 2701 O O . ALA A 1 350 ? -12.400 -7.736 21.094 1.00 97.56 350 ALA A O 1
ATOM 2702 N N . LYS A 1 351 ? -13.465 -7.004 22.930 1.00 96.81 351 LYS A N 1
ATOM 2703 C CA . LYS A 1 351 ? -14.241 -8.230 23.153 1.00 96.81 351 LYS A CA 1
ATOM 2704 C C . LYS A 1 351 ? -15.193 -8.525 21.987 1.00 96.81 351 LYS A C 1
ATOM 2706 O O . LYS A 1 351 ? -15.232 -9.665 21.525 1.00 96.81 351 LYS A O 1
ATOM 2711 N N . GLU A 1 352 ? -15.914 -7.522 21.490 1.00 97.38 352 GLU A N 1
ATOM 2712 C CA . GLU A 1 352 ? -16.828 -7.664 20.348 1.00 97.38 352 GLU A CA 1
ATOM 2713 C C . GLU A 1 352 ? -16.089 -7.985 19.044 1.00 97.38 352 GLU A C 1
ATOM 2715 O O . GLU A 1 352 ? -16.518 -8.865 18.293 1.00 97.38 352 GLU A O 1
ATOM 2720 N N . VAL A 1 353 ? -14.935 -7.356 18.802 1.00 96.81 353 VAL A N 1
ATOM 2721 C CA . VAL A 1 353 ? -14.066 -7.677 17.660 1.00 96.81 353 VAL A CA 1
ATOM 2722 C C . VAL A 1 353 ? -13.609 -9.132 17.723 1.00 96.81 353 VAL A C 1
ATOM 2724 O O . VAL A 1 353 ? -13.750 -9.863 16.743 1.00 96.81 353 VAL A O 1
ATOM 2727 N N . LEU A 1 354 ? -13.114 -9.599 18.872 1.00 95.00 354 LEU A N 1
ATOM 2728 C CA . LEU A 1 354 ? -12.716 -11.000 19.033 1.00 95.00 354 LEU A CA 1
ATOM 2729 C C . LEU A 1 354 ? -13.904 -11.955 18.834 1.00 95.00 354 LEU A C 1
ATOM 2731 O O . LEU A 1 354 ? -13.770 -12.965 18.143 1.00 95.00 354 LEU A O 1
ATOM 2735 N N . ALA A 1 355 ? -15.086 -11.618 19.356 1.00 94.12 355 ALA A N 1
ATOM 2736 C CA . ALA A 1 355 ? -16.300 -12.401 19.131 1.00 94.12 355 ALA A CA 1
ATOM 2737 C C . ALA A 1 355 ? -16.701 -12.445 17.642 1.00 94.12 355 ALA A C 1
ATOM 2739 O O . ALA A 1 355 ? -17.104 -13.493 17.131 1.00 94.12 355 ALA A O 1
ATOM 2740 N N . ALA A 1 356 ? -16.570 -11.335 16.910 1.00 94.56 356 ALA A N 1
ATOM 2741 C CA . ALA A 1 356 ? -16.774 -11.286 15.463 1.00 94.56 356 ALA A CA 1
ATOM 2742 C C . ALA A 1 356 ? -15.765 -12.169 14.706 1.00 94.56 356 ALA A C 1
ATOM 2744 O O . ALA A 1 356 ? -16.168 -12.944 13.836 1.00 94.56 356 ALA A O 1
ATOM 2745 N N . ARG A 1 357 ? -14.485 -12.151 15.097 1.00 92.94 357 ARG A N 1
ATOM 2746 C CA . ARG A 1 357 ? -13.435 -13.006 14.512 1.00 92.94 357 ARG A CA 1
ATOM 2747 C C . ARG A 1 357 ? -13.711 -14.490 14.705 1.00 92.94 357 ARG A C 1
ATOM 2749 O O . ARG A 1 357 ? -13.578 -15.260 13.756 1.00 92.94 357 ARG A O 1
ATOM 2756 N N . VAL A 1 358 ? -14.144 -14.889 15.902 1.00 90.94 358 VAL A N 1
ATOM 2757 C CA . VAL A 1 358 ? -14.530 -16.279 16.197 1.00 90.94 358 VAL A CA 1
ATOM 2758 C C . VAL A 1 358 ? -15.702 -16.722 15.317 1.00 90.94 358 VAL A C 1
ATOM 2760 O O . VAL A 1 358 ? -15.687 -17.833 14.788 1.00 90.94 358 VAL A O 1
ATOM 2763 N N . ARG A 1 359 ? -16.697 -15.849 15.104 1.00 90.94 359 ARG A N 1
ATOM 2764 C CA . ARG A 1 359 ? -17.838 -16.135 14.216 1.00 90.94 359 ARG A CA 1
ATOM 2765 C C . ARG A 1 359 ? -17.415 -16.301 12.752 1.00 90.94 359 ARG A C 1
ATOM 2767 O O . ARG A 1 359 ? -17.939 -17.190 12.081 1.00 90.94 359 ARG A O 1
ATOM 2774 N N . ALA A 1 360 ? -16.484 -15.476 12.273 1.00 87.69 360 ALA A N 1
ATOM 2775 C CA . ALA A 1 360 ? -15.996 -15.507 10.894 1.00 87.69 360 ALA A CA 1
ATOM 2776 C C . ALA A 1 360 ? -15.077 -16.712 10.616 1.00 87.69 360 ALA A C 1
ATOM 2778 O O . ALA A 1 360 ? -15.225 -17.401 9.607 1.00 87.69 360 ALA A O 1
ATOM 2779 N N . HIS A 1 361 ? -14.156 -17.024 11.529 1.00 78.31 361 HIS A N 1
ATOM 2780 C CA . HIS A 1 361 ? -13.163 -18.086 11.361 1.00 78.31 361 HIS A CA 1
ATOM 2781 C C . HIS A 1 361 ? -13.592 -19.398 12.027 1.00 78.31 361 HIS A C 1
ATOM 2783 O O . HIS A 1 361 ? -12.864 -19.920 12.870 1.00 78.31 361 HIS A O 1
ATOM 2789 N N . ARG A 1 362 ? -14.738 -19.960 11.600 1.00 56.03 362 ARG A N 1
ATOM 2790 C CA . ARG A 1 362 ? -15.401 -21.181 12.132 1.00 56.03 362 ARG A CA 1
ATOM 2791 C C . ARG A 1 362 ? -14.498 -22.406 12.412 1.00 56.03 362 ARG A C 1
ATOM 2793 O O . ARG A 1 362 ? -14.957 -23.350 13.046 1.00 56.03 362 ARG A O 1
ATOM 2800 N N . ALA A 1 363 ? -13.236 -22.407 11.987 1.00 49.06 363 ALA A N 1
ATOM 2801 C CA . ALA A 1 363 ? -12.219 -23.372 12.387 1.00 49.06 363 ALA A CA 1
ATOM 2802 C C . ALA A 1 363 ? -10.813 -22.731 12.393 1.00 49.06 363 ALA A C 1
ATOM 2804 O O . ALA A 1 363 ? -10.293 -22.508 11.302 1.00 49.06 363 ALA A O 1
ATOM 2805 N N . ARG A 1 364 ? -10.188 -22.448 13.565 1.00 62.41 364 ARG A N 1
ATOM 2806 C CA . ARG A 1 364 ? -8.708 -22.355 13.792 1.00 62.41 364 ARG A CA 1
ATOM 2807 C C . ARG A 1 364 ? -8.311 -22.015 15.258 1.00 62.41 364 ARG A C 1
ATOM 2809 O O . ARG A 1 364 ? -9.177 -21.624 16.030 1.00 62.41 364 ARG A O 1
ATOM 2816 N N . PRO A 1 365 ? -7.037 -22.233 15.687 1.00 55.09 365 PRO A N 1
ATOM 2817 C CA . PRO A 1 365 ? -6.681 -22.961 16.915 1.00 55.09 365 PRO A CA 1
ATOM 2818 C C . PRO A 1 365 ? -5.942 -22.126 17.984 1.00 55.09 365 PRO A C 1
ATOM 2820 O O . PRO A 1 365 ? -5.347 -22.702 18.898 1.00 55.09 365 PRO A O 1
ATOM 2823 N N . ASN A 1 366 ? -5.969 -20.796 17.876 1.00 67.25 366 ASN A N 1
ATOM 2824 C CA . ASN A 1 366 ? -5.295 -19.892 18.806 1.00 67.25 366 ASN A CA 1
ATOM 2825 C C . ASN A 1 366 ? -6.345 -19.106 19.592 1.00 67.25 366 ASN A C 1
ATOM 2827 O O . ASN A 1 366 ? -7.092 -18.324 19.012 1.00 67.25 366 ASN A O 1
ATOM 2831 N N . GLU A 1 367 ? -6.401 -19.330 20.904 1.00 84.12 367 GLU A N 1
ATOM 2832 C CA . GLU A 1 367 ? -7.302 -18.609 21.804 1.00 84.12 367 GLU A CA 1
ATOM 2833 C C . GLU A 1 367 ? -6.805 -17.167 21.959 1.00 84.12 367 GLU A C 1
ATOM 2835 O O . GLU A 1 367 ? -5.792 -16.903 22.617 1.00 84.12 367 GLU A O 1
ATOM 2840 N N . GLU A 1 368 ? -7.503 -16.236 21.315 1.00 90.69 368 GLU A N 1
ATOM 2841 C CA . GLU A 1 368 ? -7.325 -14.801 21.505 1.00 90.69 368 GLU A CA 1
ATOM 2842 C C . GLU A 1 368 ? -8.248 -14.324 22.625 1.00 90.69 368 GLU A C 1
ATOM 2844 O O . GLU A 1 368 ? -9.430 -14.653 22.649 1.00 90.69 368 GLU A O 1
ATOM 2849 N N . ASN A 1 369 ? -7.706 -13.555 23.563 1.00 92.88 369 ASN A N 1
ATOM 2850 C CA . ASN A 1 369 ? -8.428 -13.039 24.716 1.00 92.88 369 ASN A CA 1
ATOM 2851 C C . ASN A 1 369 ? -8.087 -11.565 24.935 1.00 92.88 369 ASN A C 1
ATOM 2853 O O . ASN A 1 369 ? -6.996 -11.106 24.585 1.00 92.88 369 ASN A O 1
ATOM 2857 N N . VAL A 1 370 ? -9.012 -10.846 25.565 1.00 95.44 370 VAL A N 1
ATOM 2858 C CA . VAL A 1 370 ? -8.820 -9.472 26.031 1.00 95.44 370 VAL A CA 1
ATOM 2859 C C . VAL A 1 370 ? -8.777 -9.457 27.557 1.00 95.44 370 VAL A C 1
ATOM 2861 O O . VAL A 1 370 ? -9.565 -10.132 28.219 1.00 95.44 370 VAL A O 1
ATOM 2864 N N . LEU A 1 371 ? -7.839 -8.701 28.117 1.00 94.19 371 LEU A N 1
ATOM 2865 C CA . LEU A 1 371 ? -7.658 -8.508 29.550 1.00 94.19 371 LEU A CA 1
ATOM 2866 C C . LEU A 1 371 ? -7.806 -7.025 29.883 1.00 94.19 371 LEU A C 1
ATOM 2868 O O . LEU A 1 371 ? -7.315 -6.171 29.145 1.00 94.19 371 LEU A O 1
ATOM 2872 N N . LEU A 1 372 ? -8.444 -6.737 31.015 1.00 92.81 372 LEU A N 1
ATOM 2873 C CA . LEU A 1 372 ? -8.493 -5.407 31.612 1.00 92.81 372 LEU A CA 1
ATOM 2874 C C . LEU A 1 372 ? -7.694 -5.449 32.914 1.00 92.81 372 LEU A C 1
ATOM 2876 O O . LEU A 1 372 ? -8.072 -6.149 33.853 1.00 92.81 372 LEU A O 1
ATOM 2880 N N . ALA A 1 373 ? -6.566 -4.746 32.950 1.00 87.56 373 ALA A N 1
ATOM 2881 C CA . ALA A 1 373 ? -5.717 -4.667 34.129 1.00 87.56 373 ALA A CA 1
ATOM 2882 C C . ALA A 1 373 ? -5.981 -3.362 34.887 1.00 87.56 373 ALA A C 1
ATOM 2884 O O . ALA A 1 373 ? -5.912 -2.278 34.310 1.00 87.56 373 ALA A O 1
ATOM 2885 N N . PHE A 1 374 ? -6.226 -3.478 36.191 1.00 81.56 374 PHE A N 1
ATOM 2886 C CA . PHE A 1 374 ? -6.315 -2.355 37.122 1.00 81.56 374 PHE A CA 1
ATOM 2887 C C . PHE A 1 374 ? -5.042 -2.324 37.979 1.00 81.56 374 PHE A C 1
ATOM 2889 O O . PHE A 1 374 ? -4.588 -3.375 38.429 1.00 81.56 374 PHE A O 1
ATOM 2896 N N . GLY A 1 375 ? -4.463 -1.142 38.213 1.00 65.75 375 GLY A N 1
ATOM 2897 C CA . GLY A 1 375 ? -3.305 -0.987 39.112 1.00 65.75 375 GLY A CA 1
ATOM 2898 C C . GLY A 1 375 ? -1.994 -0.544 38.453 1.00 65.75 375 GLY A C 1
ATOM 2899 O O . GLY A 1 375 ? -0.918 -0.893 38.935 1.00 65.75 375 GLY A O 1
ATOM 2900 N N . GLY A 1 376 ? -2.055 0.222 37.359 1.00 63.75 376 GLY A N 1
ATOM 2901 C CA . GLY A 1 376 ? -0.873 0.908 36.830 1.00 63.75 376 GLY A CA 1
ATOM 2902 C C . GLY A 1 376 ? -0.281 1.910 37.834 1.00 63.75 376 GLY A C 1
ATOM 2903 O O . GLY A 1 376 ? -0.967 2.382 38.737 1.00 63.75 376 GLY A O 1
ATOM 2904 N N . LYS A 1 377 ? 1.000 2.274 37.651 1.00 58.66 377 LYS A N 1
ATOM 2905 C CA . LYS A 1 377 ? 1.740 3.245 38.495 1.00 58.66 377 LYS A CA 1
ATOM 2906 C C . LYS A 1 377 ? 1.064 4.625 38.598 1.00 58.66 377 LYS A C 1
ATOM 2908 O O . LYS A 1 377 ? 1.429 5.421 39.456 1.00 58.66 377 LYS A O 1
ATOM 2913 N N . THR A 1 378 ? 0.097 4.901 37.729 1.00 61.16 378 THR A N 1
ATOM 2914 C CA . THR A 1 378 ? -0.760 6.083 37.762 1.00 61.16 378 THR A CA 1
ATOM 2915 C C . THR A 1 378 ? -2.110 5.667 38.341 1.00 61.16 378 THR A C 1
ATOM 2917 O O . THR A 1 378 ? -2.851 4.896 37.729 1.00 61.16 378 THR A O 1
ATOM 2920 N N . GLN A 1 379 ? -2.397 6.128 39.556 1.00 54.22 379 GLN A N 1
ATOM 2921 C CA . GLN A 1 379 ? -3.594 5.771 40.313 1.00 54.22 379 GLN A CA 1
ATOM 2922 C C . GLN A 1 379 ? -4.858 6.057 39.477 1.00 54.22 379 GLN A C 1
ATOM 2924 O O . GLN A 1 379 ? -5.116 7.202 39.119 1.00 54.22 379 GLN A O 1
ATOM 2929 N N . GLY A 1 380 ? -5.616 5.008 39.134 1.00 62.16 380 GLY A N 1
ATOM 2930 C CA . GLY A 1 380 ? -6.886 5.109 38.398 1.00 62.16 380 GLY A CA 1
ATOM 2931 C C . GLY A 1 380 ? -6.848 4.791 36.897 1.00 62.16 380 GLY A C 1
ATOM 2932 O O . GLY A 1 380 ? -7.910 4.771 36.284 1.00 62.16 380 GLY A O 1
ATOM 2933 N N . GLN A 1 381 ? -5.688 4.501 36.296 1.00 66.56 381 GLN A N 1
ATOM 2934 C CA . GLN A 1 381 ? -5.622 4.146 34.872 1.00 66.56 381 GLN A CA 1
ATOM 2935 C C . GLN A 1 381 ? -5.754 2.626 34.675 1.00 66.56 381 GLN A C 1
ATOM 2937 O O . GLN A 1 381 ? -4.957 1.854 35.225 1.00 66.56 381 GLN A O 1
ATOM 2942 N N . ALA A 1 382 ? -6.762 2.192 33.913 1.00 77.38 382 ALA A N 1
ATOM 2943 C CA . ALA A 1 382 ? -6.873 0.809 33.470 1.00 77.38 382 ALA A CA 1
ATOM 2944 C C . ALA A 1 382 ? -6.047 0.618 32.186 1.00 77.38 382 ALA A C 1
ATOM 2946 O O . ALA A 1 382 ? -5.690 1.575 31.504 1.00 77.38 382 ALA A O 1
ATOM 2947 N N . ASN A 1 383 ? -5.665 -0.617 31.874 1.00 87.25 383 ASN A N 1
ATOM 2948 C CA . ASN A 1 383 ? -5.003 -0.918 30.607 1.00 87.25 383 ASN A CA 1
ATOM 2949 C C . ASN A 1 383 ? -5.662 -2.131 29.958 1.00 87.25 383 ASN A C 1
ATOM 2951 O O . ASN A 1 383 ? -5.851 -3.163 30.609 1.00 87.25 383 ASN A O 1
ATOM 2955 N N . VAL A 1 384 ? -6.008 -1.997 28.681 1.00 92.88 384 VAL A N 1
ATOM 2956 C CA . VAL A 1 384 ? -6.573 -3.076 27.872 1.00 92.88 384 VAL A CA 1
ATOM 2957 C C . VAL A 1 384 ? -5.428 -3.773 27.162 1.00 92.88 384 VAL A C 1
ATOM 2959 O O . VAL A 1 384 ? -4.658 -3.118 26.470 1.00 92.88 384 VAL A O 1
ATOM 2962 N N . ALA A 1 385 ? -5.325 -5.090 27.320 1.00 94.25 385 ALA A N 1
ATOM 2963 C CA . ALA A 1 385 ? -4.304 -5.900 26.668 1.00 94.25 385 ALA A CA 1
ATOM 2964 C C . ALA A 1 385 ? -4.929 -7.061 25.888 1.00 94.25 385 ALA A C 1
ATOM 2966 O O . ALA A 1 385 ? -5.810 -7.759 26.392 1.00 94.25 385 ALA A O 1
ATOM 2967 N N . LEU A 1 386 ? -4.441 -7.302 24.673 1.00 93.81 386 LEU A N 1
ATOM 2968 C CA . LEU A 1 386 ? -4.791 -8.456 23.853 1.00 93.81 386 LEU A CA 1
ATOM 2969 C C . LEU A 1 386 ? -3.719 -9.534 23.957 1.00 93.81 386 LEU A C 1
ATOM 2971 O O . LEU A 1 386 ? -2.523 -9.286 23.780 1.00 93.81 386 LEU A O 1
ATOM 2975 N N . VAL A 1 387 ? -4.151 -10.765 24.207 1.00 93.62 387 VAL A N 1
ATOM 2976 C CA . VAL A 1 387 ? -3.272 -11.926 24.356 1.00 93.62 387 VAL A CA 1
ATOM 2977 C C . VAL A 1 387 ? -3.724 -13.016 23.403 1.00 93.62 387 VAL A C 1
ATOM 2979 O O . VAL A 1 387 ? -4.906 -13.336 23.332 1.00 93.62 387 VAL A O 1
ATOM 2982 N N . ARG A 1 388 ? -2.773 -13.621 22.694 1.00 91.19 388 ARG A N 1
ATOM 2983 C CA . ARG A 1 388 ? -3.005 -14.796 21.856 1.00 91.19 388 ARG A CA 1
ATOM 2984 C C . ARG A 1 388 ? -2.195 -15.956 22.408 1.00 91.19 388 ARG A C 1
ATOM 2986 O O . ARG A 1 388 ? -0.972 -15.872 22.483 1.00 91.19 388 ARG A O 1
ATOM 2993 N N . ARG A 1 389 ? -2.867 -17.050 22.762 1.00 86.88 389 ARG A N 1
ATOM 2994 C CA . ARG A 1 389 ? -2.189 -18.312 23.069 1.00 86.88 389 ARG A CA 1
ATOM 2995 C C . ARG A 1 389 ? -1.837 -19.003 21.763 1.00 86.88 389 ARG A C 1
ATOM 2997 O O . ARG A 1 389 ? -2.722 -19.426 21.022 1.00 86.88 389 ARG A O 1
ATOM 3004 N N . THR A 1 390 ? -0.549 -19.125 21.479 1.00 78.44 390 THR A N 1
ATOM 3005 C CA . THR A 1 390 ? -0.077 -20.099 20.502 1.00 78.44 390 THR A CA 1
ATOM 3006 C C . THR A 1 390 ? -0.110 -21.457 21.191 1.00 78.44 390 THR A C 1
ATOM 3008 O O . THR A 1 390 ? 0.506 -21.638 22.241 1.00 78.44 390 THR A O 1
ATOM 3011 N N . LYS A 1 391 ? -0.863 -22.423 20.649 1.00 64.12 391 LYS A N 1
ATOM 3012 C CA . LYS A 1 391 ? -0.640 -23.817 21.041 1.00 64.12 391 LYS A CA 1
ATOM 3013 C C . LYS A 1 391 ? 0.781 -24.136 20.601 1.00 64.12 391 LYS A C 1
ATOM 3015 O O . LYS A 1 391 ? 1.036 -24.271 19.406 1.00 64.12 391 LYS A O 1
ATOM 3020 N N . SER A 1 392 ? 1.715 -24.183 21.547 1.00 55.34 392 SER A N 1
ATOM 3021 C CA . SER A 1 392 ? 2.995 -24.828 21.306 1.00 55.34 392 SER A CA 1
ATOM 3022 C C . SER A 1 392 ? 2.665 -26.209 20.753 1.00 55.34 392 SER A C 1
ATOM 3024 O O . SER A 1 392 ? 1.889 -26.956 21.351 1.00 55.34 392 SER A O 1
ATOM 3026 N N . ALA A 1 393 ? 3.177 -26.518 19.566 1.00 50.00 393 ALA A N 1
ATOM 3027 C CA . ALA A 1 393 ? 3.132 -27.863 19.028 1.00 50.00 393 ALA A CA 1
ATOM 3028 C C . ALA A 1 393 ? 4.011 -28.750 19.928 1.00 50.00 393 ALA A C 1
ATOM 3030 O O . ALA A 1 393 ? 5.160 -29.025 19.607 1.00 50.00 393 ALA A O 1
ATOM 3031 N N . GLY A 1 394 ? 3.500 -29.128 21.104 1.00 48.59 394 GLY A N 1
ATOM 3032 C CA . GLY A 1 394 ? 4.037 -30.222 21.900 1.00 48.59 394 GLY A CA 1
ATOM 3033 C C . GLY A 1 394 ? 3.801 -31.484 21.077 1.00 48.59 394 GLY A C 1
ATOM 3034 O O . GLY A 1 394 ? 2.659 -31.837 20.804 1.00 48.59 394 GLY A O 1
ATOM 3035 N N . GLN A 1 395 ? 4.834 -32.116 20.526 1.00 45.19 395 GLN A N 1
ATOM 3036 C CA . GLN A 1 395 ? 5.831 -32.834 21.318 1.00 45.19 395 GLN A CA 1
ATOM 3037 C C . GLN A 1 395 ? 5.100 -33.740 22.316 1.00 45.19 395 GLN A C 1
ATOM 3039 O O . GLN A 1 395 ? 5.112 -33.551 23.528 1.00 45.19 395 GLN A O 1
ATOM 3044 N N . GLY A 1 396 ? 4.369 -34.699 21.749 1.00 45.41 396 GLY A N 1
ATOM 3045 C CA . GLY A 1 396 ? 3.902 -35.862 22.473 1.00 45.41 396 GLY A CA 1
ATOM 3046 C C . GLY A 1 396 ? 5.099 -36.746 22.786 1.00 45.41 396 GLY A C 1
ATOM 3047 O O . GLY A 1 396 ? 5.584 -37.446 21.906 1.00 45.41 396 GLY A O 1
ATOM 3048 N N . GLN A 1 397 ? 5.572 -36.672 24.024 1.00 37.28 397 GLN A N 1
ATOM 3049 C CA . GLN A 1 397 ? 6.119 -37.789 24.792 1.00 37.28 397 GLN A CA 1
ATOM 3050 C C . GLN A 1 397 ? 6.304 -37.306 26.235 1.00 37.28 397 GLN A C 1
ATOM 3052 O O . GLN A 1 397 ? 7.267 -36.626 26.571 1.00 37.28 397 GLN A O 1
ATOM 3057 N N . GLY A 1 398 ? 5.343 -37.638 27.093 1.00 37.66 398 GLY A N 1
ATOM 3058 C CA . GLY A 1 398 ? 5.648 -37.939 28.492 1.00 37.66 398 GLY A CA 1
ATOM 3059 C C . GLY A 1 398 ? 5.653 -39.464 28.676 1.00 37.66 398 GLY A C 1
ATOM 3060 O O . GLY A 1 398 ? 5.277 -40.162 27.730 1.00 37.66 398 GLY A O 1
ATOM 3061 N N . PRO A 1 399 ? 5.968 -40.004 29.869 1.00 54.88 399 PRO A N 1
ATOM 3062 C CA . PRO A 1 399 ? 6.290 -39.291 31.112 1.00 54.88 399 PRO A CA 1
ATOM 3063 C C . PRO A 1 399 ? 7.510 -39.870 31.864 1.00 54.88 399 PRO A C 1
ATOM 3065 O O . PRO A 1 399 ? 7.700 -41.080 31.875 1.00 54.88 399 PRO A O 1
ATOM 3068 N N . VAL A 1 400 ? 8.260 -39.059 32.621 1.00 37.41 400 VAL A N 1
ATOM 3069 C CA . VAL A 1 400 ? 8.951 -39.568 33.825 1.00 37.41 400 VAL A CA 1
ATOM 3070 C C . VAL A 1 400 ? 8.980 -38.497 34.920 1.00 37.41 400 VAL A C 1
ATOM 3072 O O . VAL A 1 400 ? 9.386 -37.362 34.697 1.00 37.41 400 VAL A O 1
ATOM 3075 N N . ASN A 1 401 ? 8.494 -38.916 36.087 1.00 39.56 401 ASN A N 1
ATOM 3076 C CA . ASN A 1 401 ? 8.557 -38.328 37.425 1.00 39.56 401 ASN A CA 1
ATOM 3077 C C . ASN A 1 401 ? 9.699 -37.341 37.721 1.00 39.56 401 ASN A C 1
ATOM 3079 O O . ASN A 1 401 ? 10.852 -37.610 37.398 1.00 39.56 401 ASN A O 1
ATOM 3083 N N . GLY A 1 402 ? 9.402 -36.332 38.550 1.00 35.78 402 GLY A N 1
ATOM 3084 C CA . GLY A 1 402 ? 10.413 -35.755 39.440 1.00 35.78 402 GLY A CA 1
ATOM 3085 C C . GLY A 1 402 ? 10.191 -34.303 39.851 1.00 35.78 402 GLY A C 1
ATOM 3086 O O . GLY A 1 402 ? 10.581 -33.394 39.136 1.00 35.78 402 GLY A O 1
ATOM 3087 N N . THR A 1 403 ? 9.658 -34.122 41.063 1.00 35.28 403 THR A N 1
ATOM 3088 C CA . THR A 1 403 ? 9.891 -32.986 41.983 1.00 35.28 403 THR A CA 1
ATOM 3089 C C . THR A 1 403 ? 9.503 -31.567 41.546 1.00 35.28 403 THR A C 1
ATOM 3091 O O . THR A 1 403 ? 10.192 -30.882 40.799 1.00 35.28 403 THR A O 1
ATOM 3094 N N . ALA A 1 404 ? 8.421 -31.084 42.159 1.00 41.41 404 ALA A N 1
ATOM 3095 C CA . ALA A 1 404 ? 8.043 -29.681 42.203 1.00 41.41 404 ALA A CA 1
ATOM 3096 C C . ALA A 1 404 ? 8.999 -28.876 43.106 1.00 41.41 404 ALA A C 1
ATOM 3098 O O . ALA A 1 404 ? 8.931 -28.983 44.330 1.00 41.41 404 ALA A O 1
ATOM 3099 N N . GLU A 1 405 ? 9.830 -28.015 42.518 1.00 33.81 405 GLU A N 1
ATOM 3100 C CA . GLU A 1 405 ? 10.459 -26.905 43.241 1.00 33.81 405 GLU A CA 1
ATOM 3101 C C . GLU A 1 405 ? 9.560 -25.662 43.177 1.00 33.81 405 GLU A C 1
ATOM 3103 O O . GLU A 1 405 ? 9.389 -25.020 42.138 1.00 33.81 405 GLU A O 1
ATOM 3108 N N . ARG A 1 406 ? 8.987 -25.295 44.329 1.00 37.72 406 ARG A N 1
ATOM 3109 C CA . ARG A 1 406 ? 8.390 -23.975 44.559 1.00 37.72 406 ARG A CA 1
ATOM 3110 C C . ARG A 1 406 ? 9.506 -22.926 44.602 1.00 37.72 406 ARG A C 1
ATOM 3112 O O . ARG A 1 406 ? 10.167 -22.777 45.626 1.00 37.72 406 ARG A O 1
ATOM 3119 N N . LYS A 1 407 ? 9.665 -22.134 43.539 1.00 38.94 407 LYS A N 1
ATOM 3120 C CA . LYS A 1 407 ? 10.417 -20.870 43.612 1.00 38.94 407 LYS A CA 1
ATOM 3121 C C . LYS A 1 407 ? 9.544 -19.776 44.227 1.00 38.94 407 LYS A C 1
ATOM 3123 O O . LYS A 1 407 ? 8.659 -19.218 43.585 1.00 38.94 407 LYS A O 1
ATOM 3128 N N . VAL A 1 408 ? 9.814 -19.498 45.499 1.00 35.53 408 VAL A N 1
ATOM 3129 C CA . VAL A 1 408 ? 9.356 -18.314 46.232 1.00 35.53 408 VAL A CA 1
ATOM 3130 C C . VAL A 1 408 ? 10.126 -17.103 45.705 1.00 35.53 408 VAL A C 1
ATOM 3132 O O . VAL A 1 408 ? 11.352 -17.066 45.788 1.00 35.53 408 VAL A O 1
ATOM 3135 N N . TRP A 1 409 ? 9.422 -16.107 45.172 1.00 33.94 409 TRP A N 1
ATOM 3136 C CA . TRP A 1 409 ? 10.015 -14.812 44.847 1.00 33.94 409 TRP A CA 1
ATOM 3137 C C . TRP A 1 409 ? 10.051 -13.960 46.119 1.00 33.94 409 TRP A C 1
ATOM 3139 O O . TRP A 1 409 ? 9.009 -13.549 46.626 1.00 33.94 409 TRP A O 1
ATOM 3149 N N . LYS A 1 410 ? 11.253 -13.721 46.656 1.00 39.12 410 LYS A N 1
ATOM 3150 C CA . LYS A 1 410 ? 11.496 -12.679 47.661 1.00 39.12 410 LYS A CA 1
ATOM 3151 C C . LYS A 1 410 ? 11.542 -11.325 46.951 1.00 39.12 410 LYS A C 1
ATOM 3153 O O . LYS A 1 410 ? 12.359 -11.132 46.055 1.00 39.12 410 LYS A O 1
ATOM 3158 N N . ALA A 1 411 ? 10.688 -10.401 47.379 1.00 43.03 411 ALA A N 1
ATOM 3159 C CA . ALA A 1 411 ? 10.842 -8.981 47.098 1.00 43.03 411 ALA A CA 1
ATOM 3160 C C . ALA A 1 411 ? 12.027 -8.452 47.921 1.00 43.03 411 ALA A C 1
ATOM 3162 O O . ALA A 1 411 ? 12.007 -8.528 49.149 1.00 43.03 411 ALA A O 1
ATOM 3163 N N . GLY A 1 412 ? 13.071 -7.978 47.244 1.00 38.28 412 GLY A N 1
ATOM 3164 C CA . GLY A 1 412 ? 14.124 -7.172 47.852 1.00 38.28 412 GLY A CA 1
ATOM 3165 C C . GLY A 1 412 ? 13.743 -5.707 47.712 1.00 38.28 412 GLY A C 1
ATOM 3166 O O . GLY A 1 412 ? 13.628 -5.218 46.590 1.00 38.28 412 GLY A O 1
ATOM 3167 N N . GLY A 1 413 ? 13.488 -5.054 48.841 1.00 40.47 413 GLY A N 1
ATOM 3168 C CA . GLY A 1 413 ? 13.568 -3.606 48.938 1.00 40.47 413 GLY A CA 1
ATOM 3169 C C . GLY A 1 413 ? 15.015 -3.201 49.189 1.00 40.47 413 GLY A C 1
ATOM 3170 O O . GLY A 1 413 ? 15.704 -3.879 49.948 1.00 40.47 413 GLY A O 1
ATOM 3171 N N . GLU A 1 414 ? 15.434 -2.137 48.519 1.00 39.06 414 GLU A N 1
ATOM 3172 C CA . GLU A 1 414 ? 16.088 -0.949 49.080 1.00 39.06 414 GLU A CA 1
ATOM 3173 C C . GLU A 1 414 ? 15.908 0.206 48.089 1.00 39.06 414 GLU A C 1
ATOM 3175 O O . GLU A 1 414 ? 15.985 -0.052 46.862 1.00 39.06 414 GLU A O 1
#

Radius of gyration: 37.43 Å; chains: 1; bounding box: 71×157×103 Å

pLDDT: mean 74.92, std 25.23, range [27.03, 98.5]

Foldseek 3Di:
DDDDDDDDDDDDDDDDDDDDDDDDPDDPDDDDDDDDDDPDDDLDDDDDDDDDDDDDDDDDDDDDDDDDDDDDDDDDDDDDDDDDDDDDDDDDDDDDDDPDDPPPPPPDDDDDDPVNVQLVCCLVCCWSVLPPAFEWEFEDEDAEDRVLGITRHHLVLLCVQVLSVVVCVVCVPPDTSHYYYHYDHDPLAHSLLLSLLRSVSSHNVSLVVLVDDDPDLQVSLSSLLNVLLNCLNSVPVVSNVSSLVSLLVSDALVRLQVLLVSLVDPCVVSSPVSSVSSVVSSLLCLQPVLLVRLCVVQVHPDRLLPCPPVDSSLVSSLLSLLSHDVVSNQCRLQDPSRPDPAPVSSQVSSVSSVVNNCVVCVDDDKDKDWDWDADPPPHPHITIGIDIDDPDPDDPDDDDDDDDDDDDDDDDDD